Protein AF-A0A7J6LX41-F1 (afdb_monomer_lite)

Radius of gyration: 37.82 Å; chains: 1; bounding box: 97×95×99 Å

InterPro domains:
  IPR000597 Large ribosomal subunit protein uL3 [PF00297] (104-185)
  IPR009000 Translation protein, beta-barrel domain superfamily [SSF50447] (29-208)
  IPR011989 Armadillo-like helical [G3DSA:1.25.10.10] (345-686)
  IPR016024 Armadillo-type fold [SSF48371] (342-660)
  IPR019927 Large ribosomal subunit protein uL3, bacteria/organella [PTHR11229] (31-234)

Organism: Perkinsus olseni (NCBI:txid32597)

pLDDT: mean 76.29, std 19.27, range [20.34, 96.0]

Sequence (743 aa):
MHGPLGRMGPEACSDSLQGYIALYCSPGVILIQVHNSHVMRQKTIARNGYEALQVGTGWRTLGLHERRRIGCCIRAGVEPKHHIEEFRVSSDCMLPVGHEFSVRHFVPGQRVFVSGWSRGKGWQGVVTRWRFAGQQVHKATGGMRMPGSISRGMSSSKVDKYKKQPGHMGPDPRVTNCTVFRIESTRNLIFLKGAVPGSAGHPIKIFDGRGITWYRNTYIKAPTPTFIPKPGLEYPVTVQMPATSEDPFLYPERPRYDPRNTLVFIVIMSYILKAVQDFVNANPVSCSSEKAHELLSQEGVNLGTIGNAVLQPGVTADEANAVVRCLEILFRHEDLAKSAVEEYSQLLQMAADGDQRFRELAADCFATAKSPMADPKVLLSLLKDKETGIAEKAARALECMGSRIEELLDAGLRDLAGPPTDGVILLRAQCVLIEIGKRDQKAFEIINKQGLYKKLLDAFFSDDLLLKLASAEVIQDLASFPGGRQVLVDCGTFKDFERELVDAFDDTVAIAVVAALSGLLQRAGPSDEANYLFRSRTAPLPHTIKEFLCSDNDTEVLNGLQAVMRTCRLKVAQDTLLTSPDVHAVLIGILRRSDENEIVKCACDCWSAIAYSKAMAYIPDTVYQAAVDQLQRRAAFPDARAHIWGLMGNLAKFDGKQAEKVFLAKGSYVVTTLQNFASELSYDARVGKLNFTRAILESVPGDRIELSVGGPCYYEMKEFANKGLSWAPLKQDQIAVGDNFDQ

Secondary structure (DSSP, 8-state):
---------S--------------EETTEEEEE--S-EEEEEE-HHHHSS-EEEEEES---GGGS-HHHHHHHHHHT-PPPSEEEEEE--GGG---TTPBPPGGGS-TT-EEEEEEEPPP--EE-HHHHH-PPPPPGGG-SS-TT-----S-HHHH-SPPTT----EE----EEEEEEEEEEEETTTTEEEEES--SS-TT--EEEEE--THHHHTTTTS---SS---PPTT----SEEEPPPPSS-SSS-----S--TTSHHHHHHHHHHHHHHHHHHHHH-SS---HHHHHHHHHHTT--HHHHHHHHTSTT--HHHHHHHHHHHHHHHTSHHHHHHTHHHHHHHHHHHHSS-HHHHHHHHHHHHHH--TTS-HHHHHHHHT-SSHHHHHHHHHHHTT-GGGHHHHIIIIIHHHTSTTS-HHHHHHHHHHHHHHHHH-HHHHHHHHHTTHHHHHHHHHTSS-HHHHHHHHHHHHHHTTSHHHHHHHHHTTHHHHHHHHHHT-SSHHHHHHHHHHHHHHHHHH-S-HHHHHHTSSTTSHHHHHHHHHHH-S-HHHHHHHHHHHHHHTTSHHHHHHTTT-HHHHHHHHHHHHH---HHHHHHHHHHHHHHHHTT-SS---HHHHHHHHHHHHHTTT-HHHHHHHHHHHHHHHHH-HHHHHHHHTSTT-HHHHHHH-GGG--SHHHHHHHHHHHHHHHHHS-HHHHHHHH-HHHHHHHHHHHHHGGG--PPPGGGTTS-S----

Foldseek 3Di:
DDDDPDDDDPDPAEKWDDAAFWDDDDPQKTKGFRAFKFFLDFDDCVHHVATKTKIFGDDDDPVPDDPVQVVSQVNLVHDRGPDIDITGHDPQLDDHRGDTDFLQLDDAQFKKKKKFFADKPFWFFLCVQPVDQFDDPPDDDVGRRPPPDQDDPPVGVDGDPPGRGIGIDISDIDMDIWGFFKAAGVRRMTMTRDDHGDDGRGDMGIIGDDDPSNVSCVVPDRDPSGDDDDPPDDDDRMDGHDDDPDDPVPPPVPPPDDPPVCPVVCVVVVVVVVLVVCVCVVDVDDDALVVNLVSCVVVVDQVVVVVVVCVPPPRDPVSLVVSLVSLLVQLCDLRSVVNCLVVLVVLLVCLLVHDPSSLLSNLSSLLRNLDLSDQLLSLLSQCPDPDPNSNVSSLNSLLSNLVCLVNNVVSCLVVQCAPPHDLSSNLSSLLSQLSSCQVDVVSVVVCVVVCSLVRLLVQLLDPDLVSVLSSLVSLLSLLLDDSSVVVCVVSVVLVVLLVCLVVPPDVSSVLSSLLSVLSSPLRNDDDVSLCVQLVACPRSNNVQLLVLLVDPDPSSVLSSLVSLLSNLLHLSCLVHNVVDVSNLVSLLCQLQPDPDLSSVLSSLSSLLSCLQSVSDVDDDLSSLQSLLVCCVVPLPPQVSLLSSLSSLLSVCLSAVVSSLCRQLPAPRPNLVCLQPLVSHPDPSNNVSNLSSLVSNPVRYDLVSSCVRNNDVSSVVSVVCNVVDPPDDDDPPVPVPDDDDDDD

Structure (mmCIF, N/CA/C/O backbone):
data_AF-A0A7J6LX41-F1
#
_entry.id   AF-A0A7J6LX41-F1
#
loop_
_atom_site.group_PDB
_atom_site.id
_atom_site.type_symbol
_atom_site.label_atom_id
_atom_site.label_alt_id
_atom_site.label_comp_id
_atom_site.label_asym_id
_atom_site.label_entity_id
_atom_site.label_seq_id
_atom_site.pdbx_PDB_ins_code
_atom_site.Cartn_x
_atom_site.Cartn_y
_atom_site.Cartn_z
_atom_site.occupancy
_atom_site.B_iso_or_equiv
_atom_site.auth_seq_id
_atom_site.auth_comp_id
_atom_site.auth_asym_id
_atom_site.auth_atom_id
_atom_site.pdbx_PDB_model_num
ATOM 1 N N . MET A 1 1 ? 2.917 -35.780 -24.733 1.00 27.80 1 MET A N 1
ATOM 2 C CA . MET A 1 1 ? 1.792 -34.867 -24.451 1.00 27.80 1 MET A CA 1
ATOM 3 C C . MET A 1 1 ? 1.559 -34.021 -25.686 1.00 27.80 1 MET A C 1
ATOM 5 O O . MET A 1 1 ? 2.435 -33.257 -26.069 1.00 27.80 1 MET A O 1
ATOM 9 N N . HIS A 1 2 ? 0.435 -34.275 -26.347 1.00 29.86 2 HIS A N 1
ATOM 10 C CA . HIS A 1 2 ? -0.086 -33.518 -27.479 1.00 29.86 2 HIS A CA 1
ATOM 11 C C . HIS A 1 2 ? -0.632 -32.153 -27.024 1.00 29.86 2 HIS A C 1
ATOM 13 O O . HIS A 1 2 ? -1.224 -32.072 -25.951 1.00 29.86 2 HIS A O 1
ATOM 19 N N . GLY A 1 3 ? -0.476 -31.128 -27.873 1.00 20.34 3 GLY A N 1
ATOM 20 C CA . GLY A 1 3 ? -1.176 -29.834 -27.800 1.00 20.34 3 GLY A CA 1
ATOM 21 C C . GLY A 1 3 ? -0.268 -28.613 -28.030 1.00 20.34 3 GLY A C 1
ATOM 22 O O . GLY A 1 3 ? 0.837 -28.571 -27.498 1.00 20.34 3 GLY A O 1
ATOM 23 N N . PRO A 1 4 ? -0.727 -27.580 -28.758 1.00 28.28 4 PRO A N 1
ATOM 24 C CA . PRO A 1 4 ? -1.155 -27.619 -30.152 1.00 28.28 4 PRO A CA 1
ATOM 25 C C . PRO A 1 4 ? -0.170 -26.863 -31.068 1.00 28.28 4 PRO A C 1
ATOM 27 O O . PRO A 1 4 ? 0.484 -25.898 -30.676 1.00 28.28 4 PRO A O 1
ATOM 30 N N . LEU A 1 5 ? -0.109 -27.303 -32.327 1.00 28.92 5 LEU A N 1
ATOM 31 C CA . LEU A 1 5 ? 0.501 -26.593 -33.450 1.00 28.92 5 LEU A CA 1
ATOM 32 C C . LEU A 1 5 ? -0.155 -25.212 -33.612 1.00 28.92 5 LEU A C 1
ATOM 34 O O . LEU A 1 5 ? -1.238 -25.084 -34.181 1.00 28.92 5 LEU A O 1
ATOM 38 N N . GLY A 1 6 ? 0.506 -24.172 -33.106 1.00 22.45 6 GLY A N 1
ATOM 39 C CA . GLY A 1 6 ? 0.170 -22.788 -33.416 1.00 22.45 6 GLY A CA 1
ATOM 40 C C . GLY A 1 6 ? 0.480 -22.511 -34.882 1.00 22.45 6 GLY A C 1
ATOM 41 O O . GLY A 1 6 ? 1.641 -22.545 -35.284 1.00 22.45 6 GLY A O 1
ATOM 42 N N . ARG A 1 7 ? -0.577 -22.283 -35.667 1.00 21.95 7 ARG A N 1
ATOM 43 C CA . ARG A 1 7 ? -0.563 -21.904 -37.085 1.00 21.95 7 ARG A CA 1
ATOM 44 C C . ARG A 1 7 ? 0.591 -20.941 -37.397 1.00 21.95 7 ARG A C 1
ATOM 46 O O . ARG A 1 7 ? 0.567 -19.786 -36.977 1.00 21.95 7 ARG A O 1
ATOM 53 N N . MET A 1 8 ? 1.574 -21.410 -38.165 1.00 24.16 8 MET A N 1
ATOM 54 C CA . MET A 1 8 ? 2.408 -20.519 -38.966 1.00 24.16 8 MET A CA 1
ATOM 55 C C . MET A 1 8 ? 1.515 -19.985 -40.086 1.00 24.16 8 MET A C 1
ATOM 57 O O . MET A 1 8 ? 1.120 -20.743 -40.969 1.00 24.16 8 MET A O 1
ATOM 61 N N . GLY A 1 9 ? 1.133 -18.712 -40.002 1.00 22.03 9 GLY A N 1
ATOM 62 C CA . GLY A 1 9 ? 0.626 -17.988 -41.163 1.00 22.03 9 GLY A CA 1
ATOM 63 C C . GLY A 1 9 ? 1.761 -17.804 -42.176 1.00 22.03 9 GLY A C 1
ATOM 64 O O . GLY A 1 9 ? 2.908 -17.617 -41.754 1.00 22.03 9 GLY A O 1
ATOM 65 N N . PRO A 1 10 ? 1.481 -17.890 -43.486 1.00 27.03 10 PRO A N 1
ATOM 66 C CA . PRO A 1 10 ? 2.440 -17.494 -44.503 1.00 27.03 10 PRO A CA 1
ATOM 67 C C . PRO A 1 10 ? 2.611 -15.966 -44.428 1.00 27.03 10 PRO A C 1
ATOM 69 O O . PRO A 1 10 ? 1.693 -15.271 -44.006 1.00 27.03 10 PRO A O 1
ATOM 72 N N . GLU A 1 11 ? 3.776 -15.458 -44.833 1.00 26.20 11 GLU A N 1
ATOM 73 C CA . GLU A 1 11 ? 4.109 -14.019 -44.916 1.00 26.20 11 GLU A CA 1
ATOM 74 C C . GLU A 1 11 ? 4.568 -13.329 -43.611 1.00 26.20 11 GLU A C 1
ATOM 76 O O . GLU A 1 11 ? 4.039 -12.307 -43.182 1.00 26.20 11 GLU A O 1
ATOM 81 N N . ALA A 1 12 ? 5.658 -13.823 -43.014 1.00 25.55 12 ALA A N 1
ATOM 82 C CA . ALA A 1 12 ? 6.524 -13.014 -42.146 1.00 25.55 12 ALA A CA 1
ATOM 83 C C . ALA A 1 12 ? 7.769 -12.576 -42.938 1.00 25.55 12 ALA A C 1
ATOM 85 O O . ALA A 1 12 ? 8.868 -13.089 -42.741 1.00 25.55 12 ALA A O 1
ATOM 86 N N . CYS A 1 13 ? 7.580 -11.667 -43.895 1.00 28.69 13 CYS A N 1
ATOM 87 C CA . CYS A 1 13 ? 8.661 -11.129 -44.717 1.00 28.69 13 CYS A CA 1
ATOM 88 C C . CYS A 1 13 ? 9.267 -9.889 -44.037 1.00 28.69 13 CYS A C 1
ATOM 90 O O . CYS A 1 13 ? 8.859 -8.772 -44.325 1.00 28.69 13 CYS A O 1
ATOM 92 N N . SER A 1 14 ? 10.177 -10.092 -43.077 1.00 28.92 14 SER A N 1
ATOM 93 C CA . SER A 1 14 ? 11.187 -9.104 -42.643 1.00 28.92 14 SER A CA 1
ATOM 94 C C . SER A 1 14 ? 12.064 -9.715 -41.542 1.00 28.92 14 SER A C 1
ATOM 96 O O . SER A 1 14 ? 11.671 -9.764 -40.375 1.00 28.92 14 SER A O 1
ATOM 98 N N . ASP A 1 15 ? 13.248 -10.200 -41.907 1.00 34.19 15 ASP A N 1
ATOM 99 C CA . ASP A 1 15 ? 14.263 -10.668 -40.960 1.00 34.19 15 ASP A CA 1
ATOM 100 C C . ASP A 1 15 ? 15.457 -9.681 -40.940 1.00 34.19 15 ASP A C 1
ATOM 102 O O . ASP A 1 15 ? 16.453 -9.859 -41.632 1.00 34.19 15 ASP A O 1
ATOM 106 N N . SER A 1 16 ? 15.333 -8.624 -40.130 1.00 30.44 16 SER A N 1
ATOM 107 C CA . SER A 1 16 ? 16.324 -8.017 -39.218 1.00 30.44 16 SER A CA 1
ATOM 108 C C . SER A 1 16 ? 17.813 -7.804 -39.565 1.00 30.44 16 SER A C 1
ATOM 110 O O . SER A 1 16 ? 18.550 -8.779 -39.729 1.00 30.44 16 SER A O 1
ATOM 112 N N . LEU A 1 17 ? 18.309 -6.560 -39.387 1.00 31.22 17 LEU A N 1
ATOM 113 C CA . LEU A 1 17 ? 19.738 -6.162 -39.431 1.00 31.22 17 LEU A CA 1
ATOM 114 C C . LEU A 1 17 ? 20.165 -5.083 -38.403 1.00 31.22 17 LEU A C 1
ATOM 116 O O . LEU A 1 17 ? 19.338 -4.338 -37.906 1.00 31.22 17 LEU A O 1
ATOM 120 N N . GLN A 1 18 ? 21.466 -5.013 -38.057 1.00 37.75 18 GLN A N 1
ATOM 121 C CA . GLN A 1 18 ? 22.001 -4.495 -36.773 1.00 37.75 18 GLN A CA 1
ATOM 122 C C . GLN A 1 18 ? 22.994 -3.340 -36.827 1.00 37.75 18 GLN A C 1
ATOM 124 O O . GLN A 1 18 ? 23.735 -3.191 -37.794 1.00 37.75 18 GLN A O 1
ATOM 129 N N . GLY A 1 19 ? 23.151 -2.672 -35.673 1.00 25.53 19 GLY A N 1
ATOM 130 C CA . GLY A 1 19 ? 24.372 -1.942 -35.358 1.00 25.53 19 GLY A CA 1
ATOM 131 C C . GLY A 1 19 ? 24.762 -1.840 -33.876 1.00 25.53 19 GLY A C 1
ATOM 132 O O . GLY A 1 19 ? 23.997 -2.211 -32.986 1.00 25.53 19 GLY A O 1
ATOM 133 N N . TYR A 1 20 ? 26.010 -1.401 -33.662 1.00 35.00 20 TYR A N 1
ATOM 134 C CA . TYR A 1 20 ? 26.823 -1.544 -32.447 1.00 35.00 20 TYR A CA 1
ATOM 135 C C . TYR A 1 20 ? 27.566 -0.267 -31.985 1.00 35.00 20 TYR A C 1
ATOM 137 O O . TYR A 1 20 ? 28.283 0.329 -32.793 1.00 35.00 20 TYR A O 1
ATOM 145 N N . ILE A 1 21 ? 27.390 0.085 -30.691 1.00 31.05 21 ILE A N 1
ATOM 146 C CA . ILE A 1 21 ? 28.249 0.812 -29.706 1.00 31.05 21 ILE A CA 1
ATOM 147 C C . ILE A 1 21 ? 27.366 1.655 -28.752 1.00 31.05 21 ILE A C 1
ATOM 149 O O . ILE A 1 21 ? 26.829 2.681 -29.131 1.00 31.05 21 ILE A O 1
ATOM 153 N N . ALA A 1 22 ? 27.198 1.267 -27.485 1.00 28.41 22 ALA A N 1
ATOM 154 C CA . ALA A 1 22 ? 26.405 2.055 -26.527 1.00 28.41 22 ALA A CA 1
ATOM 155 C C . ALA A 1 22 ? 27.227 3.161 -25.836 1.00 28.41 22 ALA A C 1
ATOM 157 O O . ALA A 1 22 ? 28.256 2.850 -25.234 1.00 28.41 22 ALA A O 1
ATOM 158 N N . LEU A 1 23 ? 26.752 4.416 -25.859 1.00 32.88 23 LEU A N 1
ATOM 159 C CA . LEU A 1 23 ? 27.311 5.539 -25.086 1.00 32.88 23 LEU A CA 1
ATOM 160 C C . LEU A 1 23 ? 26.197 6.396 -24.450 1.00 32.88 23 LEU A C 1
ATOM 162 O O . LEU A 1 23 ? 25.395 6.991 -25.148 1.00 32.88 23 LEU A O 1
ATOM 166 N N . TYR A 1 24 ? 26.222 6.525 -23.121 1.00 34.16 24 TYR A N 1
ATOM 167 C CA . TYR A 1 24 ? 25.347 7.361 -22.275 1.00 34.16 24 TYR A CA 1
ATOM 168 C C . TYR A 1 24 ? 23.894 6.898 -22.021 1.00 34.16 24 TYR A C 1
ATOM 170 O O . TYR A 1 24 ? 23.184 6.404 -22.894 1.00 34.16 24 TYR A O 1
ATOM 178 N N . CYS A 1 25 ? 23.475 7.066 -20.757 1.00 29.50 25 CYS A N 1
ATOM 179 C CA . CYS A 1 25 ? 22.194 6.659 -20.175 1.00 29.50 25 CYS A CA 1
ATOM 180 C C . CYS A 1 25 ? 21.527 7.886 -19.523 1.00 29.50 25 CYS A C 1
ATOM 182 O O . CYS A 1 25 ? 22.132 8.529 -18.668 1.00 29.50 25 CYS A O 1
ATOM 184 N N . SER A 1 26 ? 20.294 8.191 -19.926 1.00 28.47 26 SER A N 1
ATOM 185 C CA . SER A 1 26 ? 19.351 9.112 -19.267 1.00 28.47 26 SER A CA 1
ATOM 186 C C . SER A 1 26 ? 18.100 8.283 -18.925 1.00 28.47 26 SER A C 1
ATOM 188 O O . SER A 1 26 ? 17.830 7.326 -19.663 1.00 28.47 26 SER A O 1
ATOM 190 N N . PRO A 1 27 ? 17.374 8.520 -17.810 1.00 40.16 27 PRO A N 1
ATOM 191 C CA . PRO A 1 27 ? 16.413 7.553 -17.272 1.00 40.16 27 PRO A CA 1
ATOM 192 C C . PRO A 1 27 ? 15.384 7.083 -18.318 1.00 40.16 27 PRO A C 1
ATOM 194 O O . PRO A 1 27 ? 14.510 7.829 -18.745 1.00 40.16 27 PRO A O 1
ATOM 197 N N . GLY A 1 28 ? 15.506 5.815 -18.734 1.00 66.44 28 GLY A N 1
ATOM 198 C CA . GLY A 1 28 ? 14.563 5.115 -19.615 1.00 66.44 28 GLY A CA 1
ATOM 199 C C . GLY A 1 28 ? 14.982 4.919 -21.082 1.00 66.44 28 GLY A C 1
ATOM 200 O O . GLY A 1 28 ? 14.343 4.110 -21.761 1.00 66.44 28 GLY A O 1
ATOM 201 N N . VAL A 1 29 ? 16.040 5.582 -21.576 1.00 82.50 29 VAL A N 1
ATOM 202 C CA . VAL A 1 29 ? 16.506 5.467 -22.978 1.00 82.50 29 VAL A CA 1
ATOM 203 C C . VAL A 1 29 ? 17.997 5.124 -23.045 1.00 82.50 29 VAL A C 1
ATOM 205 O O . VAL A 1 29 ? 18.822 5.737 -22.371 1.00 82.50 29 VAL A O 1
ATOM 208 N N . ILE A 1 30 ? 18.338 4.149 -23.888 1.00 86.75 30 ILE A N 1
ATOM 209 C CA . ILE A 1 30 ? 19.699 3.662 -24.124 1.00 86.75 30 ILE A CA 1
ATOM 210 C C . ILE A 1 30 ? 20.129 4.047 -25.539 1.00 86.75 30 ILE A C 1
ATOM 212 O O . ILE A 1 30 ? 19.440 3.731 -26.511 1.00 86.75 30 ILE A O 1
ATOM 216 N N . LEU A 1 31 ? 21.280 4.708 -25.654 1.00 87.94 31 LEU A N 1
ATOM 217 C CA . LEU A 1 31 ? 21.911 4.998 -26.938 1.00 87.94 31 LEU A CA 1
ATOM 218 C C . LEU A 1 31 ? 22.681 3.778 -27.442 1.00 87.94 31 LEU A C 1
ATOM 220 O O . LEU A 1 31 ? 23.435 3.166 -26.686 1.00 87.94 31 LEU A O 1
ATOM 224 N N . ILE A 1 32 ? 22.559 3.486 -28.731 1.00 88.12 32 ILE A N 1
ATOM 225 C CA . ILE A 1 32 ? 23.384 2.532 -29.464 1.00 88.12 32 ILE A CA 1
ATOM 226 C C . ILE A 1 32 ? 23.819 3.205 -30.766 1.00 88.12 32 ILE A C 1
ATOM 228 O O . ILE A 1 32 ? 23.017 3.754 -31.500 1.00 88.12 32 ILE A O 1
ATOM 232 N N . GLN A 1 33 ? 25.098 3.181 -31.068 1.00 88.19 33 GLN A N 1
ATOM 233 C CA . GLN A 1 33 ? 25.687 3.599 -32.325 1.00 88.19 33 GLN A CA 1
ATOM 234 C C . GLN A 1 33 ? 25.722 2.397 -33.263 1.00 88.19 33 GLN A C 1
ATOM 236 O O . GLN A 1 33 ? 25.595 1.266 -32.825 1.00 88.19 33 GLN A O 1
ATOM 241 N N . VAL A 1 34 ? 25.826 2.617 -34.562 1.00 87.19 34 VAL A N 1
ATOM 242 C CA . VAL A 1 34 ? 25.926 1.583 -35.586 1.00 87.19 34 VAL A CA 1
ATOM 243 C C . VAL A 1 34 ? 27.207 1.840 -36.347 1.00 87.19 34 VAL A C 1
ATOM 245 O O . VAL A 1 34 ? 27.267 2.701 -37.218 1.00 87.19 34 VAL A O 1
ATOM 248 N N . HIS A 1 35 ? 28.268 1.140 -35.951 1.00 82.38 35 HIS A N 1
ATOM 249 C CA . HIS A 1 35 ? 29.603 1.427 -36.452 1.00 82.38 35 HIS A CA 1
ATOM 250 C C . HIS A 1 35 ? 30.056 0.436 -37.531 1.00 82.38 35 HIS A C 1
ATOM 252 O O . HIS A 1 35 ? 30.338 -0.729 -37.241 1.00 82.38 35 HIS A O 1
ATOM 258 N N . ASN A 1 36 ? 30.190 0.921 -38.770 1.00 85.25 36 ASN A N 1
ATOM 259 C CA . ASN A 1 36 ? 30.871 0.245 -39.880 1.00 85.25 36 ASN A CA 1
ATOM 260 C C . ASN A 1 36 ? 30.379 -1.203 -40.132 1.00 85.25 36 ASN A C 1
ATOM 262 O O . ASN A 1 36 ? 31.175 -2.147 -40.202 1.00 85.25 36 ASN A O 1
ATOM 266 N N . SER A 1 37 ? 29.059 -1.391 -40.227 1.00 89.62 37 SER A N 1
ATOM 267 C CA . SER A 1 37 ? 28.406 -2.708 -40.337 1.00 89.62 37 SER A CA 1
ATOM 268 C C . SER A 1 37 ? 28.151 -3.086 -41.799 1.00 89.62 37 SER A C 1
ATOM 270 O O . SER A 1 37 ? 27.415 -2.386 -42.481 1.00 89.62 37 SER A O 1
ATOM 272 N N . HIS A 1 38 ? 28.764 -4.172 -42.280 1.00 91.44 38 HIS A N 1
ATOM 273 C CA . HIS A 1 38 ? 28.731 -4.586 -43.691 1.00 91.44 38 HIS A CA 1
ATOM 274 C C . HIS A 1 38 ? 28.364 -6.062 -43.867 1.00 91.44 38 HIS A C 1
ATOM 276 O O . HIS A 1 38 ? 28.731 -6.909 -43.045 1.00 91.44 38 HIS A O 1
ATOM 282 N N . VAL A 1 39 ? 27.704 -6.394 -44.978 1.00 92.25 39 VAL A N 1
ATOM 283 C CA . VAL A 1 39 ? 27.468 -7.789 -45.385 1.00 92.25 39 VAL A CA 1
ATOM 284 C C . VAL A 1 39 ? 28.778 -8.425 -45.859 1.00 92.25 39 VAL A C 1
ATOM 286 O O . VAL A 1 39 ? 29.375 -7.986 -46.835 1.00 92.25 39 VAL A O 1
ATOM 289 N N . MET A 1 40 ? 29.207 -9.501 -45.203 1.00 91.69 40 MET A N 1
ATOM 290 C CA . MET A 1 40 ? 30.429 -10.245 -45.538 1.00 91.69 40 MET A CA 1
ATOM 291 C C . MET A 1 40 ? 30.156 -11.394 -46.509 1.00 91.69 40 MET A C 1
ATOM 293 O O . MET A 1 40 ? 30.961 -11.700 -47.385 1.00 91.69 40 MET A O 1
ATOM 297 N N . ARG A 1 41 ? 29.050 -12.114 -46.299 1.00 91.88 41 ARG A N 1
ATOM 298 C CA . ARG A 1 41 ? 28.750 -13.340 -47.039 1.00 91.88 41 ARG A CA 1
ATOM 299 C C . ARG A 1 41 ? 27.259 -13.639 -47.022 1.00 91.88 41 ARG A C 1
ATOM 301 O O . ARG A 1 41 ? 26.627 -13.573 -45.973 1.00 91.88 41 ARG A O 1
ATOM 308 N N . GLN A 1 42 ? 26.743 -14.069 -48.166 1.00 93.38 42 GLN A N 1
ATOM 309 C CA . GLN A 1 42 ? 25.421 -14.679 -48.284 1.00 93.38 42 GLN A CA 1
ATOM 310 C C . GLN A 1 42 ? 25.538 -16.201 -48.143 1.00 93.38 42 GLN A C 1
ATOM 312 O O . GLN A 1 42 ? 26.409 -16.831 -48.757 1.00 93.38 42 GLN A O 1
ATOM 317 N N . LYS A 1 43 ? 24.671 -16.796 -47.329 1.00 91.44 43 LYS A N 1
ATOM 318 C CA . LYS A 1 43 ? 24.480 -18.243 -47.229 1.00 91.44 43 LYS A CA 1
ATOM 319 C C . LYS A 1 43 ? 23.159 -18.599 -47.885 1.00 91.44 43 LYS A C 1
ATOM 321 O O . LYS A 1 43 ? 22.134 -18.021 -47.543 1.00 91.44 43 LYS A O 1
ATOM 326 N N . THR A 1 44 ? 23.206 -19.541 -48.818 1.00 92.81 44 THR A N 1
ATOM 327 C CA . THR A 1 44 ? 22.044 -20.005 -49.581 1.00 92.81 44 THR A CA 1
ATOM 328 C C . THR A 1 44 ? 21.749 -21.466 -49.264 1.00 92.81 44 THR A C 1
ATOM 330 O O . THR A 1 44 ? 22.664 -22.226 -48.925 1.00 92.81 44 THR A O 1
ATOM 333 N N . ILE A 1 45 ? 20.490 -21.886 -49.432 1.00 91.19 45 ILE A N 1
ATOM 334 C CA . ILE A 1 45 ? 20.053 -23.269 -49.164 1.00 91.19 45 ILE A CA 1
ATOM 335 C C . ILE A 1 45 ? 20.926 -24.276 -49.920 1.00 91.19 45 ILE A C 1
ATOM 337 O O . ILE A 1 45 ? 21.455 -25.201 -49.311 1.00 91.19 45 ILE A O 1
ATOM 341 N N . ALA A 1 46 ? 21.167 -24.043 -51.214 1.00 91.06 46 ALA A N 1
ATOM 342 C CA . ALA A 1 46 ? 21.910 -24.964 -52.077 1.00 91.06 46 ALA A CA 1
ATOM 343 C C . ALA A 1 46 ? 23.355 -25.241 -51.616 1.00 91.06 46 ALA A C 1
ATOM 345 O O . ALA A 1 46 ? 23.869 -26.333 -51.834 1.00 91.06 46 ALA A O 1
ATOM 346 N N . ARG A 1 47 ? 24.032 -24.265 -50.992 1.00 90.62 47 ARG A N 1
ATOM 347 C CA . ARG A 1 47 ? 25.440 -24.404 -50.566 1.00 90.62 47 ARG A CA 1
ATOM 348 C C . ARG A 1 47 ? 25.601 -24.678 -49.075 1.00 90.62 47 ARG A C 1
ATOM 350 O O . ARG A 1 47 ? 26.602 -25.262 -48.672 1.00 90.62 47 ARG A O 1
ATOM 357 N N . ASN A 1 48 ? 24.681 -24.186 -48.248 1.00 90.81 48 ASN A N 1
ATOM 358 C CA . ASN A 1 48 ? 24.836 -24.140 -46.794 1.00 90.81 48 ASN A CA 1
ATOM 359 C C . ASN A 1 48 ? 23.720 -24.858 -46.023 1.00 90.81 48 ASN A C 1
ATOM 361 O O . ASN A 1 48 ? 23.862 -25.027 -44.814 1.00 90.81 48 ASN A O 1
ATOM 365 N N . GLY A 1 49 ? 22.639 -25.277 -46.686 1.00 91.12 49 GLY A N 1
ATOM 366 C CA . GLY A 1 49 ? 21.486 -25.934 -46.063 1.00 91.12 49 GLY A CA 1
ATOM 367 C C . GLY A 1 49 ? 20.506 -24.986 -45.362 1.00 91.12 49 GLY A C 1
ATOM 368 O O . GLY A 1 49 ? 19.533 -25.451 -44.781 1.00 91.12 49 GLY A O 1
ATOM 369 N N . TYR A 1 50 ? 20.752 -23.672 -45.390 1.00 92.31 50 TYR A N 1
ATOM 370 C CA . TYR A 1 50 ? 19.862 -22.631 -44.864 1.00 92.31 50 TYR A CA 1
ATOM 371 C C . TYR A 1 50 ? 20.209 -21.258 -45.451 1.00 92.31 50 TYR A C 1
ATOM 373 O O . TYR A 1 50 ? 21.297 -21.059 -46.000 1.00 92.31 50 TYR A O 1
ATOM 381 N N . GLU A 1 51 ? 19.289 -20.309 -45.289 1.00 90.81 51 GLU A N 1
ATOM 382 C CA . GLU A 1 51 ? 19.430 -18.924 -45.739 1.00 90.81 51 GLU A CA 1
ATOM 383 C C . GLU A 1 51 ? 19.846 -18.012 -44.586 1.00 90.81 51 GLU A C 1
ATOM 385 O O . GLU A 1 51 ? 19.241 -18.018 -43.509 1.00 90.81 51 GLU A O 1
ATOM 390 N N . ALA A 1 52 ? 20.936 -17.270 -44.783 1.00 90.81 52 ALA A N 1
ATOM 391 C CA . ALA A 1 52 ? 21.423 -16.302 -43.809 1.00 90.81 52 ALA A CA 1
ATOM 392 C C . ALA A 1 52 ? 22.371 -15.268 -44.428 1.00 90.81 52 ALA A C 1
ATOM 394 O O . ALA A 1 52 ? 23.117 -15.564 -45.364 1.00 90.81 52 ALA A O 1
ATOM 395 N N . LEU A 1 53 ? 22.426 -14.084 -43.826 1.00 90.69 53 LEU A N 1
ATOM 396 C CA . LEU A 1 53 ? 23.457 -13.080 -44.065 1.00 90.69 53 LEU A CA 1
ATOM 397 C C . LEU A 1 53 ? 24.478 -13.112 -42.932 1.00 90.69 53 LEU A C 1
ATOM 399 O O . LEU A 1 53 ? 24.135 -13.051 -41.753 1.00 90.69 53 LEU A O 1
ATOM 403 N N . GLN A 1 54 ? 25.754 -13.193 -43.292 1.00 90.88 54 GLN A N 1
ATOM 404 C CA . GLN A 1 54 ? 26.855 -12.972 -42.367 1.00 90.88 54 GLN A CA 1
ATOM 405 C C . GLN A 1 54 ? 27.253 -11.501 -42.423 1.00 90.88 54 GLN A C 1
ATOM 407 O O . GLN A 1 54 ? 27.608 -10.995 -43.488 1.00 90.88 54 GLN A O 1
ATOM 412 N N . VAL A 1 55 ? 27.230 -10.834 -41.277 1.00 90.25 55 VAL A N 1
ATOM 413 C CA . VAL A 1 55 ? 27.470 -9.396 -41.144 1.00 90.25 55 VAL A CA 1
ATOM 414 C C . VAL A 1 55 ? 28.657 -9.168 -40.226 1.00 90.25 55 VAL A C 1
ATOM 416 O O . VAL A 1 55 ? 28.789 -9.816 -39.187 1.00 90.25 55 VAL A O 1
ATOM 419 N N . GLY A 1 56 ? 29.537 -8.257 -40.626 1.00 90.00 56 GLY A N 1
ATOM 420 C CA . GLY A 1 56 ? 30.711 -7.860 -39.866 1.00 90.00 56 GLY A CA 1
ATOM 421 C C . GLY A 1 56 ? 30.618 -6.403 -39.421 1.00 90.00 56 GLY A C 1
ATOM 422 O O . GLY A 1 56 ? 30.185 -5.548 -40.187 1.00 90.00 56 GLY A O 1
ATOM 423 N N . THR A 1 57 ? 31.032 -6.115 -38.189 1.00 88.38 57 THR A N 1
ATOM 424 C CA . THR A 1 57 ? 30.923 -4.792 -37.554 1.00 88.38 57 THR A CA 1
ATOM 425 C C . THR A 1 57 ? 32.181 -4.423 -36.766 1.00 88.38 57 THR A C 1
ATOM 427 O O . THR A 1 57 ? 32.958 -5.293 -36.343 1.00 88.38 57 THR A O 1
ATOM 430 N N . GLY A 1 58 ? 32.343 -3.123 -36.518 1.00 86.06 58 GLY A N 1
ATOM 431 C CA . GLY A 1 58 ? 33.428 -2.573 -35.718 1.00 86.06 58 GLY A CA 1
ATOM 432 C C . GLY A 1 58 ? 34.785 -2.621 -36.415 1.00 86.06 58 GLY A C 1
ATOM 433 O O . GLY A 1 58 ? 34.950 -3.216 -37.479 1.00 86.06 58 GLY A O 1
ATOM 434 N N . TRP A 1 59 ? 35.766 -1.993 -35.777 1.00 83.75 59 TRP A N 1
ATOM 435 C CA . TRP A 1 59 ? 37.141 -1.916 -36.257 1.00 83.75 59 TRP A CA 1
ATOM 436 C C . TRP A 1 59 ? 38.097 -2.501 -35.221 1.00 83.75 59 TRP A C 1
ATOM 438 O O . TRP A 1 59 ? 37.868 -2.380 -34.015 1.00 83.75 59 TRP A O 1
ATOM 448 N N . ARG A 1 60 ? 39.166 -3.148 -35.689 1.00 84.25 60 ARG A N 1
ATOM 449 C CA . ARG A 1 60 ? 40.271 -3.610 -34.849 1.00 84.25 60 ARG A CA 1
ATOM 450 C C . ARG A 1 60 ? 41.564 -3.638 -35.669 1.00 84.25 60 ARG A C 1
ATOM 452 O O . ARG A 1 60 ? 41.554 -3.863 -36.876 1.00 84.25 60 ARG A O 1
ATOM 459 N N . THR A 1 61 ? 42.690 -3.367 -35.013 1.00 87.75 61 THR A N 1
ATOM 460 C CA . THR A 1 61 ? 44.006 -3.315 -35.664 1.00 87.75 61 THR A CA 1
ATOM 461 C C . THR A 1 61 ? 44.374 -4.666 -36.279 1.00 87.75 61 THR A C 1
ATOM 463 O O . THR A 1 61 ? 44.214 -5.704 -35.634 1.00 87.75 61 THR A O 1
ATOM 466 N N . LEU A 1 62 ? 44.937 -4.658 -37.493 1.00 87.00 62 LEU A N 1
ATOM 467 C CA . LEU A 1 62 ? 45.310 -5.857 -38.262 1.00 87.00 62 LEU A CA 1
ATOM 468 C C . LEU A 1 62 ? 46.147 -6.875 -37.471 1.00 87.00 62 LEU A C 1
ATOM 470 O O . LEU A 1 62 ? 45.879 -8.070 -37.555 1.00 87.00 62 LEU A O 1
ATOM 474 N N . GLY A 1 63 ? 47.106 -6.418 -36.659 1.00 86.88 63 GLY A N 1
ATOM 475 C CA . GLY A 1 63 ? 47.957 -7.299 -35.844 1.00 86.88 63 GLY A CA 1
ATOM 476 C C . GLY A 1 63 ? 47.208 -8.095 -34.766 1.00 86.88 63 GLY A C 1
ATOM 477 O O . GLY A 1 63 ? 47.723 -9.094 -34.277 1.00 86.88 63 GLY A O 1
ATOM 478 N N . LEU A 1 64 ? 45.985 -7.688 -34.414 1.00 88.56 64 LEU A N 1
ATOM 479 C CA . LEU A 1 64 ? 45.134 -8.377 -33.441 1.00 88.56 64 LEU A CA 1
ATOM 480 C C . LEU A 1 64 ? 44.089 -9.292 -34.100 1.00 88.56 64 LEU A C 1
ATOM 482 O O . LEU A 1 64 ? 43.288 -9.908 -33.391 1.00 88.56 64 LEU A O 1
ATOM 486 N N . HIS A 1 65 ? 44.052 -9.354 -35.434 1.00 87.81 65 HIS A N 1
ATOM 487 C CA . HIS A 1 65 ? 43.154 -10.232 -36.172 1.00 87.81 65 HIS A CA 1
ATOM 488 C C . HIS A 1 65 ? 43.810 -11.574 -36.492 1.00 87.81 65 HIS A C 1
ATOM 490 O O . HIS A 1 65 ? 44.963 -11.666 -36.902 1.00 87.81 65 HIS A O 1
ATOM 496 N N . GLU A 1 66 ? 43.018 -12.638 -36.394 1.00 89.06 66 GLU A N 1
ATOM 497 C CA . GLU A 1 66 ? 43.396 -13.941 -36.927 1.00 89.06 66 GLU A CA 1
ATOM 498 C C . GLU A 1 66 ? 43.445 -13.894 -38.466 1.00 89.06 66 GLU A C 1
ATOM 500 O O . GLU A 1 66 ? 42.514 -13.395 -39.108 1.00 89.06 66 GLU A O 1
ATOM 505 N N . ARG A 1 67 ? 44.488 -14.482 -39.072 1.00 89.31 67 ARG A N 1
ATOM 506 C CA . ARG A 1 67 ? 44.705 -14.493 -40.535 1.00 89.31 67 ARG A CA 1
ATOM 507 C C . ARG A 1 67 ? 43.477 -14.961 -41.325 1.00 89.31 67 ARG A C 1
ATOM 509 O O . ARG A 1 67 ? 43.151 -14.386 -42.361 1.00 89.31 67 ARG A O 1
ATOM 516 N N . ARG A 1 68 ? 42.747 -15.960 -40.813 1.00 88.75 68 ARG A N 1
ATOM 517 C CA . ARG A 1 68 ? 41.524 -16.483 -41.444 1.00 88.75 68 ARG A CA 1
ATOM 518 C C . ARG A 1 68 ? 40.417 -15.431 -41.540 1.00 88.75 68 ARG A C 1
ATOM 520 O O . ARG A 1 68 ? 39.752 -15.345 -42.569 1.00 88.75 68 ARG A O 1
ATOM 527 N N . ARG A 1 69 ? 40.226 -14.615 -40.495 1.00 87.75 69 ARG A N 1
ATOM 528 C CA . ARG A 1 69 ? 39.214 -13.545 -40.489 1.00 87.75 69 ARG A CA 1
ATOM 529 C C . ARG A 1 69 ? 39.552 -12.460 -41.503 1.00 87.75 69 ARG A C 1
ATOM 531 O O . ARG A 1 69 ? 38.659 -12.007 -42.211 1.00 87.75 69 ARG A O 1
ATOM 538 N N . ILE A 1 70 ? 40.833 -12.107 -41.618 1.00 89.19 70 ILE A N 1
ATOM 539 C CA . ILE A 1 70 ? 41.318 -11.150 -42.620 1.00 89.19 70 ILE A CA 1
ATOM 540 C C . ILE A 1 70 ? 41.018 -11.672 -44.030 1.00 89.19 70 ILE A C 1
ATOM 542 O O . ILE A 1 70 ? 40.412 -10.960 -44.824 1.00 89.19 70 ILE A O 1
ATOM 546 N N . GLY A 1 71 ? 41.339 -12.939 -44.317 1.00 90.44 71 GLY A N 1
ATOM 547 C CA . GLY A 1 71 ? 41.035 -13.559 -45.612 1.00 90.44 71 GLY A CA 1
ATOM 548 C C . GLY A 1 71 ? 39.540 -13.549 -45.962 1.00 90.44 71 GLY A C 1
ATOM 549 O O . GLY A 1 71 ? 39.179 -13.304 -47.112 1.00 90.44 71 GLY A O 1
ATOM 550 N N . CYS A 1 72 ? 38.658 -13.750 -44.974 1.00 88.94 72 CYS A N 1
ATOM 551 C CA . CYS A 1 72 ? 37.212 -13.604 -45.170 1.00 88.94 72 CYS A CA 1
ATOM 552 C C . CYS A 1 72 ? 36.802 -12.160 -45.511 1.00 88.94 72 CYS A C 1
ATOM 554 O O . CYS A 1 72 ? 35.939 -11.979 -46.365 1.00 88.94 72 CYS A O 1
ATOM 556 N N . CYS A 1 73 ? 37.417 -11.151 -44.883 1.00 89.69 73 CYS A N 1
ATOM 557 C CA . CYS A 1 73 ? 37.130 -9.739 -45.168 1.00 89.69 73 CYS A CA 1
ATOM 558 C C . CYS A 1 73 ? 37.623 -9.318 -46.555 1.00 89.69 73 CYS A C 1
ATOM 560 O O . CYS A 1 73 ? 36.868 -8.711 -47.309 1.00 89.69 73 CYS A O 1
ATOM 562 N N . ILE A 1 74 ? 38.829 -9.752 -46.938 1.00 91.44 74 ILE A N 1
ATOM 563 C CA . ILE A 1 74 ? 39.393 -9.517 -48.275 1.00 91.44 74 ILE A CA 1
ATOM 564 C C . ILE A 1 74 ? 38.487 -10.116 -49.355 1.00 91.44 74 ILE A C 1
ATOM 566 O O . ILE A 1 74 ? 38.181 -9.452 -50.338 1.00 91.44 74 ILE A O 1
ATOM 570 N N . ARG A 1 75 ? 37.999 -11.350 -49.159 1.00 90.38 75 ARG A N 1
ATOM 571 C CA . ARG A 1 75 ? 37.077 -11.999 -50.108 1.00 90.38 75 ARG A CA 1
ATOM 572 C C . ARG A 1 75 ? 35.756 -11.242 -50.266 1.00 90.38 75 ARG A C 1
ATOM 574 O O . ARG A 1 75 ? 35.165 -11.289 -51.337 1.00 90.38 75 ARG A O 1
ATOM 581 N N . ALA A 1 76 ? 35.290 -10.595 -49.203 1.00 88.94 76 ALA A N 1
ATOM 582 C CA . ALA A 1 76 ? 34.075 -9.791 -49.212 1.00 88.94 76 ALA A CA 1
ATOM 583 C C . ALA A 1 76 ? 34.295 -8.364 -49.747 1.00 88.94 76 ALA A C 1
ATOM 585 O O . ALA A 1 76 ? 33.321 -7.643 -49.930 1.00 88.94 76 ALA A O 1
ATOM 586 N N . GLY A 1 77 ? 35.546 -7.952 -49.989 1.00 90.25 77 GLY A N 1
ATOM 587 C CA . GLY A 1 77 ? 35.881 -6.602 -50.443 1.00 90.25 77 GLY A CA 1
ATOM 588 C C . GLY A 1 77 ? 35.665 -5.521 -49.381 1.00 90.25 77 GLY A C 1
ATOM 589 O O . GLY A 1 77 ? 35.447 -4.368 -49.733 1.00 90.25 77 GLY A O 1
ATOM 590 N N . VAL A 1 78 ? 35.700 -5.877 -48.092 1.00 89.62 78 VAL A N 1
ATOM 591 C CA . VAL A 1 78 ? 35.441 -4.942 -46.987 1.00 89.62 78 VAL A CA 1
ATOM 592 C C . VAL A 1 78 ? 36.597 -4.888 -45.998 1.00 89.62 78 VAL A C 1
ATOM 594 O O . VAL A 1 78 ? 37.397 -5.818 -45.873 1.00 89.62 78 VAL A O 1
ATOM 597 N N . GLU A 1 79 ? 36.650 -3.791 -45.251 1.00 89.19 79 GLU A N 1
ATOM 598 C CA . GLU A 1 79 ? 37.631 -3.578 -44.191 1.00 89.19 79 GLU A CA 1
ATOM 599 C C . GLU A 1 79 ? 37.565 -4.666 -43.096 1.00 89.19 79 GLU A C 1
ATOM 601 O O . GLU A 1 79 ? 36.492 -5.230 -42.850 1.00 89.19 79 GLU A O 1
ATOM 606 N N . PRO A 1 80 ? 38.677 -4.945 -42.387 1.00 89.81 80 PRO A N 1
ATOM 607 C CA . PRO A 1 80 ? 38.702 -5.892 -41.274 1.00 89.81 80 PRO A CA 1
ATOM 608 C C . PRO A 1 80 ? 37.664 -5.564 -40.193 1.00 89.81 80 PRO A C 1
ATOM 610 O O . PRO A 1 80 ? 37.667 -4.478 -39.613 1.00 89.81 80 PRO A O 1
ATOM 613 N N . LYS A 1 81 ? 36.792 -6.534 -39.892 1.00 88.38 81 LYS A N 1
ATOM 614 C CA . LYS A 1 81 ? 35.712 -6.387 -38.904 1.00 88.38 81 LYS A CA 1
ATOM 615 C C . LYS A 1 81 ? 36.037 -7.085 -37.592 1.00 88.38 81 LYS A C 1
ATOM 617 O O . LYS A 1 81 ? 36.533 -8.215 -37.582 1.00 88.38 81 LYS A O 1
ATOM 622 N N . HIS A 1 82 ? 35.733 -6.431 -36.471 1.00 86.69 82 HIS A N 1
ATOM 623 C CA . HIS A 1 82 ? 36.009 -6.973 -35.139 1.00 86.69 82 HIS A CA 1
ATOM 624 C C . HIS A 1 82 ? 35.073 -8.138 -34.784 1.00 86.69 82 HIS A C 1
ATOM 626 O O . HIS A 1 82 ? 35.538 -9.205 -34.366 1.00 86.69 82 HIS A O 1
ATOM 632 N N . HIS A 1 83 ? 33.770 -7.949 -34.992 1.00 87.88 83 HIS A N 1
ATOM 633 C CA . HIS A 1 83 ? 32.747 -8.953 -34.714 1.00 87.88 83 HIS A CA 1
ATOM 634 C C . HIS A 1 83 ? 32.081 -9.391 -36.013 1.00 87.88 83 HIS A C 1
ATOM 636 O O . HIS A 1 83 ? 31.822 -8.564 -36.883 1.00 87.88 83 HIS A O 1
ATOM 642 N N . ILE A 1 84 ? 31.827 -10.692 -36.141 1.00 89.75 84 ILE A N 1
ATOM 643 C CA . ILE A 1 84 ? 31.178 -11.297 -37.304 1.00 89.75 84 ILE A CA 1
ATOM 644 C C . ILE A 1 84 ? 30.082 -12.206 -36.775 1.00 89.75 84 ILE A C 1
ATOM 646 O O . ILE A 1 84 ? 30.360 -13.095 -35.973 1.00 89.75 84 ILE A O 1
ATOM 650 N N . GLU A 1 85 ? 28.856 -11.974 -37.218 1.00 90.12 85 GLU A N 1
ATOM 651 C CA . GLU A 1 85 ? 27.669 -12.675 -36.744 1.00 90.12 85 GLU A CA 1
ATOM 652 C C . GLU A 1 85 ? 26.734 -13.014 -37.904 1.00 90.12 85 GLU A C 1
ATOM 654 O O . GLU A 1 85 ? 26.835 -12.444 -38.990 1.00 90.12 85 GLU A O 1
ATOM 659 N N . GLU A 1 86 ? 25.844 -13.979 -37.687 1.00 90.31 86 GLU A N 1
ATOM 660 C CA . GLU A 1 86 ? 24.939 -14.491 -38.717 1.00 90.31 86 GLU A CA 1
ATOM 661 C C . GLU A 1 86 ? 23.476 -14.200 -38.379 1.00 90.31 86 GLU A C 1
ATOM 663 O O . GLU A 1 86 ? 23.042 -14.383 -37.237 1.00 90.31 86 GLU A O 1
ATOM 668 N N . PHE A 1 87 ? 22.720 -13.803 -39.401 1.00 88.12 87 PHE A N 1
ATOM 669 C CA . PHE A 1 87 ? 21.291 -13.514 -39.347 1.00 88.12 87 PHE A CA 1
ATOM 670 C C . PHE A 1 87 ? 20.568 -14.400 -40.336 1.00 88.12 87 PHE A C 1
ATOM 672 O O . PHE A 1 87 ? 20.874 -14.373 -41.523 1.00 88.12 87 PHE A O 1
ATOM 679 N N . ARG A 1 88 ? 19.626 -15.206 -39.847 1.00 88.94 88 ARG A N 1
ATOM 680 C CA . ARG A 1 88 ? 18.733 -15.959 -40.730 1.00 88.94 88 ARG A CA 1
ATOM 681 C C . ARG A 1 88 ? 17.786 -14.969 -41.385 1.00 88.94 88 ARG A C 1
ATOM 683 O O . ARG A 1 88 ? 17.181 -14.196 -40.651 1.00 88.94 88 ARG A O 1
ATOM 690 N N . VAL A 1 89 ? 17.712 -15.011 -42.709 1.00 85.38 89 VAL A N 1
ATOM 691 C CA . VAL A 1 89 ? 16.862 -14.139 -43.525 1.00 85.38 89 VAL A CA 1
ATOM 692 C C . VAL A 1 89 ? 16.105 -14.974 -44.549 1.00 85.38 89 VAL A C 1
ATOM 694 O O . VAL A 1 89 ? 16.592 -16.038 -44.933 1.00 85.38 89 VAL A O 1
ATOM 697 N N . SER A 1 90 ? 14.951 -14.485 -45.000 1.00 85.81 90 SER A N 1
ATOM 698 C CA . SER A 1 90 ? 14.255 -15.044 -46.160 1.00 85.81 90 SER A CA 1
ATOM 699 C C . SER A 1 90 ? 14.987 -14.720 -47.467 1.00 85.81 90 SER A C 1
ATOM 701 O O . SER A 1 90 ? 15.718 -13.728 -47.558 1.00 85.81 90 SER A O 1
ATOM 703 N N . SER A 1 91 ? 14.743 -15.532 -48.495 1.00 84.00 91 SER A N 1
ATOM 704 C CA . SER A 1 91 ? 15.244 -15.350 -49.863 1.00 84.00 91 SER A CA 1
ATOM 705 C C . SER A 1 91 ? 15.019 -13.937 -50.402 1.00 84.00 91 SER A C 1
ATOM 707 O O . SER A 1 91 ? 15.913 -13.355 -51.016 1.00 84.00 91 SER A O 1
ATOM 709 N N . ASP A 1 92 ? 13.855 -13.362 -50.105 1.00 83.75 92 ASP A N 1
ATOM 710 C CA . ASP A 1 92 ? 13.413 -12.063 -50.624 1.00 83.75 92 ASP A CA 1
ATOM 711 C C . ASP A 1 92 ? 14.145 -10.890 -49.955 1.00 83.75 92 ASP A C 1
ATOM 713 O O . ASP A 1 92 ? 14.186 -9.781 -50.486 1.00 83.75 92 ASP A O 1
ATOM 717 N N . CYS A 1 93 ? 14.748 -11.136 -48.787 1.00 84.06 93 CYS A N 1
ATOM 718 C CA . CYS A 1 93 ? 15.473 -10.149 -47.992 1.00 84.06 93 CYS A CA 1
ATOM 719 C C . CYS A 1 93 ? 17.005 -10.270 -48.109 1.00 84.06 93 CYS A C 1
ATOM 721 O O . CYS A 1 93 ? 17.743 -9.719 -47.289 1.00 84.06 93 CYS A O 1
ATOM 723 N N . MET A 1 94 ? 17.510 -10.979 -49.122 1.00 86.38 94 MET A N 1
ATOM 724 C CA . MET A 1 94 ? 18.948 -11.120 -49.358 1.00 86.38 94 MET A CA 1
ATOM 725 C C . MET A 1 94 ? 19.579 -9.821 -49.872 1.00 86.38 94 MET A C 1
ATOM 727 O O . MET A 1 94 ? 19.166 -9.262 -50.886 1.00 86.38 94 MET A O 1
ATOM 731 N N . LEU A 1 95 ? 20.644 -9.370 -49.203 1.00 89.62 95 LEU A N 1
ATOM 732 C CA . LEU A 1 95 ? 21.388 -8.160 -49.567 1.00 89.62 95 LEU A CA 1
ATOM 733 C C . LEU A 1 95 ? 22.764 -8.488 -50.152 1.00 89.62 95 LEU A C 1
ATOM 735 O O . LEU A 1 95 ? 23.393 -9.454 -49.704 1.00 89.62 95 LEU A O 1
ATOM 739 N N . PRO A 1 96 ? 23.264 -7.699 -51.124 1.00 91.50 96 PRO A N 1
ATOM 740 C CA . PRO A 1 96 ? 24.553 -7.938 -51.768 1.00 91.50 96 PRO A CA 1
ATOM 741 C C . PRO A 1 96 ? 25.718 -7.886 -50.770 1.00 91.50 96 PRO A C 1
ATOM 743 O O . PRO A 1 96 ? 25.701 -7.133 -49.796 1.00 91.50 96 PRO A O 1
ATOM 746 N N . VAL A 1 97 ? 26.748 -8.698 -51.022 1.00 93.19 97 VAL A N 1
ATOM 747 C CA . VAL A 1 97 ? 28.003 -8.649 -50.254 1.00 93.19 97 VAL A CA 1
ATOM 748 C C . VAL A 1 97 ? 28.641 -7.267 -50.424 1.00 93.19 97 VAL A C 1
ATOM 750 O O . VAL A 1 97 ? 28.648 -6.723 -51.523 1.00 93.19 97 VAL A O 1
ATOM 753 N N . GLY A 1 98 ? 29.143 -6.697 -49.330 1.00 90.25 98 GLY A N 1
ATOM 754 C CA . GLY A 1 98 ? 29.688 -5.340 -49.282 1.00 90.25 98 GLY A CA 1
ATOM 755 C C . GLY A 1 98 ? 28.660 -4.250 -48.969 1.00 90.25 98 GLY A C 1
ATOM 756 O O . GLY A 1 98 ? 29.057 -3.115 -48.738 1.00 90.25 98 GLY A O 1
ATOM 757 N N . HIS A 1 99 ? 27.361 -4.563 -48.903 1.00 89.56 99 HIS A N 1
ATOM 758 C CA . HIS A 1 99 ? 26.343 -3.578 -48.532 1.00 89.56 99 HIS A CA 1
ATOM 759 C C . HIS A 1 99 ? 26.537 -3.071 -47.094 1.00 89.56 99 HIS A C 1
ATOM 761 O O . HIS A 1 99 ? 26.664 -3.882 -46.170 1.00 89.56 99 HIS A O 1
ATOM 767 N N . GLU A 1 100 ? 26.534 -1.748 -46.914 1.00 88.12 100 GLU A N 1
ATOM 768 C CA . GLU A 1 100 ? 26.636 -1.080 -45.613 1.00 88.12 100 GLU A CA 1
ATOM 769 C C . GLU A 1 100 ? 25.254 -0.842 -44.988 1.00 88.12 100 GLU A C 1
ATOM 771 O O . GLU A 1 100 ? 24.326 -0.364 -45.641 1.00 88.12 100 GLU A O 1
ATOM 776 N N . PHE A 1 101 ? 25.130 -1.124 -43.690 1.00 87.25 101 PHE A N 1
ATOM 777 C CA . PHE A 1 101 ? 23.913 -0.871 -42.925 1.00 87.25 101 PHE A CA 1
ATOM 778 C C . PHE A 1 101 ? 23.885 0.521 -42.307 1.00 87.25 101 PHE A C 1
ATOM 780 O O . PHE A 1 101 ? 24.761 0.892 -41.527 1.00 87.25 101 PHE A O 1
ATOM 787 N N . SER A 1 102 ? 22.795 1.242 -42.569 1.00 87.56 102 SER A N 1
ATOM 788 C CA . SER A 1 102 ? 22.447 2.483 -41.878 1.00 87.56 102 SER A CA 1
ATOM 789 C C . SER A 1 102 ? 21.352 2.250 -40.836 1.00 87.56 102 SER A C 1
ATOM 791 O O . SER A 1 102 ? 20.522 1.348 -40.963 1.00 87.56 102 SER A O 1
ATOM 793 N N . VAL A 1 103 ? 21.280 3.133 -39.836 1.00 89.56 103 VAL A N 1
ATOM 794 C CA . VAL A 1 103 ? 20.221 3.123 -38.810 1.00 89.56 103 VAL A CA 1
ATOM 795 C C . VAL A 1 103 ? 18.820 3.291 -39.399 1.00 89.56 103 VAL A C 1
ATOM 797 O O . VAL A 1 103 ? 17.846 2.842 -38.801 1.00 89.56 103 VAL A O 1
ATOM 800 N N . ARG A 1 104 ? 18.711 3.867 -40.604 1.00 89.44 104 ARG A N 1
ATOM 801 C CA . ARG A 1 104 ? 17.443 3.998 -41.343 1.00 89.44 104 ARG A CA 1
ATOM 802 C C . ARG A 1 104 ? 16.777 2.666 -41.691 1.00 89.44 104 ARG A C 1
ATOM 804 O O . ARG A 1 104 ? 15.632 2.673 -42.125 1.00 89.44 104 ARG A O 1
ATOM 811 N N . HIS A 1 105 ? 17.470 1.545 -41.496 1.00 88.12 105 HIS A N 1
ATOM 812 C CA . HIS A 1 105 ? 16.859 0.222 -41.525 1.00 88.12 105 HIS A CA 1
ATOM 813 C C . HIS A 1 105 ? 15.706 0.092 -40.509 1.00 88.12 105 HIS A C 1
ATOM 815 O O . HIS A 1 105 ? 14.718 -0.576 -40.789 1.00 88.12 105 HIS A O 1
ATOM 821 N N . PHE A 1 106 ? 15.796 0.780 -39.364 1.00 90.56 106 PHE A N 1
ATOM 822 C CA . PHE A 1 106 ? 14.768 0.779 -38.324 1.00 90.56 106 PHE A CA 1
ATOM 823 C C . PHE A 1 106 ? 13.845 1.992 -38.407 1.00 90.56 106 PHE A C 1
ATOM 825 O O . PHE A 1 106 ? 14.278 3.105 -38.715 1.00 90.56 106 PHE A O 1
ATOM 832 N N . VAL A 1 107 ? 12.581 1.794 -38.024 1.00 90.69 107 VAL A N 1
ATOM 833 C CA . VAL A 1 107 ? 11.576 2.864 -37.965 1.00 90.69 107 VAL A CA 1
ATOM 834 C C . VAL A 1 107 ? 11.248 3.208 -36.503 1.00 90.69 107 VAL A C 1
ATOM 836 O O . VAL A 1 107 ? 10.930 2.309 -35.721 1.00 90.69 107 VAL A O 1
ATOM 839 N N . PRO A 1 108 ? 11.297 4.488 -36.082 1.00 91.88 108 PRO A N 1
ATOM 840 C CA . PRO A 1 108 ? 10.864 4.888 -34.742 1.00 91.88 108 PRO A CA 1
ATOM 841 C C . PRO A 1 108 ? 9.417 4.473 -34.443 1.00 91.88 108 PRO A C 1
ATOM 843 O O . PRO A 1 108 ? 8.531 4.614 -35.278 1.00 91.88 108 PRO A O 1
ATOM 846 N N . GLY A 1 109 ? 9.182 3.951 -33.240 1.00 89.31 109 GLY A N 1
ATOM 847 C CA . GLY A 1 109 ? 7.931 3.316 -32.816 1.00 89.31 109 GLY A CA 1
ATOM 848 C C . GLY A 1 109 ? 7.932 1.789 -32.956 1.00 89.31 109 GLY A C 1
ATOM 849 O O . GLY A 1 109 ? 7.159 1.120 -32.270 1.00 89.31 109 GLY A O 1
ATOM 850 N N . GLN A 1 110 ? 8.822 1.222 -33.779 1.00 89.81 110 GLN A N 1
ATOM 851 C CA . GLN A 1 110 ? 8.953 -0.224 -33.961 1.00 89.81 110 GLN A CA 1
ATOM 852 C C . GLN A 1 110 ? 9.480 -0.897 -32.690 1.00 89.81 110 GLN A C 1
ATOM 85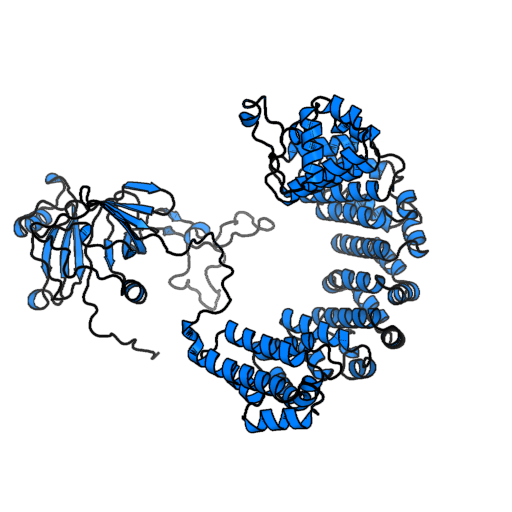4 O O . GLN A 1 110 ? 10.397 -0.401 -32.029 1.00 89.81 110 GLN A O 1
ATOM 859 N N . ARG A 1 111 ? 8.927 -2.065 -32.351 1.00 91.06 111 ARG A N 1
ATOM 860 C CA . ARG A 1 111 ? 9.455 -2.934 -31.295 1.00 91.06 111 ARG A CA 1
ATOM 861 C C . ARG A 1 111 ? 10.471 -3.917 -31.856 1.00 91.06 111 ARG A C 1
ATOM 863 O O . ARG A 1 111 ? 10.179 -4.669 -32.786 1.00 91.06 111 ARG A O 1
ATOM 870 N N . VAL A 1 112 ? 11.645 -3.940 -31.245 1.00 90.25 112 VAL A N 1
ATOM 871 C CA . VAL A 1 112 ? 12.795 -4.745 -31.652 1.00 90.25 112 VAL A CA 1
ATOM 872 C C . VAL A 1 112 ? 13.238 -5.645 -30.505 1.00 90.25 112 VAL A C 1
ATOM 874 O O . VAL A 1 112 ? 13.110 -5.306 -29.325 1.00 90.25 112 VAL A O 1
ATOM 877 N N . PHE A 1 113 ? 13.778 -6.805 -30.847 1.00 91.19 113 PHE A N 1
ATOM 878 C CA . PHE A 1 113 ? 14.492 -7.654 -29.913 1.00 91.19 113 PHE A CA 1
ATOM 879 C C . PHE A 1 113 ? 15.972 -7.297 -29.887 1.00 91.19 113 PHE A C 1
ATOM 881 O O . PHE A 1 113 ? 16.610 -7.141 -30.922 1.00 91.19 113 PHE A O 1
ATOM 888 N N . VAL A 1 114 ? 16.531 -7.204 -28.684 1.00 90.62 114 VAL A N 1
ATOM 889 C CA . VAL A 1 114 ? 17.954 -6.965 -28.463 1.00 90.62 114 VAL A CA 1
ATOM 890 C C . VAL A 1 114 ? 18.535 -8.162 -27.730 1.00 90.62 114 VAL A C 1
ATOM 892 O O . VAL A 1 114 ? 18.219 -8.415 -26.570 1.00 90.62 114 VAL A O 1
ATOM 895 N N . SER A 1 115 ? 19.375 -8.923 -28.416 1.00 90.38 115 SER A N 1
ATOM 896 C CA . SER A 1 115 ? 20.139 -10.030 -27.863 1.00 90.38 115 SER A CA 1
ATOM 897 C C . SER A 1 115 ? 21.547 -9.583 -27.491 1.00 90.38 115 SER A C 1
ATOM 899 O O . SER A 1 115 ? 22.183 -8.826 -28.207 1.00 90.38 115 SER A O 1
ATOM 901 N N . GLY A 1 116 ? 22.072 -10.050 -26.371 1.00 89.19 116 GLY A N 1
ATOM 902 C CA . GLY A 1 116 ? 23.433 -9.733 -25.966 1.00 89.19 116 GLY A CA 1
ATOM 903 C C . GLY A 1 116 ? 23.853 -10.543 -24.758 1.00 89.19 116 GLY A C 1
ATOM 904 O O . GLY A 1 116 ? 23.050 -11.251 -24.145 1.00 89.19 116 GLY A O 1
ATOM 905 N N . TRP A 1 117 ? 25.126 -10.428 -24.411 1.00 89.88 117 TRP A N 1
ATOM 906 C CA . TRP A 1 117 ? 25.664 -11.026 -23.199 1.00 89.88 117 TRP A CA 1
ATOM 907 C C . TRP A 1 117 ? 25.396 -10.099 -22.021 1.00 89.88 117 TRP A C 1
ATOM 909 O O . TRP A 1 117 ? 25.764 -8.927 -22.047 1.00 89.88 117 TRP A O 1
ATOM 919 N N . SER A 1 118 ? 24.743 -10.604 -20.976 1.00 90.81 118 SER A N 1
ATOM 920 C CA . SER A 1 118 ? 24.513 -9.820 -19.765 1.00 90.81 118 SER A CA 1
ATOM 921 C C . SER A 1 118 ? 25.832 -9.466 -19.073 1.00 90.81 118 SER A C 1
ATOM 923 O O . SER A 1 118 ? 26.806 -10.208 -19.164 1.00 90.81 118 SER A O 1
ATOM 925 N N . ARG A 1 119 ? 25.850 -8.397 -18.271 1.00 89.81 119 ARG A N 1
ATOM 926 C CA . ARG A 1 119 ? 27.015 -8.079 -17.433 1.00 89.81 119 ARG A CA 1
ATOM 927 C C . ARG A 1 119 ? 27.293 -9.211 -16.433 1.00 89.81 119 ARG A C 1
ATOM 929 O O . ARG A 1 119 ? 26.401 -9.574 -15.663 1.00 89.81 119 ARG A O 1
ATOM 936 N N . GLY A 1 120 ? 28.516 -9.739 -16.435 1.00 90.62 120 GLY A N 1
ATOM 937 C CA . GLY A 1 120 ? 28.973 -10.713 -15.443 1.00 90.62 120 GLY A CA 1
ATOM 938 C C . GLY A 1 120 ? 29.096 -10.082 -14.056 1.00 90.62 120 GLY A C 1
ATOM 939 O O . GLY A 1 120 ? 29.547 -8.945 -13.923 1.00 90.62 120 GLY A O 1
ATOM 940 N N . LYS A 1 121 ? 28.665 -10.809 -13.022 1.00 91.75 121 LYS A N 1
ATOM 941 C CA . LYS A 1 121 ? 28.760 -10.399 -11.611 1.00 91.75 121 LYS A CA 1
ATOM 942 C C . LYS A 1 121 ? 29.681 -11.312 -10.791 1.00 91.75 121 LYS A C 1
ATOM 944 O O . LYS A 1 121 ? 29.709 -11.194 -9.572 1.00 91.75 121 LYS A O 1
ATOM 949 N N . GLY A 1 122 ? 30.410 -12.231 -11.424 1.00 94.25 122 GLY A N 1
ATOM 950 C CA . GLY A 1 122 ? 31.266 -13.194 -10.727 1.00 94.25 122 GLY A CA 1
ATOM 951 C C . GLY A 1 122 ? 30.469 -14.256 -9.962 1.00 94.25 122 GLY A C 1
ATOM 952 O O . GLY A 1 122 ? 29.310 -14.534 -10.284 1.00 94.25 122 GLY A O 1
ATOM 953 N N . TRP A 1 123 ? 31.096 -14.872 -8.956 1.00 96.00 123 TRP A N 1
ATOM 954 C CA . TRP A 1 123 ? 30.463 -15.884 -8.106 1.00 96.00 123 TRP A CA 1
ATOM 955 C C . TRP A 1 123 ? 29.475 -15.239 -7.132 1.00 96.00 123 TRP A C 1
ATOM 957 O O . TRP A 1 123 ? 29.855 -14.433 -6.287 1.00 96.00 123 TRP A O 1
ATOM 967 N N . GLN A 1 124 ? 28.196 -15.594 -7.246 1.00 95.75 124 GLN A N 1
ATOM 968 C CA . GLN A 1 124 ? 27.125 -15.024 -6.437 1.00 95.75 124 GLN A CA 1
ATOM 969 C C . GLN A 1 124 ? 26.515 -16.064 -5.498 1.00 95.75 124 GLN A C 1
ATOM 971 O O . GLN A 1 124 ? 26.239 -17.204 -5.887 1.00 95.75 124 GLN A O 1
ATOM 976 N N . GLY A 1 125 ? 26.260 -15.635 -4.259 1.00 93.44 125 GLY A N 1
ATOM 977 C CA . GLY A 1 125 ? 25.498 -16.400 -3.274 1.00 93.44 125 GLY A CA 1
ATOM 978 C C . GLY A 1 125 ? 24.033 -16.586 -3.687 1.00 93.44 125 GLY A C 1
ATOM 979 O O . GLY A 1 125 ? 23.518 -15.896 -4.571 1.00 93.44 125 GLY A O 1
ATOM 980 N N . VAL A 1 126 ? 23.330 -17.507 -3.025 1.00 93.44 126 VAL A N 1
ATOM 981 C CA . VAL A 1 126 ? 21.946 -17.882 -3.382 1.00 93.44 126 VAL A CA 1
ATOM 982 C C . VAL A 1 126 ? 20.934 -16.749 -3.248 1.00 93.44 126 VAL A C 1
ATOM 984 O O . VAL A 1 126 ? 20.030 -16.647 -4.076 1.00 93.44 126 VAL A O 1
ATOM 987 N N . VAL A 1 127 ? 21.125 -15.852 -2.278 1.00 92.19 127 VAL A N 1
ATOM 988 C CA . VAL A 1 127 ? 20.258 -14.681 -2.085 1.00 92.19 127 VAL A CA 1
ATOM 989 C C . VAL A 1 127 ? 20.332 -13.758 -3.302 1.00 92.19 127 VAL A C 1
ATOM 991 O O . VAL A 1 127 ? 19.310 -13.445 -3.899 1.00 92.19 127 VAL A O 1
ATOM 994 N N . THR A 1 128 ? 21.530 -13.379 -3.749 1.00 92.25 128 THR A N 1
ATOM 995 C CA . THR A 1 128 ? 21.683 -12.465 -4.893 1.00 92.25 128 THR A CA 1
ATOM 996 C C . THR A 1 128 ? 21.349 -13.135 -6.227 1.00 92.25 128 THR A C 1
ATOM 998 O O . THR A 1 128 ? 20.738 -12.510 -7.095 1.00 92.25 128 THR A O 1
ATOM 1001 N N . ARG A 1 129 ? 21.728 -14.408 -6.408 1.00 93.69 129 ARG A N 1
ATOM 1002 C CA . ARG A 1 129 ? 21.537 -15.138 -7.672 1.00 93.69 129 ARG A CA 1
ATOM 1003 C C . ARG A 1 129 ? 20.080 -15.535 -7.917 1.00 93.69 129 ARG A C 1
ATOM 1005 O O . ARG A 1 129 ? 19.613 -15.441 -9.048 1.00 93.69 129 ARG A O 1
ATOM 1012 N N . TRP A 1 130 ? 19.372 -15.969 -6.871 1.00 93.50 130 TRP A N 1
ATOM 1013 C CA . TRP A 1 130 ? 18.029 -16.558 -6.972 1.00 93.50 130 TRP A CA 1
ATOM 1014 C C . TRP A 1 130 ? 16.946 -15.817 -6.187 1.00 93.50 130 TRP A C 1
ATOM 1016 O O . TRP A 1 130 ? 15.801 -16.263 -6.208 1.00 93.50 130 TRP A O 1
ATOM 1026 N N . ARG A 1 131 ? 17.286 -14.703 -5.522 1.00 93.50 131 ARG A N 1
ATOM 1027 C CA . ARG A 1 131 ? 16.374 -13.922 -4.667 1.00 93.50 131 ARG A CA 1
ATOM 1028 C C . ARG A 1 131 ? 15.755 -14.753 -3.536 1.00 93.50 131 ARG A C 1
ATOM 1030 O O . ARG A 1 131 ? 14.577 -14.613 -3.238 1.00 93.50 131 ARG A O 1
ATOM 1037 N N . PHE A 1 132 ? 16.541 -15.649 -2.934 1.00 92.19 132 PHE A N 1
ATOM 1038 C CA . PHE A 1 132 ? 16.108 -16.403 -1.753 1.00 92.19 132 PHE A CA 1
ATOM 1039 C C . PHE A 1 132 ? 15.899 -15.465 -0.560 1.00 92.19 132 PHE A C 1
ATOM 1041 O O . PHE A 1 132 ? 16.690 -14.540 -0.366 1.00 92.19 132 PHE A O 1
ATOM 1048 N N . ALA A 1 133 ? 14.866 -15.733 0.240 1.00 84.06 133 ALA A N 1
ATOM 1049 C CA . ALA A 1 133 ? 14.679 -15.077 1.528 1.00 84.06 133 ALA A CA 1
ATOM 1050 C C . ALA A 1 133 ? 15.802 -15.486 2.498 1.00 84.06 133 ALA A C 1
ATOM 1052 O O . ALA A 1 133 ? 16.279 -16.623 2.460 1.00 84.06 133 ALA A O 1
ATOM 1053 N N . GLY A 1 134 ? 16.250 -14.544 3.330 1.00 80.25 134 GLY A N 1
ATOM 1054 C CA . GLY A 1 134 ? 17.179 -14.834 4.422 1.00 80.25 134 GLY A CA 1
ATOM 1055 C C . GLY A 1 134 ? 16.480 -15.557 5.575 1.00 80.25 134 GLY A C 1
ATOM 1056 O O . GLY A 1 134 ? 15.253 -15.555 5.665 1.00 80.25 134 GLY A O 1
ATOM 1057 N N . GLN A 1 135 ? 17.260 -16.168 6.462 1.00 78.69 135 GLN A N 1
ATOM 1058 C CA . GLN A 1 135 ? 16.739 -16.659 7.739 1.00 78.69 135 GLN A CA 1
ATOM 1059 C C . GLN A 1 135 ? 16.509 -15.487 8.702 1.00 78.69 135 GLN A C 1
ATOM 1061 O O . GLN A 1 135 ? 17.222 -14.487 8.642 1.00 78.69 135 GLN A O 1
ATOM 1066 N N . GLN A 1 136 ? 15.510 -15.616 9.577 1.00 74.88 136 GLN A N 1
ATOM 1067 C CA . GLN A 1 136 ? 15.185 -14.609 10.589 1.00 74.88 136 GLN A CA 1
ATOM 1068 C C . GLN A 1 136 ? 16.252 -14.572 11.693 1.00 74.88 136 GLN A C 1
ATOM 1070 O O . GLN A 1 136 ? 16.752 -15.616 12.120 1.00 74.88 136 GLN A O 1
ATOM 1075 N N . VAL A 1 137 ? 16.570 -13.365 12.170 1.00 65.25 137 VAL A N 1
ATOM 1076 C CA . VAL A 1 137 ? 17.696 -13.098 13.087 1.00 65.25 137 VAL A CA 1
ATOM 1077 C C . VAL A 1 137 ? 17.534 -13.805 14.435 1.00 65.25 137 VAL A C 1
ATOM 1079 O O . VAL A 1 137 ? 18.512 -14.298 14.987 1.00 65.25 137 VAL A O 1
ATOM 1082 N N . HIS A 1 138 ? 16.299 -13.943 14.925 1.00 67.12 138 HIS A N 1
ATOM 1083 C CA . HIS A 1 138 ? 16.003 -14.472 16.261 1.00 67.12 138 HIS A CA 1
ATOM 1084 C C . HIS A 1 138 ? 16.459 -15.921 16.522 1.00 67.12 138 HIS A C 1
ATOM 1086 O O . HIS A 1 138 ? 16.485 -16.331 17.677 1.00 67.12 138 HIS A O 1
ATOM 1092 N N . LYS A 1 139 ? 16.808 -16.716 15.495 1.00 53.59 139 LYS A N 1
ATOM 1093 C CA . LYS A 1 139 ? 17.190 -18.138 15.665 1.00 53.59 139 LYS A CA 1
ATOM 1094 C C . LYS A 1 139 ? 18.443 -18.571 14.888 1.00 53.59 139 LYS A C 1
ATOM 1096 O O . LYS A 1 139 ? 18.701 -19.767 14.783 1.00 53.59 139 LYS A O 1
ATOM 1101 N N . ALA A 1 140 ? 19.213 -17.647 14.306 1.00 57.75 140 ALA A N 1
ATOM 1102 C CA . ALA A 1 140 ? 20.285 -18.006 13.373 1.00 57.75 140 ALA A CA 1
ATOM 1103 C C . ALA A 1 140 ? 21.697 -17.848 13.970 1.00 57.75 140 ALA A C 1
ATOM 1105 O O . ALA A 1 140 ? 22.247 -16.750 14.004 1.00 57.75 140 ALA A O 1
ATOM 1106 N N . THR A 1 141 ? 22.352 -18.957 14.329 1.00 58.59 141 THR A N 1
ATOM 1107 C CA . THR A 1 141 ? 23.793 -18.973 14.641 1.00 58.59 141 THR A CA 1
ATOM 1108 C C . THR A 1 141 ? 24.600 -19.135 13.343 1.00 58.59 141 THR A C 1
ATOM 1110 O O . THR A 1 141 ? 24.741 -20.233 12.813 1.00 58.59 141 THR A O 1
ATOM 1113 N N . GLY A 1 142 ? 25.089 -18.024 12.777 1.00 62.97 142 GLY A N 1
ATOM 1114 C CA . GLY A 1 142 ? 26.036 -18.014 11.643 1.00 62.97 142 GLY A CA 1
ATOM 1115 C C . GLY A 1 142 ? 25.438 -18.170 10.232 1.00 62.97 142 GLY A C 1
ATOM 1116 O O . GLY A 1 142 ? 26.185 -18.259 9.259 1.00 62.97 142 GLY A O 1
ATOM 1117 N N . GLY A 1 143 ? 24.105 -18.182 10.097 1.00 67.69 143 GLY A N 1
ATOM 1118 C CA . GLY A 1 143 ? 23.422 -18.728 8.916 1.00 67.69 143 GLY A CA 1
ATOM 1119 C C . GLY A 1 143 ? 22.470 -17.825 8.117 1.00 67.69 143 GLY A C 1
ATOM 1120 O O . GLY A 1 143 ? 21.698 -18.350 7.317 1.00 67.69 143 GLY A O 1
ATOM 1121 N N . MET A 1 144 ? 22.495 -16.495 8.275 1.00 75.75 144 MET A N 1
ATOM 1122 C CA . MET A 1 144 ? 21.422 -15.604 7.775 1.00 75.75 144 MET A CA 1
ATOM 1123 C C . MET A 1 144 ? 21.131 -15.704 6.261 1.00 75.75 144 MET A C 1
ATOM 1125 O O . MET A 1 144 ? 20.017 -15.440 5.814 1.00 75.75 144 MET A O 1
ATOM 1129 N N . ARG A 1 145 ? 22.132 -16.066 5.445 1.00 85.31 145 ARG A N 1
ATOM 1130 C CA . ARG A 1 145 ? 22.042 -16.096 3.967 1.00 85.31 145 ARG A CA 1
ATOM 1131 C C . ARG A 1 145 ? 22.293 -17.486 3.369 1.00 85.31 145 ARG A C 1
ATOM 1133 O O . ARG A 1 145 ? 22.674 -17.591 2.200 1.00 85.31 145 ARG A O 1
ATOM 1140 N N . MET A 1 146 ? 22.114 -18.541 4.165 1.00 85.75 146 MET A N 1
ATOM 1141 C CA . MET A 1 146 ? 22.290 -19.926 3.718 1.00 85.75 146 MET A CA 1
ATOM 1142 C C . MET A 1 146 ? 21.140 -20.396 2.806 1.00 85.75 146 MET A C 1
ATOM 1144 O O . MET A 1 146 ? 20.014 -19.925 2.941 1.00 85.75 146 MET A O 1
ATOM 1148 N N . PRO A 1 147 ? 21.385 -21.351 1.887 1.00 87.44 147 PRO A N 1
ATOM 1149 C CA . PRO A 1 147 ? 20.369 -21.879 0.966 1.00 87.44 147 PRO A CA 1
ATOM 1150 C C . PRO A 1 147 ? 19.269 -22.735 1.606 1.00 87.44 147 PRO A C 1
ATOM 1152 O O . PRO A 1 147 ? 18.285 -23.036 0.932 1.00 87.44 147 PRO A O 1
ATOM 1155 N N . GLY A 1 148 ? 19.430 -23.153 2.864 1.00 87.19 148 GLY A N 1
ATOM 1156 C CA . GLY A 1 148 ? 18.551 -24.134 3.501 1.00 87.19 148 GLY A CA 1
ATOM 1157 C C . GLY A 1 148 ? 18.777 -25.559 2.977 1.00 87.19 148 GLY A C 1
ATOM 1158 O O . GLY A 1 148 ? 19.858 -25.890 2.489 1.00 87.19 148 GLY A O 1
ATOM 1159 N N . SER A 1 149 ? 17.759 -26.418 3.094 1.00 87.00 149 SER A N 1
ATOM 1160 C CA . SER A 1 149 ? 17.853 -27.835 2.713 1.00 87.00 149 SER A CA 1
ATOM 1161 C C . SER A 1 149 ? 17.947 -28.050 1.193 1.00 87.00 149 SER A C 1
ATOM 1163 O O . SER A 1 149 ? 17.170 -27.507 0.399 1.00 87.00 149 SER A O 1
ATOM 1165 N N . ILE A 1 150 ? 18.897 -28.890 0.773 1.00 88.19 150 ILE A N 1
ATOM 1166 C CA . ILE A 1 150 ? 19.221 -29.123 -0.642 1.00 88.19 150 ILE A CA 1
ATOM 1167 C C . ILE A 1 150 ? 18.534 -30.387 -1.187 1.00 88.19 150 ILE A C 1
ATOM 1169 O O . ILE A 1 150 ? 18.132 -30.392 -2.356 1.00 88.19 150 ILE A O 1
ATOM 1173 N N . SER A 1 151 ? 18.327 -31.412 -0.357 1.00 84.94 151 SER A N 1
ATOM 1174 C CA . SER A 1 151 ? 17.775 -32.719 -0.743 1.00 84.94 151 SER A CA 1
ATOM 1175 C C . SER A 1 151 ? 16.644 -33.182 0.186 1.00 84.94 151 SER A C 1
ATOM 1177 O O . SER A 1 151 ? 16.446 -32.653 1.279 1.00 84.94 151 SER A O 1
ATOM 1179 N N . ARG A 1 152 ? 15.875 -34.179 -0.269 1.00 81.81 152 ARG A N 1
ATOM 1180 C CA . ARG A 1 152 ? 14.777 -34.810 0.481 1.00 81.81 152 ARG A CA 1
ATOM 1181 C C . ARG A 1 152 ? 15.195 -36.189 1.001 1.00 81.81 152 ARG A C 1
ATOM 1183 O O . ARG A 1 152 ? 14.760 -37.194 0.445 1.00 81.81 152 ARG A O 1
ATOM 1190 N N . GLY A 1 153 ? 16.042 -36.226 2.035 1.00 77.56 153 GLY A N 1
ATOM 1191 C CA . GLY A 1 153 ? 16.370 -37.429 2.827 1.00 77.56 153 GLY A CA 1
ATOM 1192 C C . GLY A 1 153 ? 16.424 -38.757 2.046 1.00 77.56 153 GLY A C 1
ATOM 1193 O O . GLY A 1 153 ? 16.970 -38.812 0.942 1.00 77.56 153 GLY A O 1
ATOM 1194 N N . MET A 1 154 ? 15.814 -39.812 2.606 1.00 75.25 154 MET A N 1
ATOM 1195 C CA . MET A 1 154 ? 15.795 -41.170 2.026 1.00 75.25 154 MET A CA 1
ATOM 1196 C C . MET A 1 154 ? 15.050 -41.271 0.686 1.00 75.25 154 MET A C 1
ATOM 1198 O O . MET A 1 154 ? 15.333 -42.162 -0.106 1.00 75.25 154 MET A O 1
ATOM 1202 N N . SER A 1 155 ? 14.105 -40.364 0.413 1.00 71.12 155 SER A N 1
ATOM 1203 C CA . SER A 1 155 ? 13.258 -40.429 -0.789 1.00 71.12 155 SER A CA 1
ATOM 1204 C C . SER A 1 155 ? 13.987 -40.072 -2.088 1.00 71.12 155 SER A C 1
ATOM 1206 O O . SER A 1 155 ? 13.533 -40.452 -3.162 1.00 71.12 155 SER A O 1
ATOM 1208 N N . SER A 1 156 ? 15.102 -39.332 -2.009 1.00 69.31 156 SER A N 1
ATOM 1209 C CA . SER A 1 156 ? 15.832 -38.890 -3.204 1.00 69.31 156 SER A CA 1
ATOM 1210 C C . SER A 1 156 ? 17.338 -39.161 -3.160 1.00 69.31 156 SER A C 1
ATOM 1212 O O . SER A 1 156 ? 17.902 -39.372 -4.227 1.00 69.31 156 SER A O 1
ATOM 1214 N N . SER A 1 157 ? 18.012 -39.214 -1.998 1.00 80.38 157 SER A N 1
ATOM 1215 C CA . SER A 1 157 ? 19.463 -39.509 -1.822 1.00 80.38 157 SER A CA 1
ATOM 1216 C C . SER A 1 157 ? 20.454 -38.822 -2.789 1.00 80.38 157 SER A C 1
ATOM 1218 O O . SER A 1 157 ? 21.645 -39.121 -2.795 1.00 80.38 157 SER A O 1
ATOM 1220 N N . LYS A 1 158 ? 19.991 -37.874 -3.603 1.00 88.06 158 LYS A N 1
ATOM 1221 C CA . LYS A 1 158 ? 20.740 -37.127 -4.606 1.00 88.06 158 LYS A CA 1
ATOM 1222 C C . LYS A 1 158 ? 20.187 -35.711 -4.676 1.00 88.06 158 LYS A C 1
ATOM 1224 O O . LYS A 1 158 ? 19.063 -35.432 -4.255 1.00 88.06 158 LYS A O 1
ATOM 1229 N N . VAL A 1 159 ? 20.986 -34.802 -5.216 1.00 88.19 159 VAL A N 1
ATOM 1230 C CA . VAL A 1 159 ? 20.528 -33.448 -5.529 1.00 88.19 159 VAL A CA 1
ATOM 1231 C C . VAL A 1 159 ? 19.928 -33.460 -6.928 1.00 88.19 159 VAL A C 1
ATOM 1233 O O . VAL A 1 159 ? 20.573 -33.903 -7.879 1.00 88.19 159 VAL A O 1
ATOM 1236 N N . ASP A 1 160 ? 18.693 -32.980 -7.057 1.00 87.12 160 ASP A N 1
ATOM 1237 C CA . ASP A 1 160 ? 18.026 -32.902 -8.355 1.00 87.12 160 ASP A CA 1
ATOM 1238 C C . ASP A 1 160 ? 18.793 -31.986 -9.321 1.00 87.12 160 ASP A C 1
ATOM 1240 O O . ASP A 1 160 ? 19.362 -30.956 -8.938 1.00 87.12 160 ASP A O 1
ATOM 1244 N N . LYS A 1 161 ? 18.793 -32.342 -10.610 1.00 91.00 161 LYS A N 1
ATOM 1245 C CA . LYS A 1 161 ? 19.371 -31.486 -11.655 1.00 91.00 161 LYS A CA 1
ATOM 1246 C C . LYS A 1 161 ? 18.642 -30.138 -11.671 1.00 91.00 161 LYS A C 1
ATOM 1248 O O . LYS A 1 161 ? 17.442 -30.071 -11.427 1.00 91.00 161 LYS A O 1
ATOM 1253 N N . TYR A 1 162 ? 19.376 -29.064 -11.966 1.00 90.75 162 TYR A N 1
ATOM 1254 C CA . TYR A 1 162 ? 18.876 -27.679 -11.954 1.00 90.75 162 TYR A CA 1
ATOM 1255 C C . TYR A 1 162 ? 18.430 -27.150 -10.579 1.00 90.75 162 TYR A C 1
ATOM 1257 O O . TYR A 1 162 ? 17.774 -26.108 -10.498 1.00 90.75 162 TYR A O 1
ATOM 1265 N N . LYS A 1 163 ? 18.830 -27.805 -9.478 1.00 91.44 163 LYS A N 1
ATOM 1266 C CA . LYS A 1 163 ? 18.662 -27.243 -8.134 1.00 91.44 163 LYS A CA 1
ATOM 1267 C C . LYS A 1 163 ? 19.370 -25.886 -8.034 1.00 91.44 163 LYS A C 1
ATOM 1269 O O . LYS A 1 163 ? 20.543 -25.742 -8.379 1.00 91.44 163 LYS A O 1
ATOM 1274 N N . LYS A 1 164 ? 18.650 -24.884 -7.526 1.00 94.06 164 LYS A N 1
ATOM 1275 C CA . LYS A 1 164 ? 19.156 -23.520 -7.326 1.00 94.06 164 LYS A CA 1
ATOM 1276 C C . LYS A 1 164 ? 20.269 -23.513 -6.273 1.00 94.06 164 LYS A C 1
ATOM 1278 O O . LYS A 1 164 ? 20.026 -23.834 -5.116 1.00 94.06 164 LYS A O 1
ATOM 1283 N N . GLN A 1 165 ? 21.477 -23.153 -6.698 1.00 93.19 165 GLN A N 1
ATOM 1284 C CA . GLN A 1 165 ? 22.710 -23.157 -5.901 1.00 93.19 165 GLN A CA 1
ATOM 1285 C C . GLN A 1 165 ? 23.550 -21.898 -6.189 1.00 93.19 165 GLN A C 1
ATOM 1287 O O . GLN A 1 165 ? 23.297 -21.223 -7.206 1.00 93.19 165 GLN A O 1
ATOM 1292 N N . PRO A 1 166 ? 24.518 -21.530 -5.323 1.00 94.31 166 PRO A N 1
ATOM 1293 C CA . PRO A 1 166 ? 25.407 -20.409 -5.603 1.00 94.31 166 PRO A CA 1
ATOM 1294 C C . PRO A 1 166 ? 26.260 -20.712 -6.838 1.00 94.31 166 PRO A C 1
ATOM 1296 O O . PRO A 1 166 ? 26.380 -21.858 -7.271 1.00 94.31 166 PRO A O 1
ATOM 1299 N N . GLY A 1 167 ? 26.785 -19.672 -7.471 1.00 94.88 167 GLY A N 1
ATOM 1300 C CA . GLY A 1 167 ? 27.631 -19.850 -8.645 1.00 94.88 167 GLY A CA 1
ATOM 1301 C C . GLY A 1 167 ? 27.793 -18.596 -9.478 1.00 94.88 167 GLY A C 1
ATOM 1302 O O . GLY A 1 167 ? 27.287 -17.528 -9.131 1.00 94.88 167 GLY A O 1
ATOM 1303 N N . HIS A 1 168 ? 28.495 -18.743 -10.599 1.00 95.25 168 HIS A N 1
ATOM 1304 C CA . HIS A 1 168 ? 28.749 -17.651 -11.529 1.00 95.25 168 HIS A CA 1
ATOM 1305 C C . HIS A 1 168 ? 27.433 -17.081 -12.092 1.00 95.25 168 HIS A C 1
ATOM 1307 O O . HIS A 1 168 ? 26.568 -17.831 -12.559 1.00 95.25 168 HIS A O 1
ATOM 1313 N N . MET A 1 169 ? 27.258 -15.761 -11.996 1.00 93.81 169 MET A N 1
ATOM 1314 C CA . MET A 1 169 ? 26.076 -15.050 -12.488 1.00 93.81 169 MET A CA 1
ATOM 1315 C C . MET A 1 169 ? 26.451 -14.149 -13.663 1.00 93.81 169 MET A C 1
ATOM 1317 O O . MET A 1 169 ? 27.112 -13.124 -13.477 1.00 93.81 169 MET A O 1
ATOM 1321 N N . GLY A 1 170 ? 25.976 -14.507 -14.857 1.00 88.81 170 GLY A N 1
ATOM 1322 C CA . GLY A 1 170 ? 26.399 -13.889 -16.110 1.00 88.81 170 GLY A CA 1
ATOM 1323 C C . GLY A 1 170 ? 27.890 -14.116 -16.410 1.00 88.81 170 GLY A C 1
ATOM 1324 O O . GLY A 1 170 ? 28.610 -14.561 -15.531 1.00 88.81 170 GLY A O 1
ATOM 1325 N N . PRO A 1 171 ? 28.397 -13.778 -17.603 1.00 90.94 171 PRO A N 1
ATOM 1326 C CA . PRO A 1 171 ? 27.645 -13.297 -18.748 1.00 90.94 171 PRO A CA 1
ATOM 1327 C C . PRO A 1 171 ? 26.793 -14.422 -19.345 1.00 90.94 171 PRO A C 1
ATOM 1329 O O . PRO A 1 171 ? 27.316 -15.438 -19.786 1.00 90.94 171 PRO A O 1
ATOM 1332 N N . ASP A 1 172 ? 25.475 -14.221 -19.356 1.00 91.56 172 ASP A N 1
ATOM 1333 C CA . ASP A 1 172 ? 24.508 -15.154 -19.928 1.00 91.56 172 ASP A CA 1
ATOM 1334 C C . ASP A 1 172 ? 23.889 -14.504 -21.172 1.00 91.56 172 ASP A C 1
ATOM 1336 O O . ASP A 1 172 ? 23.661 -13.285 -21.168 1.00 91.56 172 ASP A O 1
ATOM 1340 N N . PRO A 1 173 ? 23.571 -15.274 -22.225 1.00 91.69 173 PRO A N 1
ATOM 1341 C CA . PRO A 1 173 ? 22.854 -14.743 -23.371 1.00 91.69 173 PRO A CA 1
ATOM 1342 C C . PRO A 1 173 ? 21.439 -14.344 -22.941 1.00 91.69 173 PRO A C 1
ATOM 1344 O O . PRO A 1 173 ? 20.673 -15.140 -22.392 1.00 91.69 173 PRO A O 1
ATOM 1347 N N . ARG A 1 174 ? 21.081 -13.085 -23.176 1.00 92.62 174 ARG A N 1
ATOM 1348 C CA . ARG A 1 174 ? 19.758 -12.529 -22.879 1.00 92.62 174 ARG A CA 1
ATOM 1349 C C . ARG A 1 174 ? 19.176 -11.898 -24.127 1.00 92.62 174 ARG A C 1
ATOM 1351 O O . ARG A 1 174 ? 19.916 -11.390 -24.962 1.00 92.62 174 ARG A O 1
ATOM 1358 N N . VAL A 1 175 ? 17.852 -11.930 -24.227 1.00 91.44 175 VAL A N 1
ATOM 1359 C CA . VAL A 1 175 ? 17.080 -11.234 -25.258 1.00 91.44 175 VAL A CA 1
ATOM 1360 C C . VAL A 1 175 ? 16.048 -10.368 -24.549 1.00 91.44 175 VAL A C 1
ATOM 1362 O O . VAL A 1 175 ? 15.297 -10.874 -23.715 1.00 91.44 175 VAL A O 1
ATOM 1365 N N . THR A 1 176 ? 16.033 -9.073 -24.841 1.00 91.06 176 THR A N 1
ATOM 1366 C CA . THR A 1 176 ? 15.067 -8.115 -24.295 1.00 91.06 176 THR A CA 1
ATOM 1367 C C . THR A 1 176 ? 14.241 -7.494 -25.413 1.00 91.06 176 THR A C 1
ATOM 1369 O O . THR A 1 176 ? 14.657 -7.467 -26.568 1.00 91.06 176 THR A O 1
ATOM 1372 N N . ASN A 1 177 ? 13.036 -7.035 -25.078 1.00 91.69 177 ASN A N 1
ATOM 1373 C CA . ASN A 1 177 ? 12.165 -6.312 -25.999 1.00 91.69 177 ASN A CA 1
ATOM 1374 C C . ASN A 1 177 ? 12.323 -4.809 -25.746 1.00 91.69 177 ASN A C 1
ATOM 1376 O O . ASN A 1 177 ? 12.158 -4.358 -24.610 1.00 91.69 177 ASN A O 1
ATOM 1380 N N . CYS A 1 178 ? 12.648 -4.049 -26.784 1.00 91.50 178 CYS A N 1
ATOM 1381 C CA . CYS A 1 178 ? 12.870 -2.609 -26.719 1.00 91.50 178 CYS A CA 1
ATOM 1382 C C . CYS A 1 178 ? 12.063 -1.903 -27.809 1.00 91.50 178 CYS A C 1
ATOM 1384 O O . CYS A 1 178 ? 11.743 -2.489 -28.837 1.00 91.50 178 CYS A O 1
ATOM 1386 N N . THR A 1 179 ? 11.727 -0.634 -27.594 1.00 91.50 179 THR A N 1
ATOM 1387 C CA . THR A 1 179 ? 11.059 0.192 -28.617 1.00 91.50 179 THR A CA 1
ATOM 1388 C C . THR A 1 179 ? 12.051 1.192 -29.189 1.00 91.50 179 THR A C 1
ATOM 1390 O O . THR A 1 179 ? 12.784 1.821 -28.427 1.00 91.50 179 THR A O 1
ATOM 1393 N N . VAL A 1 180 ? 12.082 1.359 -30.509 1.00 92.19 180 VAL A N 1
ATOM 1394 C CA . VAL A 1 180 ? 12.906 2.381 -31.164 1.00 92.19 180 VAL A CA 1
ATOM 1395 C C . VAL A 1 180 ? 12.302 3.751 -30.873 1.00 92.19 180 VAL A C 1
ATOM 1397 O O . VAL A 1 180 ? 11.208 4.063 -31.328 1.00 92.19 180 VAL A O 1
ATOM 1400 N N . PHE A 1 181 ? 12.993 4.565 -30.083 1.00 91.12 181 PHE A N 1
ATOM 1401 C CA . PHE A 1 181 ? 12.522 5.888 -29.676 1.00 91.12 181 PHE A CA 1
ATOM 1402 C C . PHE A 1 181 ? 12.884 6.960 -30.703 1.00 91.12 181 PHE A C 1
ATOM 1404 O O . PHE A 1 181 ? 12.053 7.783 -31.076 1.00 91.12 181 PHE A O 1
ATOM 1411 N N . ARG A 1 182 ? 14.137 6.956 -31.157 1.00 91.50 182 ARG A N 1
ATOM 1412 C CA . ARG A 1 182 ? 14.687 7.946 -32.086 1.00 91.50 182 ARG A CA 1
ATOM 1413 C C . ARG A 1 182 ? 15.828 7.327 -32.883 1.00 91.50 182 ARG A C 1
ATOM 1415 O O . ARG A 1 182 ? 16.518 6.442 -32.387 1.00 91.50 182 ARG A O 1
ATOM 1422 N N . ILE A 1 183 ? 16.036 7.814 -34.097 1.00 92.69 183 ILE A N 1
ATOM 1423 C CA . ILE A 1 183 ? 17.186 7.495 -34.944 1.00 92.69 183 ILE A CA 1
ATOM 1424 C C . ILE A 1 183 ? 17.874 8.784 -35.395 1.00 92.69 183 ILE A C 1
ATOM 1426 O O . ILE A 1 183 ? 17.222 9.816 -35.559 1.00 92.69 183 ILE A O 1
ATOM 1430 N N . GLU A 1 184 ? 19.186 8.720 -35.595 1.00 93.56 184 GLU A N 1
ATOM 1431 C CA . GLU A 1 184 ? 20.016 9.818 -36.087 1.00 93.56 184 GLU A CA 1
ATOM 1432 C C . GLU A 1 184 ? 21.009 9.292 -37.130 1.00 93.56 184 GLU A C 1
ATOM 1434 O O . GLU A 1 184 ? 21.915 8.521 -36.809 1.00 93.56 184 GLU A O 1
ATOM 1439 N N . SER A 1 185 ? 20.830 9.682 -38.395 1.00 90.44 185 SER A N 1
ATOM 1440 C CA . SER A 1 185 ? 21.572 9.089 -39.515 1.00 90.44 185 SER A CA 1
ATOM 1441 C C . SER A 1 185 ? 22.991 9.631 -39.691 1.00 90.44 185 SER A C 1
ATOM 1443 O O . SER A 1 185 ? 23.846 8.906 -40.175 1.00 90.44 185 SER A O 1
ATOM 1445 N N . THR A 1 186 ? 23.276 10.878 -39.305 1.00 90.12 186 THR A N 1
ATOM 1446 C CA . THR A 1 186 ? 24.614 11.490 -39.468 1.00 90.12 186 THR A CA 1
ATOM 1447 C C . THR A 1 186 ? 25.673 10.808 -38.611 1.00 90.12 186 THR A C 1
ATOM 1449 O O . THR A 1 186 ? 26.789 10.580 -39.062 1.00 90.12 186 THR A O 1
ATOM 1452 N N . ARG A 1 187 ? 25.319 10.467 -37.368 1.00 87.00 187 ARG A N 1
ATOM 1453 C CA . ARG A 1 187 ? 26.197 9.773 -36.413 1.00 87.00 187 ARG A CA 1
ATOM 1454 C C . ARG A 1 187 ? 25.953 8.264 -36.360 1.00 87.00 187 ARG A C 1
ATOM 1456 O O . ARG A 1 187 ? 26.609 7.572 -35.583 1.00 87.00 187 ARG A O 1
ATOM 1463 N N . ASN A 1 188 ? 25.001 7.774 -37.157 1.00 89.19 188 ASN A N 1
ATOM 1464 C CA . ASN A 1 188 ? 24.488 6.411 -37.114 1.00 89.19 188 ASN A CA 1
ATOM 1465 C C . ASN A 1 188 ? 24.126 5.977 -35.679 1.00 89.19 188 ASN A C 1
ATOM 1467 O O . ASN A 1 188 ? 24.648 4.987 -35.177 1.00 89.19 188 ASN A O 1
ATOM 1471 N N . LEU A 1 189 ? 23.233 6.713 -35.007 1.00 90.62 189 LEU A N 1
ATOM 1472 C CA . LEU A 1 189 ? 22.760 6.404 -33.649 1.00 90.62 189 LEU A CA 1
ATOM 1473 C C . LEU A 1 189 ? 21.293 5.956 -33.648 1.00 90.62 189 LEU A C 1
ATOM 1475 O O . LEU A 1 189 ? 20.446 6.567 -34.295 1.00 90.62 189 LEU A O 1
ATOM 1479 N N . ILE A 1 190 ? 20.984 4.928 -32.865 1.00 91.25 190 ILE A N 1
ATOM 1480 C CA . ILE A 1 190 ? 19.644 4.467 -32.511 1.00 91.25 190 ILE A CA 1
ATOM 1481 C C . ILE A 1 190 ? 19.430 4.604 -31.003 1.00 91.25 190 ILE A C 1
ATOM 1483 O O . ILE A 1 190 ? 20.253 4.201 -30.185 1.00 91.25 190 ILE A O 1
ATOM 1487 N N . PHE A 1 191 ? 18.295 5.176 -30.630 1.00 91.38 191 PHE A N 1
ATOM 1488 C CA . PHE A 1 191 ? 17.873 5.348 -29.249 1.00 91.38 191 PHE A CA 1
ATOM 1489 C C . PHE A 1 191 ? 16.791 4.316 -28.958 1.00 91.38 191 PHE A C 1
ATOM 1491 O O . PHE A 1 191 ? 15.728 4.336 -29.581 1.00 91.38 191 PHE A O 1
ATOM 1498 N N . LEU A 1 192 ? 17.045 3.417 -28.011 1.00 91.06 192 LEU A N 1
ATOM 1499 C CA . LEU A 1 192 ? 16.099 2.385 -27.605 1.00 91.06 192 LEU A CA 1
ATOM 1500 C C . LEU A 1 192 ? 15.497 2.710 -26.242 1.00 91.06 192 LEU A C 1
ATOM 1502 O O . LEU A 1 192 ? 16.207 2.924 -25.263 1.00 91.06 192 LEU A O 1
ATOM 1506 N N . LYS A 1 193 ? 14.169 2.684 -26.162 1.00 89.88 193 LYS A N 1
ATOM 1507 C CA . LYS A 1 193 ? 13.419 2.725 -24.908 1.00 89.88 193 LYS A CA 1
ATOM 1508 C C . LYS A 1 193 ? 13.313 1.303 -24.353 1.00 89.88 193 LYS A C 1
ATOM 1510 O O . LYS A 1 193 ? 12.649 0.451 -24.952 1.00 89.88 193 LYS A O 1
ATOM 1515 N N . GLY A 1 194 ? 13.975 1.043 -23.227 1.00 86.38 194 GLY A N 1
ATOM 1516 C CA . GLY A 1 194 ? 14.001 -0.266 -22.564 1.00 86.38 194 GLY A CA 1
ATOM 1517 C C . GLY A 1 194 ? 15.385 -0.671 -22.053 1.00 86.38 194 GLY A C 1
ATOM 1518 O O . GLY A 1 194 ? 16.362 0.046 -22.233 1.00 86.38 194 GLY A O 1
ATOM 1519 N N . ALA A 1 195 ? 15.464 -1.833 -21.398 1.00 86.75 195 ALA A N 1
ATOM 1520 C CA . ALA A 1 195 ? 16.720 -2.373 -20.880 1.00 86.75 195 ALA A CA 1
ATOM 1521 C C . ALA A 1 195 ? 17.449 -3.209 -21.943 1.00 86.75 195 ALA A C 1
ATOM 1523 O O . ALA A 1 195 ? 16.881 -4.149 -22.502 1.00 86.75 195 ALA A O 1
ATOM 1524 N N . VAL A 1 196 ? 18.725 -2.904 -22.172 1.00 88.44 196 VAL A N 1
ATOM 1525 C CA . VAL A 1 196 ? 19.606 -3.617 -23.105 1.00 88.44 196 VAL A CA 1
ATOM 1526 C C . VAL A 1 196 ? 20.586 -4.492 -22.314 1.00 88.44 196 VAL A C 1
ATOM 1528 O O . VAL A 1 196 ? 21.162 -4.023 -21.328 1.00 88.44 196 VAL A O 1
ATOM 1531 N N . PRO A 1 197 ? 20.783 -5.767 -22.694 1.00 89.38 197 PRO A N 1
ATOM 1532 C CA . PRO A 1 197 ? 21.733 -6.640 -22.021 1.00 89.38 197 PRO A CA 1
ATOM 1533 C C . PRO A 1 197 ? 23.180 -6.276 -22.372 1.00 89.38 197 PRO A C 1
ATOM 1535 O O . PRO A 1 197 ? 23.544 -6.205 -23.542 1.00 89.38 197 PRO A O 1
ATOM 1538 N N . GLY A 1 198 ? 24.011 -6.115 -21.343 1.00 85.56 198 GLY A N 1
ATOM 1539 C CA . GLY A 1 198 ? 25.451 -5.885 -21.480 1.00 85.56 198 GLY A CA 1
ATOM 1540 C C . GLY A 1 198 ? 25.911 -4.621 -20.767 1.00 85.56 198 GLY A C 1
ATOM 1541 O O . GLY A 1 198 ? 25.108 -3.869 -20.219 1.00 85.56 198 GLY A O 1
ATOM 1542 N N . SER A 1 199 ? 27.223 -4.419 -20.711 1.00 82.56 199 SER A N 1
ATOM 1543 C CA . SER A 1 199 ? 27.809 -3.133 -20.322 1.00 82.56 199 SER A CA 1
ATOM 1544 C C . SER A 1 199 ? 28.135 -2.302 -21.562 1.00 82.56 199 SER A C 1
ATOM 1546 O O . SER A 1 199 ? 28.175 -2.825 -22.676 1.00 82.56 199 SER A O 1
ATOM 1548 N N . ALA A 1 200 ? 28.399 -1.008 -21.372 1.00 83.44 200 ALA A N 1
ATOM 1549 C CA . ALA A 1 200 ? 28.829 -0.130 -22.457 1.00 83.44 200 ALA A CA 1
ATOM 1550 C C . ALA A 1 200 ? 30.029 -0.728 -23.222 1.00 83.44 200 ALA A C 1
ATOM 1552 O O . ALA A 1 200 ? 30.875 -1.418 -22.644 1.00 83.44 200 ALA A O 1
ATOM 1553 N N . GLY A 1 201 ? 30.050 -0.519 -24.538 1.00 79.81 201 GLY A N 1
ATOM 1554 C CA . GLY A 1 201 ? 31.071 -1.062 -25.440 1.00 79.81 201 GLY A CA 1
ATOM 1555 C C . GLY A 1 201 ? 30.944 -2.550 -25.792 1.00 79.81 201 GLY A C 1
ATOM 1556 O O . GLY A 1 201 ? 31.686 -3.015 -26.653 1.00 79.81 201 GLY A O 1
ATOM 1557 N N . HIS A 1 202 ? 30.021 -3.309 -25.187 1.00 83.00 202 HIS A N 1
ATOM 1558 C CA . HIS A 1 202 ? 29.816 -4.707 -25.578 1.00 83.00 202 HIS A CA 1
ATOM 1559 C C . HIS A 1 202 ? 28.973 -4.832 -26.848 1.00 83.00 202 HIS A C 1
ATOM 1561 O O . HIS A 1 202 ? 28.037 -4.052 -27.049 1.00 83.00 202 HIS A O 1
ATOM 1567 N N . PRO A 1 203 ? 29.264 -5.838 -27.692 1.00 83.69 203 PRO A N 1
ATOM 1568 C CA . PRO A 1 203 ? 28.495 -6.058 -28.891 1.00 83.69 203 PRO A CA 1
ATOM 1569 C C . PRO A 1 203 ? 27.092 -6.605 -28.569 1.00 83.69 203 PRO A C 1
ATOM 1571 O O . PRO A 1 203 ? 26.960 -7.598 -27.853 1.00 83.69 203 PRO A O 1
ATOM 1574 N N . ILE A 1 204 ? 26.052 -5.993 -29.142 1.00 88.62 204 ILE A N 1
ATOM 1575 C CA . ILE A 1 204 ? 24.653 -6.425 -29.043 1.00 88.62 204 ILE A CA 1
ATOM 1576 C C . ILE A 1 204 ? 24.015 -6.671 -30.409 1.00 88.62 204 ILE A C 1
ATOM 1578 O O . ILE A 1 204 ? 24.319 -6.027 -31.403 1.00 88.62 204 ILE A O 1
ATOM 1582 N N . LYS A 1 205 ? 23.065 -7.590 -30.424 1.00 88.81 205 LYS A N 1
ATOM 1583 C CA . LYS A 1 205 ? 22.338 -8.041 -31.589 1.00 88.81 205 LYS A CA 1
ATOM 1584 C C . LYS A 1 205 ? 20.902 -7.508 -31.615 1.00 88.81 205 LYS A C 1
ATOM 1586 O O . LYS A 1 205 ? 20.065 -8.024 -30.889 1.00 88.81 205 LYS A O 1
ATOM 1591 N N . ILE A 1 206 ? 20.588 -6.534 -32.463 1.00 89.75 206 ILE A N 1
ATOM 1592 C CA . ILE A 1 206 ? 19.221 -6.025 -32.697 1.00 89.75 206 ILE A CA 1
ATOM 1593 C C . ILE A 1 206 ? 18.505 -6.787 -33.832 1.00 89.75 206 ILE A C 1
ATOM 1595 O O . ILE A 1 206 ? 19.072 -7.031 -34.889 1.00 89.75 206 ILE A O 1
ATOM 1599 N N . PHE A 1 207 ? 17.259 -7.193 -33.645 1.00 85.25 207 PHE A N 1
ATOM 1600 C CA . PHE A 1 207 ? 16.452 -7.771 -34.716 1.00 85.25 207 PHE A CA 1
ATOM 1601 C C . PHE A 1 207 ? 14.972 -7.458 -34.547 1.00 85.25 207 PHE A C 1
ATOM 1603 O O . PHE A 1 207 ? 14.538 -7.040 -33.476 1.00 85.25 207 PHE A O 1
ATOM 1610 N N . ASP A 1 208 ? 14.191 -7.641 -35.604 1.00 84.19 208 ASP A N 1
ATOM 1611 C CA . ASP A 1 208 ? 12.763 -7.359 -35.585 1.00 84.19 208 ASP A CA 1
ATOM 1612 C C . ASP A 1 208 ? 12.023 -8.247 -34.579 1.00 84.19 208 ASP A C 1
ATOM 1614 O O . ASP A 1 208 ? 12.404 -9.386 -34.280 1.00 84.19 208 ASP A O 1
ATOM 1618 N N . GLY A 1 209 ? 10.947 -7.699 -34.013 1.00 81.00 209 GLY A N 1
ATOM 1619 C CA . GLY A 1 209 ? 10.076 -8.435 -33.109 1.00 81.00 209 GLY A CA 1
ATOM 1620 C C . GLY A 1 209 ? 9.464 -9.662 -33.788 1.00 81.00 209 GLY A C 1
ATOM 1621 O O . GLY A 1 209 ? 8.934 -9.568 -34.886 1.00 81.00 209 GLY A O 1
ATOM 1622 N N . ARG A 1 210 ? 9.485 -10.803 -33.095 1.00 81.00 210 ARG A N 1
ATOM 1623 C CA . ARG A 1 210 ? 8.843 -12.069 -33.501 1.00 81.00 210 ARG A CA 1
ATOM 1624 C C . ARG A 1 210 ? 7.661 -12.411 -32.588 1.00 81.00 210 ARG A C 1
ATOM 1626 O O . ARG A 1 210 ? 7.575 -11.914 -31.460 1.00 81.00 210 ARG A O 1
ATOM 1633 N N . GLY A 1 211 ? 6.761 -13.279 -33.054 1.00 83.56 211 GLY A N 1
ATOM 1634 C CA . GLY A 1 211 ? 5.598 -13.744 -32.287 1.00 83.56 211 GLY A CA 1
ATOM 1635 C C . GLY A 1 211 ? 4.659 -12.596 -31.904 1.00 83.56 211 GLY A C 1
ATOM 1636 O O . GLY A 1 211 ? 4.328 -11.761 -32.735 1.00 83.56 211 GLY A O 1
ATOM 1637 N N . ILE A 1 212 ? 4.269 -12.503 -30.630 1.00 81.62 212 ILE A N 1
ATOM 1638 C CA . ILE A 1 212 ? 3.376 -11.438 -30.125 1.00 81.62 212 ILE A CA 1
ATOM 1639 C C . ILE A 1 212 ? 3.936 -10.032 -30.409 1.00 81.62 212 ILE A C 1
ATOM 1641 O O . ILE A 1 212 ? 3.179 -9.099 -30.669 1.00 81.62 212 ILE A O 1
ATOM 1645 N N . THR A 1 213 ? 5.262 -9.858 -30.382 1.00 81.06 213 THR A N 1
ATOM 1646 C CA . THR A 1 213 ? 5.890 -8.558 -30.663 1.00 81.06 213 THR A CA 1
ATOM 1647 C C . THR A 1 213 ? 5.725 -8.147 -32.125 1.00 81.06 213 THR A C 1
ATOM 1649 O O . THR A 1 213 ? 5.568 -6.961 -32.387 1.00 81.06 213 THR A O 1
ATOM 1652 N N . TRP A 1 214 ? 5.704 -9.105 -33.057 1.00 80.56 214 TRP A N 1
ATOM 1653 C CA . TRP A 1 214 ? 5.472 -8.829 -34.476 1.00 80.56 214 TRP A CA 1
ATOM 1654 C C . TRP A 1 214 ? 4.075 -8.245 -34.713 1.00 80.56 214 TRP A C 1
ATOM 1656 O O . TRP A 1 214 ? 3.950 -7.207 -35.354 1.00 80.56 214 TRP A O 1
ATOM 1666 N N . TYR A 1 215 ? 3.038 -8.828 -34.096 1.00 78.38 215 TYR A N 1
ATOM 1667 C CA . TYR A 1 215 ? 1.664 -8.310 -34.181 1.00 78.38 215 TYR A CA 1
ATOM 1668 C C . TYR A 1 215 ? 1.534 -6.869 -33.675 1.00 78.38 215 TYR A C 1
ATOM 1670 O O . TYR A 1 215 ? 0.659 -6.134 -34.114 1.00 78.38 215 TYR A O 1
ATOM 1678 N N . ARG A 1 216 ? 2.418 -6.446 -32.763 1.00 80.69 216 ARG A N 1
ATOM 1679 C CA . ARG A 1 216 ? 2.481 -5.066 -32.262 1.00 80.69 216 ARG A CA 1
ATOM 1680 C C . ARG A 1 216 ? 3.222 -4.109 -33.194 1.00 80.69 216 ARG A C 1
ATOM 1682 O O . ARG A 1 216 ? 3.251 -2.928 -32.896 1.00 80.69 216 ARG A O 1
ATOM 1689 N N . ASN A 1 217 ? 3.828 -4.592 -34.271 1.00 83.38 217 ASN A N 1
ATOM 1690 C CA . ASN A 1 217 ? 4.507 -3.770 -35.270 1.00 83.38 217 ASN A CA 1
ATOM 1691 C C . ASN A 1 217 ? 3.713 -3.659 -36.577 1.00 83.38 217 ASN A C 1
ATOM 1693 O O . ASN A 1 217 ? 4.146 -2.942 -37.467 1.00 83.38 217 ASN A O 1
ATOM 1697 N N . THR A 1 218 ? 2.572 -4.338 -36.716 1.00 77.44 218 THR A N 1
ATOM 1698 C CA . THR A 1 218 ? 1.816 -4.433 -37.982 1.00 77.44 218 THR A CA 1
ATOM 1699 C C . THR A 1 218 ? 1.347 -3.087 -38.530 1.00 77.44 218 THR A C 1
ATOM 1701 O O . THR A 1 218 ? 1.223 -2.932 -39.740 1.00 77.44 218 THR A O 1
ATOM 1704 N N . TYR A 1 219 ? 1.136 -2.091 -37.667 1.00 80.56 219 TYR A N 1
ATOM 1705 C CA . TYR A 1 219 ? 0.784 -0.727 -38.075 1.00 80.56 219 TYR A CA 1
ATOM 1706 C C . TYR A 1 219 ? 1.985 0.091 -38.586 1.00 80.56 219 TYR A C 1
ATOM 1708 O O . TYR A 1 219 ? 1.803 1.190 -39.106 1.00 80.56 219 TYR A O 1
ATOM 1716 N N . ILE A 1 220 ? 3.212 -0.419 -38.445 1.00 82.25 220 ILE A N 1
ATOM 1717 C CA . ILE A 1 220 ? 4.449 0.245 -38.860 1.00 82.25 220 ILE A CA 1
ATOM 1718 C C . ILE A 1 220 ? 4.986 -0.467 -40.094 1.00 82.25 220 ILE A C 1
ATOM 1720 O O . ILE A 1 220 ? 5.467 -1.597 -40.026 1.00 82.25 220 ILE A O 1
ATOM 1724 N N . LYS A 1 221 ? 4.955 0.219 -41.236 1.00 80.75 221 LYS A N 1
ATOM 1725 C CA . LYS A 1 221 ? 5.515 -0.308 -42.481 1.00 80.75 221 LYS A CA 1
ATOM 1726 C C . LYS A 1 221 ? 7.037 -0.138 -42.489 1.00 80.75 221 LYS A C 1
ATOM 1728 O O . LYS A 1 221 ? 7.544 0.912 -42.879 1.00 80.75 221 LYS A O 1
ATOM 1733 N N . ALA A 1 222 ? 7.755 -1.160 -42.029 1.00 79.94 222 ALA A N 1
ATOM 1734 C CA . ALA A 1 222 ? 9.214 -1.205 -42.099 1.00 79.94 222 ALA A CA 1
ATOM 1735 C C . ALA A 1 222 ? 9.699 -1.423 -43.553 1.00 79.94 222 ALA A C 1
ATOM 1737 O O . ALA A 1 222 ? 9.022 -2.105 -44.327 1.00 79.94 222 ALA A O 1
ATOM 1738 N N . PRO A 1 223 ? 10.843 -0.841 -43.957 1.00 82.31 223 PRO A N 1
ATOM 1739 C CA . PRO A 1 223 ? 11.372 -0.998 -45.308 1.00 82.31 223 PRO A CA 1
ATOM 1740 C C . PRO A 1 223 ? 12.016 -2.381 -45.505 1.00 82.31 223 PRO A C 1
ATOM 1742 O O . PRO A 1 223 ? 13.035 -2.696 -44.897 1.00 82.31 223 PRO A O 1
ATOM 1745 N N . THR A 1 224 ? 11.455 -3.182 -46.408 1.00 82.12 224 THR A N 1
ATOM 1746 C CA . THR A 1 224 ? 11.977 -4.497 -46.818 1.00 82.12 224 THR A CA 1
ATOM 1747 C C . THR A 1 224 ? 12.566 -4.410 -48.232 1.00 82.12 224 THR A C 1
ATOM 1749 O O . THR A 1 224 ? 11.884 -3.877 -49.111 1.00 82.12 224 THR A O 1
ATOM 1752 N N . PRO A 1 225 ? 13.784 -4.914 -48.516 1.00 81.12 225 PRO A N 1
ATOM 1753 C CA . PRO A 1 225 ? 14.720 -5.618 -47.625 1.00 81.12 225 PRO A CA 1
ATOM 1754 C C . PRO A 1 225 ? 15.514 -4.692 -46.685 1.00 81.12 225 PRO A C 1
ATOM 1756 O O . PRO A 1 225 ? 15.983 -5.112 -45.633 1.00 81.12 225 PRO A O 1
ATOM 1759 N N . THR A 1 226 ? 15.683 -3.427 -47.064 1.00 85.81 226 THR A N 1
ATOM 1760 C CA . THR A 1 226 ? 16.286 -2.374 -46.240 1.00 85.81 226 THR A CA 1
ATOM 1761 C C . THR A 1 226 ? 15.871 -1.008 -46.785 1.00 85.81 226 THR A C 1
ATOM 1763 O O . THR A 1 226 ? 15.250 -0.913 -47.847 1.00 85.81 226 THR A O 1
ATOM 1766 N N . PHE A 1 227 ? 16.215 0.070 -46.083 1.00 87.31 227 PHE A N 1
ATOM 1767 C CA . PHE A 1 227 ? 15.972 1.426 -46.562 1.00 87.31 227 PHE A CA 1
ATOM 1768 C C . PHE A 1 227 ? 16.901 1.774 -47.735 1.00 87.31 227 PHE A C 1
ATOM 1770 O O . PHE A 1 227 ? 18.119 1.846 -47.569 1.00 87.31 227 PHE A O 1
ATOM 1777 N N . ILE A 1 228 ? 16.316 2.032 -48.907 1.00 86.88 228 ILE A N 1
ATOM 1778 C CA . ILE A 1 228 ? 17.031 2.477 -50.108 1.00 86.88 228 ILE A CA 1
ATOM 1779 C C . ILE A 1 228 ? 16.719 3.966 -50.327 1.00 86.88 228 ILE A C 1
ATOM 1781 O O . ILE A 1 228 ? 15.558 4.305 -50.583 1.00 86.88 228 ILE A O 1
ATOM 1785 N N . PRO A 1 229 ? 17.712 4.871 -50.231 1.00 85.75 229 PRO A N 1
ATOM 1786 C CA . PRO A 1 229 ? 17.487 6.289 -50.471 1.00 85.75 229 PRO A CA 1
ATOM 1787 C C . PRO A 1 229 ? 17.179 6.533 -51.952 1.00 85.75 229 PRO A C 1
ATOM 1789 O O . PRO A 1 229 ? 17.964 6.191 -52.834 1.00 85.75 229 PRO A O 1
ATOM 1792 N N . LYS A 1 230 ? 16.027 7.145 -52.233 1.00 89.81 230 LYS A N 1
ATOM 1793 C CA . LYS A 1 230 ? 15.687 7.630 -53.578 1.00 89.81 230 LYS A CA 1
ATOM 1794 C C . LYS A 1 230 ? 16.539 8.857 -53.940 1.00 89.81 230 LYS A C 1
ATOM 1796 O O . LYS A 1 230 ? 16.609 9.776 -53.121 1.00 89.81 230 LYS A O 1
ATOM 1801 N N . PRO A 1 231 ? 17.148 8.900 -55.138 1.00 89.56 231 PRO A N 1
ATOM 1802 C CA . PRO A 1 231 ? 17.930 10.049 -55.584 1.00 89.56 231 PRO A CA 1
ATOM 1803 C C . PRO A 1 231 ? 17.043 11.297 -55.707 1.00 89.56 231 PRO A C 1
ATOM 1805 O O . PRO A 1 231 ? 15.914 11.209 -56.184 1.00 89.56 231 PRO A O 1
ATOM 1808 N N . GLY A 1 232 ? 17.549 12.450 -55.259 1.00 87.25 232 GLY A N 1
ATOM 1809 C CA . GLY A 1 232 ? 16.849 13.742 -55.321 1.00 87.25 232 GLY A CA 1
ATOM 1810 C C . GLY A 1 232 ? 15.849 14.021 -54.191 1.00 87.25 232 GLY A C 1
ATOM 1811 O O . GLY A 1 232 ? 15.288 15.111 -54.154 1.00 87.25 232 GLY A O 1
ATOM 1812 N N . LEU A 1 233 ? 15.633 13.080 -53.262 1.00 89.44 233 LEU A N 1
ATOM 1813 C CA . LEU A 1 233 ? 14.782 13.286 -52.087 1.00 89.44 233 LEU A CA 1
ATOM 1814 C C . LEU A 1 233 ? 15.645 13.480 -50.835 1.00 89.44 233 LEU A C 1
ATOM 1816 O O . LEU A 1 233 ? 16.451 12.613 -50.493 1.00 89.44 233 LEU A O 1
ATOM 1820 N N . GLU A 1 234 ? 15.463 14.599 -50.137 1.00 88.38 234 GLU A N 1
ATOM 1821 C CA . GLU A 1 234 ? 16.115 14.832 -48.849 1.00 88.38 234 GLU A CA 1
ATOM 1822 C C . GLU A 1 234 ? 15.387 14.084 -47.729 1.00 88.38 234 GLU A C 1
ATOM 1824 O O . GLU A 1 234 ? 14.157 14.062 -47.663 1.00 88.38 234 GLU A O 1
ATOM 1829 N N . TYR A 1 235 ? 16.153 13.469 -46.827 1.00 88.62 235 TYR A N 1
ATOM 1830 C CA . TYR A 1 235 ? 15.607 12.740 -45.687 1.00 88.62 235 TYR A CA 1
ATOM 1831 C C . TYR A 1 235 ? 16.007 13.410 -44.371 1.00 88.62 235 TYR A C 1
ATOM 1833 O O . TYR A 1 235 ? 17.175 13.766 -44.199 1.00 88.62 235 TYR A O 1
ATOM 1841 N N . PRO A 1 236 ? 15.095 13.493 -43.386 1.00 91.69 236 PRO A N 1
ATOM 1842 C CA . PRO A 1 236 ? 15.399 14.094 -42.092 1.00 91.69 236 PRO A CA 1
ATOM 1843 C C . PRO A 1 236 ? 16.505 13.313 -41.385 1.00 91.69 236 PRO A C 1
ATOM 1845 O O . PRO A 1 236 ? 16.435 12.085 -41.288 1.00 91.69 236 PRO A O 1
ATOM 1848 N N . VAL A 1 237 ? 17.526 14.018 -40.895 1.00 91.62 237 VAL A N 1
ATOM 1849 C CA . VAL A 1 237 ? 18.672 13.422 -40.188 1.00 91.62 237 VAL A CA 1
ATOM 1850 C C . VAL A 1 237 ? 18.231 12.716 -38.908 1.00 91.62 237 VAL A C 1
ATOM 1852 O O . VAL A 1 237 ? 18.678 11.605 -38.626 1.00 91.62 237 VAL A O 1
ATOM 1855 N N . THR A 1 238 ? 17.347 13.357 -38.147 1.00 92.25 238 THR A N 1
ATOM 1856 C CA . THR A 1 238 ? 16.792 12.834 -36.899 1.00 92.25 238 THR A CA 1
ATOM 1857 C C . THR A 1 238 ? 15.317 12.526 -37.077 1.00 92.25 238 THR A C 1
ATOM 1859 O O . THR A 1 238 ? 14.548 13.410 -37.450 1.00 92.25 238 THR A O 1
ATOM 1862 N N . VAL A 1 239 ? 14.912 11.297 -36.764 1.00 91.56 239 VAL A N 1
ATOM 1863 C CA . VAL A 1 239 ? 13.500 10.891 -36.758 1.00 91.56 239 VAL A CA 1
ATOM 1864 C C . VAL A 1 239 ? 13.177 10.340 -35.381 1.00 91.56 239 VAL A C 1
ATOM 1866 O O . VAL A 1 239 ? 13.861 9.440 -34.894 1.00 91.56 239 VAL A O 1
ATOM 1869 N N . GLN A 1 240 ? 12.158 10.893 -34.736 1.00 88.69 240 GLN A N 1
ATOM 1870 C CA . GLN A 1 240 ? 11.698 10.482 -33.413 1.00 88.69 240 GLN A CA 1
ATOM 1871 C C . GLN A 1 240 ? 10.310 9.852 -33.524 1.00 88.69 240 GLN A C 1
ATOM 1873 O O . GLN A 1 240 ? 9.543 10.192 -34.423 1.00 88.69 240 GLN A O 1
ATOM 1878 N N . MET A 1 241 ? 9.999 8.915 -32.629 1.00 85.62 241 MET A N 1
ATOM 1879 C CA . MET A 1 241 ? 8.662 8.338 -32.541 1.00 85.62 241 MET A CA 1
ATOM 1880 C C . MET A 1 241 ? 7.640 9.439 -32.202 1.00 85.62 241 MET A C 1
ATOM 1882 O O . MET A 1 241 ? 7.969 10.335 -31.414 1.00 85.62 241 MET A O 1
ATOM 1886 N N . PRO A 1 242 ? 6.417 9.388 -32.756 1.00 82.12 242 PRO A N 1
ATOM 1887 C CA . PRO A 1 242 ? 5.373 10.335 -32.386 1.00 82.12 242 PRO A CA 1
ATOM 1888 C C . PRO A 1 242 ? 5.066 10.223 -30.887 1.00 82.12 242 PRO A C 1
ATOM 1890 O O . PRO A 1 242 ? 5.162 9.140 -30.300 1.00 82.12 242 PRO A O 1
ATOM 1893 N N . ALA A 1 243 ? 4.719 11.348 -30.261 1.00 76.94 243 ALA A N 1
ATOM 1894 C CA . ALA A 1 243 ? 4.220 11.334 -28.893 1.00 76.94 243 ALA A CA 1
ATOM 1895 C C . ALA A 1 243 ? 2.915 10.528 -28.830 1.00 76.94 243 ALA A C 1
ATOM 1897 O O . ALA A 1 243 ? 2.136 10.516 -29.786 1.00 76.94 243 ALA A O 1
ATOM 1898 N N . THR A 1 244 ? 2.685 9.840 -27.712 1.00 70.19 244 THR A N 1
ATOM 1899 C CA . THR A 1 244 ? 1.391 9.202 -27.459 1.00 70.19 244 THR A CA 1
ATOM 1900 C C . THR A 1 244 ? 0.310 10.284 -27.474 1.00 70.19 244 THR A C 1
ATOM 1902 O O . THR A 1 244 ? 0.503 11.339 -26.876 1.00 70.19 244 THR A O 1
ATOM 1905 N N . SER A 1 245 ? -0.807 10.035 -28.161 1.00 70.88 245 SER A N 1
ATOM 1906 C CA . SER A 1 245 ? -1.942 10.969 -28.223 1.00 70.88 245 SER A CA 1
ATOM 1907 C C . SER A 1 245 ? -2.611 11.186 -26.863 1.00 70.88 245 SER A C 1
ATOM 1909 O O . SER A 1 245 ? -3.250 12.208 -26.649 1.00 70.88 245 SER A O 1
ATOM 1911 N N . GLU A 1 246 ? -2.466 10.218 -25.960 1.00 68.94 246 GLU A N 1
ATOM 1912 C CA . GLU A 1 246 ? -2.970 10.253 -24.592 1.00 68.94 246 GLU A CA 1
ATOM 1913 C C . GLU A 1 246 ? -1.833 10.594 -23.624 1.00 68.94 246 GLU A C 1
ATOM 1915 O O . GLU A 1 246 ? -0.770 9.960 -23.648 1.00 68.94 246 GLU A O 1
ATOM 1920 N N . ASP A 1 247 ? -2.067 11.580 -22.761 1.00 70.94 247 ASP A N 1
ATOM 1921 C CA . ASP A 1 247 ? -1.176 11.893 -21.649 1.00 70.94 247 ASP A CA 1
ATOM 1922 C C . ASP A 1 247 ? -1.354 10.830 -20.548 1.00 70.94 247 ASP A C 1
ATOM 1924 O O . ASP A 1 247 ? -2.468 10.641 -20.063 1.00 70.94 247 ASP A O 1
ATOM 1928 N N . PRO A 1 248 ? -0.291 10.113 -20.143 1.00 62.66 248 PRO A N 1
ATOM 1929 C CA . PRO A 1 248 ? -0.366 9.105 -19.087 1.00 62.66 248 PRO A CA 1
ATOM 1930 C C . PRO A 1 248 ? -0.576 9.681 -17.676 1.00 62.66 248 PRO A C 1
ATOM 1932 O O . PRO A 1 248 ? -0.846 8.902 -16.762 1.00 62.66 248 PRO A O 1
ATOM 1935 N N . PHE A 1 249 ? -0.396 10.993 -17.475 1.00 65.12 249 PHE A N 1
ATOM 1936 C CA . PHE A 1 249 ? -0.597 11.679 -16.190 1.00 65.12 249 PHE A CA 1
ATOM 1937 C C . PHE A 1 249 ? -1.962 12.347 -16.074 1.00 65.12 249 PHE A C 1
ATOM 1939 O O . PHE A 1 249 ? -2.452 12.553 -14.962 1.00 65.12 249 PHE A O 1
ATOM 1946 N N . LEU A 1 250 ? -2.604 12.622 -17.207 1.00 53.62 250 LEU A N 1
ATOM 1947 C CA . LEU A 1 250 ? -4.050 12.671 -17.228 1.00 53.62 250 LEU A CA 1
ATOM 1948 C C . LEU A 1 250 ? -4.499 11.246 -16.919 1.00 53.62 250 LEU A C 1
ATOM 1950 O O . LEU A 1 250 ? -4.312 10.328 -17.710 1.00 53.62 250 LEU A O 1
ATOM 1954 N N . TYR A 1 251 ? -5.061 11.043 -15.735 1.00 52.62 251 TYR A N 1
ATOM 1955 C CA . TYR A 1 251 ? -6.049 9.996 -15.580 1.00 52.62 251 TYR A CA 1
ATOM 1956 C C . TYR A 1 251 ? -7.295 10.576 -16.243 1.00 52.62 251 TYR A C 1
ATOM 1958 O O . TYR A 1 251 ? -8.016 11.315 -15.569 1.00 52.62 251 TYR A O 1
ATOM 1966 N N . PRO A 1 252 ? -7.580 10.327 -17.542 1.00 48.12 252 PRO A N 1
ATOM 1967 C CA . PRO A 1 252 ? -8.968 10.434 -17.928 1.00 48.12 252 PRO A CA 1
ATOM 1968 C C . PRO A 1 252 ? -9.696 9.530 -16.937 1.00 48.12 252 PRO A C 1
ATOM 1970 O O . PRO A 1 252 ? -9.226 8.418 -16.658 1.00 48.12 252 PRO A O 1
ATOM 1973 N N . GLU A 1 253 ? -10.789 10.009 -16.355 1.00 46.78 253 GLU A N 1
ATOM 1974 C CA . GLU A 1 253 ? -11.789 9.100 -15.823 1.00 46.78 253 GLU A CA 1
ATOM 1975 C C . GLU A 1 253 ? -12.101 8.162 -16.981 1.00 46.78 253 GLU A C 1
ATOM 1977 O O . GLU A 1 253 ? -12.825 8.525 -17.902 1.00 46.78 253 GLU A O 1
ATOM 1982 N N . ARG A 1 254 ? -11.419 7.015 -17.052 1.00 42.72 254 ARG A N 1
ATOM 1983 C CA . ARG A 1 254 ? -11.674 6.056 -18.108 1.00 42.72 254 ARG A CA 1
ATOM 1984 C C . ARG A 1 254 ? -13.107 5.639 -17.832 1.00 42.72 254 ARG A C 1
ATOM 1986 O O . ARG A 1 254 ? -13.327 5.022 -16.781 1.00 42.72 254 ARG A O 1
ATOM 1993 N N . PRO A 1 255 ? -14.087 5.953 -18.700 1.00 43.25 255 PRO A N 1
ATOM 1994 C CA . PRO A 1 255 ? -15.341 5.243 -18.598 1.00 43.25 255 PRO A CA 1
ATOM 1995 C C . PRO A 1 255 ? -14.954 3.766 -18.670 1.00 43.25 255 PRO A C 1
ATOM 1997 O O . PRO A 1 255 ? -14.131 3.377 -19.498 1.00 43.25 255 PRO A O 1
ATOM 2000 N N . ARG A 1 256 ? -15.464 2.955 -17.742 1.00 42.91 256 ARG A N 1
ATOM 2001 C CA . ARG A 1 256 ? -15.096 1.537 -17.554 1.00 42.91 256 ARG A CA 1
ATOM 2002 C C . ARG A 1 256 ? -15.269 0.644 -18.803 1.00 42.91 256 ARG A C 1
ATOM 2004 O O . ARG A 1 256 ? -15.048 -0.555 -18.707 1.00 42.91 256 ARG A O 1
ATOM 2011 N N . TYR A 1 257 ? -15.653 1.196 -19.952 1.00 39.38 257 TYR A N 1
ATOM 2012 C CA . TYR A 1 257 ? -16.040 0.488 -21.161 1.00 39.38 257 TYR A CA 1
ATOM 2013 C C . TYR A 1 257 ? -15.091 0.785 -22.335 1.00 39.38 257 TYR A C 1
ATOM 2015 O O . TYR A 1 257 ? -15.042 1.906 -22.839 1.00 39.38 257 TYR A O 1
ATOM 2023 N N . ASP A 1 258 ? -14.372 -0.245 -22.796 1.00 36.22 258 ASP A N 1
ATOM 2024 C CA . ASP A 1 258 ? -13.689 -0.277 -24.099 1.00 36.22 258 ASP A CA 1
ATOM 2025 C C . ASP A 1 258 ? -14.683 -0.791 -25.171 1.00 36.22 258 ASP A C 1
ATOM 2027 O O . ASP A 1 258 ? -15.190 -1.909 -25.031 1.00 36.22 258 ASP A O 1
ATOM 2031 N N . PRO A 1 259 ? -14.993 -0.013 -26.229 1.00 34.78 259 PRO A N 1
ATOM 2032 C CA . PRO A 1 259 ? -16.019 -0.336 -27.229 1.00 34.78 259 PRO A CA 1
ATOM 2033 C C . PRO A 1 259 ? -15.669 -1.488 -28.197 1.00 34.78 259 PRO A C 1
ATOM 2035 O O . PRO A 1 259 ? -16.481 -1.835 -29.054 1.00 34.78 259 PRO A O 1
ATOM 2038 N N . ARG A 1 260 ? -14.465 -2.081 -28.132 1.00 37.78 260 ARG A N 1
ATOM 2039 C CA . ARG A 1 260 ? -14.014 -3.065 -29.145 1.00 37.78 260 ARG A CA 1
ATOM 2040 C C . ARG A 1 260 ? -14.352 -4.526 -28.835 1.00 37.78 260 ARG A C 1
ATOM 2042 O O . ARG A 1 260 ? -14.370 -5.328 -29.763 1.00 37.78 260 ARG A O 1
ATOM 2049 N N . ASN A 1 261 ? -14.673 -4.862 -27.584 1.00 37.75 261 ASN A N 1
ATOM 2050 C CA . ASN A 1 261 ? -15.155 -6.202 -27.191 1.00 37.75 261 ASN A CA 1
ATOM 2051 C C . ASN A 1 261 ? -16.681 -6.261 -26.995 1.00 37.75 261 ASN A C 1
ATOM 2053 O O . ASN A 1 261 ? -17.244 -7.283 -26.618 1.00 37.75 261 ASN A O 1
ATOM 2057 N N . THR A 1 262 ? -17.373 -5.167 -27.290 1.00 41.56 262 THR A N 1
ATOM 2058 C CA . THR A 1 262 ? -18.728 -4.894 -26.814 1.00 41.56 262 THR A CA 1
ATOM 2059 C C . THR A 1 262 ? -19.817 -5.355 -27.777 1.00 41.56 262 THR A C 1
ATOM 2061 O O . THR A 1 262 ? -20.941 -4.919 -27.639 1.00 41.56 262 THR A O 1
ATOM 2064 N N . LEU A 1 263 ? -19.562 -6.210 -28.769 1.00 37.12 263 LEU A N 1
ATOM 2065 C CA . LEU A 1 263 ? -20.633 -6.598 -29.705 1.00 37.12 263 LEU A CA 1
ATOM 2066 C C . LEU A 1 263 ? -21.617 -7.593 -29.075 1.00 37.12 263 LEU A C 1
ATOM 2068 O O . LEU A 1 263 ? -22.821 -7.424 -29.205 1.00 37.12 263 LEU A O 1
ATOM 2072 N N . VAL A 1 264 ? -21.125 -8.562 -28.302 1.00 38.59 264 VAL A N 1
ATOM 2073 C CA . VAL A 1 264 ? -21.992 -9.482 -27.539 1.00 38.59 264 VAL A CA 1
ATOM 2074 C C . VAL A 1 264 ? -22.576 -8.777 -26.308 1.00 38.59 264 VAL A C 1
ATOM 2076 O O . VAL A 1 264 ? -23.748 -8.946 -25.983 1.00 38.59 264 VAL A O 1
ATOM 2079 N N . PHE A 1 265 ? -21.784 -7.905 -25.678 1.00 38.34 265 PHE A N 1
ATOM 2080 C CA . PHE A 1 265 ? -22.180 -7.149 -24.493 1.00 38.34 265 PHE A CA 1
ATOM 2081 C C . PHE A 1 265 ? -23.189 -6.025 -24.797 1.00 38.34 265 PHE A C 1
ATOM 2083 O O . PHE A 1 265 ? -24.137 -5.861 -24.039 1.00 38.34 265 PHE A O 1
ATOM 2090 N N . ILE A 1 266 ? -23.059 -5.298 -25.920 1.00 39.88 266 ILE A N 1
ATOM 2091 C CA . ILE A 1 266 ? -24.073 -4.336 -26.397 1.00 39.88 266 ILE A CA 1
ATOM 2092 C C . ILE A 1 266 ? -25.351 -5.077 -26.735 1.00 39.88 266 ILE A C 1
ATOM 2094 O O . ILE A 1 266 ? -26.406 -4.578 -26.389 1.00 39.88 266 ILE A O 1
ATOM 2098 N N . VAL A 1 267 ? -25.292 -6.258 -27.358 1.00 39.62 267 VAL A N 1
ATOM 2099 C CA . VAL A 1 267 ? -26.508 -7.015 -27.674 1.00 39.62 267 VAL A CA 1
ATOM 2100 C C . VAL A 1 267 ? -27.236 -7.389 -26.381 1.00 39.62 267 VAL A C 1
ATOM 2102 O O . VAL A 1 267 ? -28.374 -6.971 -26.206 1.00 39.62 267 VAL A O 1
ATOM 2105 N N . ILE A 1 268 ? -26.574 -8.038 -25.421 1.00 43.75 268 ILE A N 1
ATOM 2106 C CA . ILE A 1 268 ? -27.209 -8.455 -24.157 1.00 43.75 268 ILE A CA 1
ATOM 2107 C C . ILE A 1 268 ? -27.667 -7.247 -23.319 1.00 43.75 268 ILE A C 1
ATOM 2109 O O . ILE A 1 268 ? -28.808 -7.221 -22.862 1.00 43.75 268 ILE A O 1
ATOM 2113 N N . MET A 1 269 ? -26.837 -6.208 -23.172 1.00 41.72 269 MET A N 1
ATOM 2114 C CA . MET A 1 269 ? -27.234 -4.987 -22.460 1.00 41.72 269 MET A CA 1
ATOM 2115 C C . MET A 1 269 ? -28.317 -4.206 -23.194 1.00 41.72 269 MET A C 1
ATOM 2117 O O . MET A 1 269 ? -29.148 -3.604 -22.533 1.00 41.72 269 MET A O 1
ATOM 2121 N N . SER A 1 270 ? -28.355 -4.217 -24.529 1.00 39.72 270 SER A N 1
ATOM 2122 C CA . SER A 1 270 ? -29.426 -3.577 -25.298 1.00 39.72 270 SER A CA 1
ATOM 2123 C C . SER A 1 270 ? -30.745 -4.316 -25.138 1.00 39.72 270 SER A C 1
ATOM 2125 O O . SER A 1 270 ? -31.760 -3.647 -25.042 1.00 39.72 270 SER A O 1
ATOM 2127 N N . TYR A 1 271 ? -30.746 -5.649 -25.022 1.00 44.78 271 TYR A N 1
ATOM 2128 C CA . TYR A 1 271 ? -31.955 -6.416 -24.712 1.00 44.78 271 TYR A CA 1
ATOM 2129 C C . TYR A 1 271 ? -32.437 -6.151 -23.281 1.00 44.78 271 TYR A C 1
ATOM 2131 O O . TYR A 1 271 ? -33.615 -5.877 -23.086 1.00 44.78 271 TYR A O 1
ATOM 2139 N N . ILE A 1 272 ? -31.536 -6.127 -22.290 1.00 47.88 272 ILE A N 1
ATOM 2140 C CA . ILE A 1 272 ? -31.896 -5.843 -20.888 1.00 47.88 272 ILE A CA 1
ATOM 2141 C C . ILE A 1 272 ? -32.355 -4.387 -20.717 1.00 47.88 272 ILE A C 1
ATOM 2143 O O . ILE A 1 272 ? -33.399 -4.139 -20.122 1.00 47.88 272 ILE A O 1
ATOM 2147 N N . LEU A 1 273 ? -31.621 -3.414 -21.266 1.00 42.50 273 LEU A N 1
ATOM 2148 C CA . LEU A 1 273 ? -32.005 -2.000 -21.225 1.00 42.50 273 LEU A CA 1
ATOM 2149 C C . LEU A 1 273 ? -33.279 -1.746 -22.016 1.00 42.50 273 LEU A C 1
ATOM 2151 O O . LEU A 1 273 ? -34.079 -0.943 -21.568 1.00 42.50 273 LEU A O 1
ATOM 2155 N N . LYS A 1 274 ? -33.501 -2.419 -23.149 1.00 42.06 274 LYS A N 1
ATOM 2156 C CA . LYS A 1 274 ? -34.742 -2.283 -23.914 1.00 42.06 274 LYS A CA 1
ATOM 2157 C C . LYS A 1 274 ? -35.923 -2.915 -23.187 1.00 42.06 274 LYS A C 1
ATOM 2159 O O . LYS A 1 274 ? -36.944 -2.261 -23.091 1.00 42.06 274 LYS A O 1
ATOM 2164 N N . ALA A 1 275 ? -35.762 -4.078 -22.558 1.00 44.31 275 ALA A N 1
ATOM 2165 C CA . ALA A 1 275 ? -36.795 -4.670 -21.709 1.00 44.31 275 ALA A CA 1
ATOM 2166 C C . ALA A 1 275 ? -37.135 -3.777 -20.501 1.00 44.31 275 ALA A C 1
ATOM 2168 O O . ALA A 1 275 ? -38.306 -3.568 -20.197 1.00 44.31 275 ALA A O 1
ATOM 2169 N N . VAL A 1 276 ? -36.130 -3.184 -19.845 1.00 41.91 276 VAL A N 1
ATOM 2170 C CA . VAL A 1 276 ? -36.325 -2.245 -18.724 1.00 41.91 276 VAL A CA 1
ATOM 2171 C C . VAL A 1 276 ? -36.916 -0.911 -19.199 1.00 41.91 276 VAL A C 1
ATOM 2173 O O . VAL A 1 276 ? -37.784 -0.351 -18.537 1.00 41.91 276 VAL A O 1
ATOM 2176 N N . GLN A 1 277 ? -36.490 -0.397 -20.351 1.00 39.00 277 GLN A N 1
ATOM 2177 C CA . GLN A 1 277 ? -36.992 0.849 -20.932 1.00 39.00 277 GLN A CA 1
ATOM 2178 C C . GLN A 1 277 ? -38.424 0.682 -21.451 1.00 39.00 277 GLN A C 1
ATOM 2180 O O . GLN A 1 277 ? -39.244 1.566 -21.237 1.00 39.00 277 GLN A O 1
ATOM 2185 N N . ASP A 1 278 ? -38.748 -0.450 -22.073 1.00 41.78 278 ASP A N 1
ATOM 2186 C CA . ASP A 1 278 ? -40.098 -0.794 -22.516 1.00 41.78 278 ASP A CA 1
ATOM 2187 C C . ASP A 1 278 ? -41.010 -1.051 -21.303 1.00 41.78 278 ASP A C 1
ATOM 2189 O O . ASP A 1 278 ? -42.157 -0.614 -21.309 1.00 41.78 278 ASP A O 1
ATOM 2193 N N . PHE A 1 279 ? -40.488 -1.618 -20.208 1.00 40.84 279 PHE A N 1
ATOM 2194 C CA . PHE A 1 279 ? -41.179 -1.722 -18.915 1.00 40.84 279 PHE A CA 1
ATOM 2195 C C . PHE A 1 279 ? -41.495 -0.348 -18.296 1.00 40.84 279 PHE A C 1
ATOM 2197 O O . PHE A 1 279 ? -42.624 -0.105 -17.872 1.00 40.84 279 PHE A O 1
ATOM 2204 N N . VAL A 1 280 ? -40.525 0.575 -18.290 1.00 39.25 280 VAL A N 1
ATOM 2205 C CA . VAL A 1 280 ? -40.691 1.952 -17.780 1.00 39.25 280 VAL A CA 1
ATOM 2206 C C . VAL A 1 280 ? -41.621 2.781 -18.674 1.00 39.25 280 VAL A C 1
ATOM 2208 O O . VAL A 1 280 ? -42.417 3.574 -18.173 1.00 39.25 280 VAL A O 1
ATOM 2211 N N . ASN A 1 281 ? -41.550 2.592 -19.992 1.00 43.03 281 ASN A N 1
ATOM 2212 C CA . ASN A 1 281 ? -42.349 3.336 -20.962 1.00 43.03 281 ASN A CA 1
ATOM 2213 C C . ASN A 1 281 ? -43.787 2.810 -21.078 1.00 43.03 281 ASN A C 1
ATOM 2215 O O . ASN A 1 281 ? -44.674 3.572 -21.461 1.00 43.03 281 ASN A O 1
ATOM 2219 N N . ALA A 1 282 ? -44.034 1.532 -20.772 1.00 45.09 282 ALA A N 1
ATOM 2220 C CA . ALA A 1 282 ? -45.342 0.924 -20.979 1.00 45.09 282 ALA A CA 1
ATOM 2221 C C . ALA A 1 282 ? -46.408 1.385 -19.978 1.00 45.09 282 ALA A C 1
ATOM 2223 O O . ALA A 1 282 ? -47.561 1.402 -20.386 1.00 45.09 282 ALA A O 1
ATOM 2224 N N . ASN A 1 283 ? -46.085 1.769 -18.729 1.00 37.41 283 ASN A N 1
ATOM 2225 C CA . ASN A 1 283 ? -47.048 2.375 -17.785 1.00 37.41 283 ASN A CA 1
ATOM 2226 C C . ASN A 1 283 ? -46.361 3.046 -16.568 1.00 37.41 283 ASN A C 1
ATOM 2228 O O . ASN A 1 283 ? -45.777 2.338 -15.750 1.00 37.41 283 ASN A O 1
ATOM 2232 N N . PRO A 1 284 ? -46.502 4.370 -16.349 1.00 37.09 284 PRO A N 1
ATOM 2233 C CA . PRO A 1 284 ? -45.866 5.062 -15.222 1.00 37.09 284 PRO A CA 1
ATOM 2234 C C . PRO A 1 284 ? -46.620 4.937 -13.884 1.00 37.09 284 PRO A C 1
ATOM 2236 O O . PRO A 1 284 ? -46.151 5.462 -12.877 1.00 37.09 284 PRO A O 1
ATOM 2239 N N . VAL A 1 285 ? -47.782 4.272 -13.834 1.00 37.31 285 VAL A N 1
ATOM 2240 C CA . VAL A 1 285 ? -48.586 4.142 -12.607 1.00 37.31 285 VAL A CA 1
ATOM 2241 C C . VAL A 1 285 ? -49.219 2.746 -12.536 1.00 37.31 285 VAL A C 1
ATOM 2243 O O . VAL A 1 285 ? -50.033 2.385 -13.379 1.00 37.31 285 VAL A O 1
ATOM 2246 N N . SER A 1 286 ? -48.823 1.977 -11.515 1.00 39.75 286 SER A N 1
ATOM 2247 C CA . SER A 1 286 ? -49.362 0.675 -11.074 1.00 39.75 286 SER A CA 1
ATOM 2248 C C . SER A 1 286 ? -49.411 -0.455 -12.117 1.00 39.75 286 SER A C 1
ATOM 2250 O O . SER A 1 286 ? -50.417 -0.644 -12.797 1.00 39.75 286 SER A O 1
ATOM 2252 N N . CYS A 1 287 ? -48.367 -1.285 -12.169 1.00 33.47 287 CYS A N 1
ATOM 2253 C CA . CYS A 1 287 ? -48.425 -2.601 -12.809 1.00 33.47 287 CYS A CA 1
ATOM 2254 C C . CYS A 1 287 ? -48.249 -3.684 -11.732 1.00 33.47 287 CYS A C 1
ATOM 2256 O O . CYS A 1 287 ? -47.323 -3.597 -10.925 1.00 33.47 287 CYS A O 1
ATOM 2258 N N . SER A 1 288 ? -49.151 -4.668 -11.682 1.00 41.31 288 SER A N 1
ATOM 2259 C CA . SER A 1 288 ? -49.047 -5.809 -10.767 1.00 41.31 288 SER A CA 1
ATOM 2260 C C . SER A 1 288 ? -47.930 -6.763 -11.210 1.00 41.31 288 SER A C 1
ATOM 2262 O O . SER A 1 288 ? -47.664 -6.927 -12.404 1.00 41.31 288 SER A O 1
ATOM 2264 N N . SER A 1 289 ? -47.285 -7.406 -10.234 1.00 36.94 289 SER A N 1
ATOM 2265 C CA . SER A 1 289 ? -46.114 -8.288 -10.384 1.00 36.94 289 SER A CA 1
ATOM 2266 C C . SER A 1 289 ? -46.264 -9.391 -11.441 1.00 36.94 289 SER A C 1
ATOM 2268 O O . SER A 1 289 ? -45.281 -9.780 -12.064 1.00 36.94 289 SER A O 1
ATOM 2270 N N . GLU A 1 290 ? -47.486 -9.860 -11.696 1.00 37.22 290 GLU A N 1
ATOM 2271 C CA . GLU A 1 290 ? -47.780 -10.941 -12.649 1.00 37.22 290 GLU A CA 1
ATOM 2272 C C . GLU A 1 290 ? -47.471 -10.556 -14.105 1.00 37.22 290 GLU A C 1
ATOM 2274 O O . GLU A 1 290 ? -46.967 -11.371 -14.874 1.00 37.22 290 GLU A O 1
ATOM 2279 N N . LYS A 1 291 ? -47.687 -9.290 -14.481 1.00 39.47 291 LYS A N 1
ATOM 2280 C CA . LYS A 1 291 ? -47.539 -8.833 -15.874 1.00 39.47 291 LYS A CA 1
ATOM 2281 C C . LYS A 1 291 ? -46.085 -8.552 -16.260 1.00 39.47 291 LYS A C 1
ATOM 2283 O O . LYS A 1 291 ? -45.704 -8.695 -17.419 1.00 39.47 291 LYS A O 1
ATOM 2288 N N . ALA A 1 292 ? -45.262 -8.189 -15.274 1.00 38.19 292 ALA A N 1
ATOM 2289 C CA . ALA A 1 292 ? -43.812 -8.079 -15.423 1.00 38.19 292 ALA A CA 1
ATOM 2290 C C . ALA A 1 292 ? -43.176 -9.460 -15.662 1.00 38.19 292 ALA A C 1
ATOM 2292 O O . ALA A 1 292 ? -42.313 -9.609 -16.527 1.00 38.19 292 ALA A O 1
ATOM 2293 N N . HIS A 1 293 ? -43.655 -10.472 -14.931 1.00 41.44 293 HIS A N 1
ATOM 2294 C CA . HIS A 1 293 ? -43.208 -11.856 -15.067 1.00 41.44 293 HIS A CA 1
ATOM 2295 C C . HIS A 1 293 ? -43.585 -12.446 -16.433 1.00 41.44 293 HIS A C 1
ATOM 2297 O O . HIS A 1 293 ? -42.778 -13.138 -17.055 1.00 41.44 293 HIS A O 1
ATOM 2303 N N . GLU A 1 294 ? -44.783 -12.121 -16.927 1.00 42.62 294 GLU A N 1
ATOM 2304 C CA . GLU A 1 294 ? -45.276 -12.555 -18.235 1.00 42.62 294 GLU A CA 1
ATOM 2305 C C . GLU A 1 294 ? -44.415 -11.989 -19.380 1.00 42.62 294 GLU A C 1
ATOM 2307 O O . GLU A 1 294 ? -43.991 -12.745 -20.253 1.00 42.62 294 GLU A O 1
ATOM 2312 N N . LEU A 1 295 ? -44.048 -10.702 -19.329 1.00 43.56 295 LEU A N 1
ATOM 2313 C CA . LEU A 1 295 ? -43.196 -10.048 -20.336 1.00 43.56 295 LEU A CA 1
ATOM 2314 C C . LEU A 1 295 ? -41.752 -10.581 -20.352 1.00 43.56 295 LEU A C 1
ATOM 2316 O O . LEU A 1 295 ? -41.201 -10.820 -21.425 1.00 43.56 295 LEU A O 1
ATOM 2320 N N . LEU A 1 296 ? -41.152 -10.827 -19.183 1.00 42.56 296 LEU A N 1
ATOM 2321 C CA . LEU A 1 296 ? -39.817 -11.438 -19.092 1.00 42.56 296 LEU A CA 1
ATOM 2322 C C . LEU A 1 296 ? -39.817 -12.893 -19.596 1.00 42.56 296 LEU A C 1
ATOM 2324 O O . LEU A 1 296 ? -38.867 -13.321 -20.254 1.00 42.56 296 LEU A O 1
ATOM 2328 N N . SER A 1 297 ? -40.909 -13.634 -19.357 1.00 44.09 297 SER A N 1
ATOM 2329 C CA . SER A 1 297 ? -41.081 -15.001 -19.868 1.00 44.09 297 SER A CA 1
ATOM 2330 C C . SER A 1 297 ? -41.290 -15.054 -21.389 1.00 44.09 297 SER A C 1
ATOM 2332 O O . SER A 1 297 ? -40.781 -15.964 -22.042 1.00 44.09 297 SER A O 1
ATOM 2334 N N . GLN A 1 298 ? -41.980 -14.061 -21.967 1.00 45.03 298 GLN A N 1
ATOM 2335 C CA . GLN A 1 298 ? -42.248 -13.964 -23.408 1.00 45.03 298 GLN A CA 1
ATOM 2336 C C . GLN A 1 298 ? -40.980 -13.677 -24.229 1.00 45.03 298 GLN A C 1
ATOM 2338 O O . GLN A 1 298 ? -40.860 -14.166 -25.351 1.00 45.03 298 GLN A O 1
ATOM 2343 N N . GLU A 1 299 ? -40.013 -12.953 -23.660 1.00 43.47 299 GLU A N 1
ATOM 2344 C CA . GLU A 1 299 ? -38.695 -12.689 -24.266 1.00 43.47 299 GLU A CA 1
ATOM 2345 C C . GLU A 1 299 ? -37.666 -13.815 -23.996 1.00 43.47 299 GLU A C 1
ATOM 2347 O O . GLU A 1 299 ? -36.539 -13.767 -24.488 1.00 43.47 299 GLU A O 1
ATOM 2352 N N . GLY A 1 300 ? -38.026 -14.855 -23.229 1.00 40.34 300 GLY A N 1
ATOM 2353 C CA . GLY A 1 300 ? -37.167 -16.019 -22.963 1.00 40.34 300 GLY A CA 1
ATOM 2354 C C . GLY A 1 300 ? -35.965 -15.750 -22.043 1.00 40.34 300 GLY A C 1
ATOM 2355 O O . GLY A 1 300 ? -35.037 -16.565 -21.978 1.00 40.34 300 GLY A O 1
ATOM 2356 N N . VAL A 1 301 ? -35.956 -14.625 -21.323 1.00 43.41 301 VAL A N 1
ATOM 2357 C CA . VAL A 1 301 ? -34.875 -14.241 -20.405 1.00 43.41 301 VAL A CA 1
ATOM 2358 C C . VAL A 1 301 ? 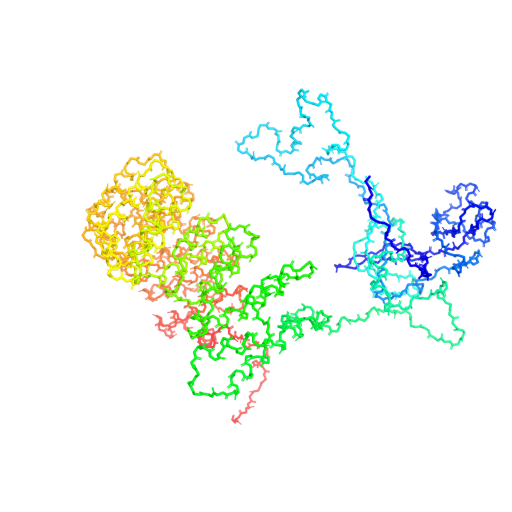-35.194 -14.769 -19.006 1.00 43.41 301 VAL A C 1
ATOM 2360 O O . VAL A 1 301 ? -35.878 -14.117 -18.227 1.00 43.41 301 VAL A O 1
ATOM 2363 N N . ASN A 1 302 ? -34.691 -15.961 -18.679 1.00 48.50 302 ASN A N 1
ATOM 2364 C CA . ASN A 1 302 ? -34.734 -16.510 -17.320 1.00 48.50 302 ASN A CA 1
ATOM 2365 C C . ASN A 1 302 ? -33.418 -16.173 -16.582 1.00 48.50 302 ASN A C 1
ATOM 2367 O O . ASN A 1 302 ? -32.339 -16.171 -17.189 1.00 48.50 302 ASN A O 1
ATOM 2371 N N . LEU A 1 303 ? -33.474 -15.901 -15.273 1.00 44.66 303 LEU A N 1
ATOM 2372 C CA . LEU A 1 303 ? -32.288 -15.678 -14.428 1.00 44.66 303 LEU A CA 1
ATOM 2373 C C . LEU A 1 303 ? -31.290 -16.851 -14.486 1.00 44.66 303 LEU A C 1
ATOM 2375 O O . LEU A 1 303 ? -30.075 -16.634 -14.458 1.00 44.66 303 LEU A O 1
ATOM 2379 N N . GLY A 1 304 ? -31.773 -18.082 -14.672 1.00 41.72 304 GLY A N 1
ATOM 2380 C CA . GLY A 1 304 ? -30.941 -19.258 -14.939 1.00 41.72 304 GLY A CA 1
ATOM 2381 C C . GLY A 1 304 ? -30.178 -19.171 -16.269 1.00 41.72 304 GLY A C 1
ATOM 2382 O O . GLY A 1 304 ? -29.024 -19.596 -16.358 1.00 41.72 304 GLY A O 1
ATOM 2383 N N . THR A 1 305 ? -30.762 -18.554 -17.299 1.00 47.47 305 THR A N 1
ATOM 2384 C CA . THR A 1 305 ? -30.097 -18.292 -18.586 1.00 47.47 305 THR A CA 1
ATOM 2385 C C . THR A 1 305 ? -29.006 -17.227 -18.443 1.00 47.47 305 THR A C 1
ATOM 2387 O O . THR A 1 305 ? -27.949 -17.355 -19.059 1.00 47.47 305 THR A O 1
ATOM 2390 N N . ILE A 1 306 ? -29.217 -16.221 -17.583 1.00 49.19 306 ILE A N 1
ATOM 2391 C CA . ILE A 1 306 ? -28.221 -15.188 -17.245 1.00 49.19 306 ILE A CA 1
ATOM 2392 C C . ILE A 1 306 ? -27.054 -15.799 -16.453 1.00 49.19 306 ILE A C 1
ATOM 2394 O O . ILE A 1 306 ? -25.895 -15.558 -16.791 1.00 49.19 306 ILE A O 1
ATOM 2398 N N . GLY A 1 307 ? -27.335 -16.653 -15.463 1.00 45.22 307 GLY A N 1
ATOM 2399 C CA . GLY A 1 307 ? -26.307 -17.406 -14.735 1.00 45.22 307 GLY A CA 1
ATOM 2400 C C . GLY A 1 307 ? -25.468 -18.296 -15.661 1.00 45.22 307 GLY A C 1
ATOM 2401 O O . GLY A 1 307 ? -24.237 -18.261 -15.622 1.00 45.22 307 GLY A O 1
ATOM 2402 N N . ASN A 1 308 ? -26.117 -19.022 -16.575 1.00 46.38 308 ASN A N 1
ATOM 2403 C CA . ASN A 1 308 ? -25.435 -19.842 -17.581 1.00 46.38 308 ASN A CA 1
ATOM 2404 C C . ASN A 1 308 ? -24.641 -19.011 -18.609 1.00 46.38 308 ASN A C 1
ATOM 2406 O O . ASN A 1 308 ? -23.622 -19.481 -19.116 1.00 46.38 308 ASN A O 1
ATOM 2410 N N . ALA A 1 309 ? -25.060 -17.776 -18.903 1.00 48.66 309 ALA A N 1
ATOM 2411 C CA . ALA A 1 309 ? -24.331 -16.859 -19.779 1.00 48.66 309 ALA A CA 1
ATOM 2412 C C . ALA A 1 309 ? -23.031 -16.347 -19.134 1.00 48.66 309 ALA A C 1
ATOM 2414 O O . ALA A 1 309 ? -22.006 -16.286 -19.811 1.00 48.66 309 ALA A O 1
ATOM 2415 N N . VAL A 1 310 ? -23.035 -16.065 -17.824 1.00 45.88 310 VAL A N 1
ATOM 2416 C CA . VAL A 1 310 ? -21.828 -15.685 -17.056 1.00 45.88 310 VAL A CA 1
ATOM 2417 C C . VAL A 1 310 ? -20.791 -16.822 -17.015 1.00 45.88 310 VAL A C 1
ATOM 2419 O O . VAL A 1 310 ? -19.591 -16.563 -16.914 1.00 45.88 310 VAL A O 1
ATOM 2422 N N . LEU A 1 311 ? -21.234 -18.078 -17.144 1.00 40.91 311 LEU A N 1
ATOM 2423 C CA . LEU A 1 311 ? -20.391 -19.281 -17.155 1.00 40.91 311 LEU A CA 1
ATOM 2424 C C . LEU A 1 311 ? -19.763 -19.619 -18.511 1.00 40.91 311 LEU A C 1
ATOM 2426 O O . LEU A 1 311 ? -18.948 -20.545 -18.584 1.00 40.91 311 LEU A O 1
ATOM 2430 N N . GLN A 1 312 ? -20.116 -18.917 -19.591 1.00 47.19 312 GLN A N 1
ATOM 2431 C CA . GLN A 1 312 ? -19.545 -19.244 -20.892 1.00 47.19 312 GLN A CA 1
ATOM 2432 C C . GLN A 1 312 ? -18.030 -18.969 -20.917 1.00 47.19 312 GLN A C 1
ATOM 2434 O O . GLN A 1 312 ? -17.570 -17.915 -20.463 1.00 47.19 312 GLN A O 1
ATOM 2439 N N . PRO A 1 313 ? -17.218 -19.895 -21.463 1.00 36.16 313 PRO A N 1
ATOM 2440 C CA . PRO A 1 313 ? -15.779 -19.699 -21.559 1.00 36.16 313 PRO A CA 1
ATOM 2441 C C . PRO A 1 313 ? -15.477 -18.490 -22.456 1.00 36.16 313 PRO A C 1
ATOM 2443 O O . PRO A 1 313 ? -15.695 -18.535 -23.663 1.00 36.16 313 PRO A O 1
ATOM 2446 N N . GLY A 1 314 ? -14.968 -17.410 -21.856 1.00 41.72 314 GLY A N 1
ATOM 2447 C CA . GLY A 1 314 ? -14.655 -16.157 -22.553 1.00 41.72 314 GLY A CA 1
ATOM 2448 C C . GLY A 1 314 ? -15.150 -14.891 -21.851 1.00 41.72 314 GLY A C 1
ATOM 2449 O O . GLY A 1 314 ? -14.631 -13.821 -22.155 1.00 41.72 314 GLY A O 1
ATOM 2450 N N . VAL A 1 315 ? -16.077 -15.006 -20.891 1.00 42.62 315 VAL A N 1
ATOM 2451 C CA . VAL A 1 315 ? -16.575 -13.864 -20.107 1.00 42.62 315 VAL A CA 1
ATOM 2452 C C . VAL A 1 315 ? -15.497 -13.370 -19.138 1.00 42.62 315 VAL A C 1
ATOM 2454 O O . VAL A 1 315 ? -14.951 -14.122 -18.321 1.00 42.62 315 VAL A O 1
ATOM 2457 N N . THR A 1 316 ? -15.165 -12.089 -19.246 1.00 44.88 316 THR A N 1
ATOM 2458 C CA . THR A 1 316 ? -14.198 -11.411 -18.379 1.00 44.88 316 THR A CA 1
ATOM 2459 C C . THR A 1 316 ? -14.804 -11.111 -17.004 1.00 44.88 316 THR A C 1
ATOM 2461 O O . THR A 1 316 ? -16.018 -10.999 -16.845 1.00 44.88 316 THR A O 1
ATOM 2464 N N . ALA A 1 317 ? -13.961 -10.964 -15.976 1.00 45.47 317 ALA A N 1
ATOM 2465 C CA . ALA A 1 317 ? -14.423 -10.648 -14.619 1.00 45.47 317 ALA A CA 1
ATOM 2466 C C . ALA A 1 317 ? -15.219 -9.327 -14.556 1.00 45.47 317 ALA A C 1
ATOM 2468 O O . ALA A 1 317 ? -16.147 -9.198 -13.764 1.00 45.47 317 ALA A O 1
ATOM 2469 N N . ASP A 1 318 ? -14.896 -8.367 -15.425 1.00 41.84 318 ASP A N 1
ATOM 2470 C CA . ASP A 1 318 ? -15.580 -7.075 -15.490 1.00 41.84 318 ASP A CA 1
ATOM 2471 C C . ASP A 1 318 ? -16.988 -7.181 -16.094 1.00 41.84 318 ASP A C 1
ATOM 2473 O O . ASP A 1 318 ? -17.902 -6.497 -15.636 1.00 41.84 318 ASP A O 1
ATOM 2477 N N . GLU A 1 319 ? -17.190 -8.079 -17.063 1.00 46.75 319 GLU A N 1
ATOM 2478 C CA . GLU A 1 319 ? -18.505 -8.367 -17.647 1.00 46.75 319 GLU A CA 1
ATOM 2479 C C . GLU A 1 319 ? -19.417 -9.072 -16.638 1.00 46.75 319 GLU A C 1
ATOM 2481 O O . GLU A 1 319 ? -20.573 -8.679 -16.482 1.00 46.75 319 GLU A O 1
ATOM 2486 N N . ALA A 1 320 ? -18.880 -10.036 -15.882 1.00 48.03 320 ALA A N 1
ATOM 2487 C CA . ALA A 1 320 ? -19.596 -10.654 -14.767 1.00 48.03 320 ALA A CA 1
ATOM 2488 C C . ALA A 1 320 ? -19.988 -9.606 -13.705 1.00 48.03 320 ALA A C 1
ATOM 2490 O O . ALA A 1 320 ? -21.144 -9.544 -13.298 1.00 48.03 320 ALA A O 1
ATOM 2491 N N . ASN A 1 321 ? -19.069 -8.706 -13.335 1.00 47.34 321 ASN A N 1
ATOM 2492 C CA . ASN A 1 321 ? -19.332 -7.618 -12.385 1.00 47.34 321 ASN A CA 1
ATOM 2493 C C . ASN A 1 321 ? -20.360 -6.590 -12.888 1.00 47.34 321 ASN A C 1
ATOM 2495 O O . ASN A 1 321 ? -21.032 -5.940 -12.088 1.00 47.34 321 ASN A O 1
ATOM 2499 N N . ALA A 1 322 ? -20.472 -6.381 -14.199 1.00 47.59 322 ALA A N 1
ATOM 2500 C CA . ALA A 1 322 ? -21.486 -5.501 -14.768 1.00 47.59 322 ALA A CA 1
ATOM 2501 C C . ALA A 1 322 ? -22.880 -6.144 -14.731 1.00 47.59 322 ALA A C 1
ATOM 2503 O O . ALA A 1 322 ? -23.845 -5.462 -14.394 1.00 47.59 322 ALA A O 1
ATOM 2504 N N . VAL A 1 323 ? -22.974 -7.453 -14.990 1.00 50.03 323 VAL A N 1
ATOM 2505 C CA . VAL A 1 323 ? -24.211 -8.228 -14.796 1.00 50.03 323 VAL A CA 1
ATOM 2506 C C . VAL A 1 323 ? -24.626 -8.215 -13.323 1.00 50.03 323 VAL A C 1
ATOM 2508 O O . VAL A 1 323 ? -25.785 -7.931 -13.039 1.00 50.03 323 VAL A O 1
ATOM 2511 N N . VAL A 1 324 ? -23.678 -8.407 -12.394 1.00 49.91 324 VAL A N 1
ATOM 2512 C CA . VAL A 1 324 ? -23.907 -8.265 -10.942 1.00 49.91 324 VAL A CA 1
ATOM 2513 C C . VAL A 1 324 ? -24.501 -6.889 -10.632 1.00 49.91 324 VAL A C 1
ATOM 2515 O O . VAL A 1 324 ? -25.564 -6.820 -10.037 1.00 49.91 324 VAL A O 1
ATOM 2518 N N . ARG A 1 325 ? -23.899 -5.788 -11.109 1.00 46.81 325 ARG A N 1
ATOM 2519 C CA . ARG A 1 325 ? -24.429 -4.426 -10.885 1.00 46.81 325 ARG A CA 1
ATOM 2520 C C . ARG A 1 325 ? -25.818 -4.196 -11.479 1.00 46.81 325 ARG A C 1
ATOM 2522 O O . ARG A 1 325 ? -26.615 -3.467 -10.899 1.00 46.81 325 ARG A O 1
ATOM 2529 N N . CYS A 1 326 ? -26.109 -4.757 -12.649 1.00 50.59 326 CYS A N 1
ATOM 2530 C CA . CYS A 1 326 ? -27.438 -4.651 -13.247 1.00 50.59 326 CYS A CA 1
ATOM 2531 C C . CYS A 1 326 ? -28.477 -5.414 -12.427 1.00 50.59 326 CYS A C 1
ATOM 2533 O O . CYS A 1 326 ? -29.558 -4.882 -12.186 1.00 50.59 326 CYS A O 1
ATOM 2535 N N . LEU A 1 327 ? -28.122 -6.603 -11.935 1.00 51.19 327 LEU A N 1
ATOM 2536 C CA . LEU A 1 327 ? -28.935 -7.330 -10.970 1.00 51.19 327 LEU A CA 1
ATOM 2537 C C . LEU A 1 327 ? -29.106 -6.497 -9.691 1.00 51.19 327 LEU A C 1
ATOM 2539 O O . LEU A 1 327 ? -30.240 -6.250 -9.308 1.00 51.19 327 LEU A O 1
ATOM 2543 N N . GLU A 1 328 ? -28.042 -5.952 -9.092 1.00 48.88 328 GLU A N 1
ATOM 2544 C CA . GLU A 1 328 ? -28.121 -5.072 -7.909 1.00 48.88 328 GLU A CA 1
ATOM 2545 C C . GLU A 1 328 ? -29.084 -3.885 -8.100 1.00 48.88 328 GLU A C 1
ATOM 2547 O O . GLU A 1 328 ? -29.746 -3.469 -7.151 1.00 48.88 328 GLU A O 1
ATOM 2552 N N . ILE A 1 329 ? -29.160 -3.307 -9.305 1.00 50.19 329 ILE A N 1
ATOM 2553 C CA . ILE A 1 329 ? -30.099 -2.221 -9.630 1.00 50.19 329 ILE A CA 1
ATOM 2554 C C . ILE A 1 329 ? -31.534 -2.755 -9.736 1.00 50.19 329 ILE A C 1
ATOM 2556 O O . ILE A 1 329 ? -32.444 -2.143 -9.180 1.00 50.19 329 ILE A O 1
ATOM 2560 N N . LEU A 1 330 ? -31.738 -3.900 -10.396 1.00 50.91 330 LEU A N 1
ATOM 2561 C CA . LEU A 1 330 ? -33.046 -4.558 -10.509 1.00 50.91 330 LEU A CA 1
ATOM 2562 C C . LEU A 1 330 ? -33.594 -4.969 -9.133 1.00 50.91 330 LEU A C 1
ATOM 2564 O O . LEU A 1 330 ? -34.764 -4.746 -8.836 1.00 50.91 330 LEU A O 1
ATOM 2568 N N . PHE A 1 331 ? -32.729 -5.491 -8.266 1.00 50.28 331 PHE A N 1
ATOM 2569 C CA . PHE A 1 331 ? -33.052 -5.923 -6.908 1.00 50.28 331 PHE A CA 1
ATOM 2570 C C . PHE A 1 331 ? -33.369 -4.792 -5.929 1.00 50.28 331 PHE A C 1
ATOM 2572 O O . PHE A 1 331 ? -33.985 -5.048 -4.896 1.00 50.28 331 PHE A O 1
ATOM 2579 N N . ARG A 1 332 ? -32.985 -3.543 -6.226 1.00 48.59 332 ARG A N 1
ATOM 2580 C CA . ARG A 1 332 ? -33.391 -2.380 -5.416 1.00 48.59 332 ARG A CA 1
ATOM 2581 C C . ARG A 1 332 ? -34.872 -2.032 -5.571 1.00 48.59 332 ARG A C 1
ATOM 2583 O O . ARG A 1 332 ? -35.390 -1.288 -4.744 1.00 48.59 332 ARG A O 1
ATOM 2590 N N . HIS A 1 333 ? -35.545 -2.536 -6.606 1.00 52.28 333 HIS A N 1
ATOM 2591 C CA . HIS A 1 333 ? -36.979 -2.340 -6.795 1.00 52.28 333 HIS A CA 1
ATOM 2592 C C . HIS A 1 333 ? -37.768 -3.469 -6.109 1.00 52.28 333 HIS A C 1
ATOM 2594 O O . HIS A 1 333 ? -37.784 -4.609 -6.573 1.00 52.28 333 HIS A O 1
ATOM 2600 N N . GLU A 1 334 ? -38.442 -3.135 -5.001 1.00 48.09 334 GLU A N 1
ATOM 2601 C CA . GLU A 1 334 ? -39.128 -4.083 -4.101 1.00 48.09 334 GLU A CA 1
ATOM 2602 C C . GLU A 1 334 ? -40.145 -5.005 -4.799 1.00 48.09 334 GLU A C 1
ATOM 2604 O O . GLU A 1 334 ? -40.312 -6.157 -4.395 1.00 48.09 334 GLU A O 1
ATOM 2609 N N . ASP A 1 335 ? -40.806 -4.536 -5.859 1.00 45.94 335 ASP A N 1
ATOM 2610 C CA . ASP A 1 335 ? -41.847 -5.303 -6.556 1.00 45.94 335 ASP A CA 1
ATOM 2611 C C . ASP A 1 335 ? -41.287 -6.329 -7.557 1.00 45.94 335 ASP A C 1
ATOM 2613 O O . ASP A 1 335 ? -41.875 -7.396 -7.734 1.00 45.94 335 ASP A O 1
ATOM 2617 N N . LEU A 1 336 ? -40.114 -6.063 -8.144 1.00 46.03 336 LEU A N 1
ATOM 2618 C CA . LEU A 1 336 ? -39.385 -7.016 -8.996 1.00 46.03 336 LEU A CA 1
ATOM 2619 C C . LEU A 1 336 ? -38.688 -8.096 -8.155 1.00 46.03 336 LEU A C 1
ATOM 2621 O O . LEU A 1 336 ? -38.602 -9.253 -8.569 1.00 46.03 336 LEU A O 1
ATOM 2625 N N . ALA A 1 337 ? -38.260 -7.747 -6.938 1.00 46.47 337 ALA A N 1
ATOM 2626 C CA . ALA A 1 337 ? -37.647 -8.684 -6.004 1.00 46.47 337 ALA A CA 1
ATOM 2627 C C . ALA A 1 337 ? -38.603 -9.812 -5.570 1.00 46.47 337 ALA A C 1
ATOM 2629 O O . ALA A 1 337 ? -38.141 -10.933 -5.385 1.00 46.47 337 ALA A O 1
ATOM 2630 N N . LYS A 1 338 ? -39.918 -9.547 -5.456 1.00 45.47 338 LYS A N 1
ATOM 2631 C CA . LYS A 1 338 ? -40.949 -10.544 -5.086 1.00 45.47 338 LYS A CA 1
ATOM 2632 C C . LYS A 1 338 ? -41.176 -11.609 -6.163 1.00 45.47 338 LYS A C 1
ATOM 2634 O O . LYS A 1 338 ? -41.377 -12.770 -5.832 1.00 45.47 338 LYS A O 1
ATOM 2639 N N . SER A 1 339 ? -41.134 -11.215 -7.435 1.00 45.34 339 SER A N 1
ATOM 2640 C CA . SER A 1 339 ? -41.358 -12.110 -8.580 1.00 45.34 339 SER A CA 1
ATOM 2641 C C . SER A 1 339 ? -40.202 -13.081 -8.792 1.00 45.34 339 SER A C 1
ATOM 2643 O O . SER A 1 339 ? -40.404 -14.205 -9.228 1.00 45.34 339 SER A O 1
ATOM 2645 N N . ALA A 1 340 ? -38.983 -12.653 -8.481 1.00 46.62 340 ALA A N 1
ATOM 2646 C CA . ALA A 1 340 ? -37.800 -13.443 -8.762 1.00 46.62 340 ALA A CA 1
ATOM 2647 C C . ALA A 1 340 ? -37.390 -14.364 -7.594 1.00 46.62 340 ALA A C 1
ATOM 2649 O O . ALA A 1 340 ? -36.441 -15.120 -7.742 1.00 46.62 340 ALA A O 1
ATOM 2650 N N . VAL A 1 341 ? -38.112 -14.383 -6.459 1.00 45.84 341 VAL A N 1
ATOM 2651 C CA . VAL A 1 341 ? -37.806 -15.227 -5.274 1.00 45.84 341 VAL A CA 1
ATOM 2652 C C . VAL A 1 341 ? -37.738 -16.726 -5.602 1.00 45.84 341 VAL A C 1
ATOM 2654 O O . VAL A 1 341 ? -36.853 -17.420 -5.098 1.00 45.84 341 VAL A O 1
ATOM 2657 N N . GLU A 1 342 ? -38.619 -17.232 -6.470 1.00 46.47 342 GLU A N 1
ATOM 2658 C CA . GLU A 1 342 ? -38.615 -18.646 -6.876 1.00 46.47 342 GLU A CA 1
ATOM 2659 C C . GLU A 1 342 ? -37.409 -18.981 -7.768 1.00 46.47 342 GLU A C 1
ATOM 2661 O O . GLU A 1 342 ? -36.712 -19.966 -7.516 1.00 46.47 342 GLU A O 1
ATOM 2666 N N . GLU A 1 343 ? -37.075 -18.119 -8.732 1.00 49.41 343 GLU A N 1
ATOM 2667 C CA . GLU A 1 343 ? -35.871 -18.257 -9.568 1.00 49.41 343 GLU A CA 1
ATOM 2668 C C . GLU A 1 343 ? -34.573 -18.005 -8.763 1.00 49.41 343 GLU A C 1
ATOM 2670 O O . GLU A 1 343 ? -33.540 -18.633 -9.012 1.00 49.41 343 GLU A O 1
ATOM 2675 N N . TYR A 1 344 ? -34.633 -17.171 -7.716 1.00 49.62 344 TYR A N 1
ATOM 2676 C CA . TYR A 1 344 ? -33.549 -16.941 -6.759 1.00 49.62 344 TYR A CA 1
ATOM 2677 C C . TYR A 1 344 ? -33.273 -18.166 -5.901 1.00 49.62 344 TYR A C 1
ATOM 2679 O O . TYR A 1 344 ? -32.110 -18.492 -5.690 1.00 49.62 344 TYR A O 1
ATOM 2687 N N . SER A 1 345 ? -34.297 -18.896 -5.457 1.00 49.34 345 SER A N 1
ATOM 2688 C CA . SER A 1 345 ? -34.105 -20.146 -4.709 1.00 49.34 345 SER A CA 1
ATOM 2689 C C . SER A 1 345 ? -33.307 -21.197 -5.501 1.00 49.34 345 SER A C 1
ATOM 2691 O O . SER A 1 345 ? -32.483 -21.915 -4.929 1.00 49.34 345 SER A O 1
ATOM 2693 N N . GLN A 1 346 ? -33.463 -21.223 -6.830 1.00 52.34 346 GLN A N 1
ATOM 2694 C CA . GLN A 1 346 ? -32.734 -22.125 -7.726 1.00 52.34 346 GLN A CA 1
ATOM 2695 C C . GLN A 1 346 ? -31.276 -21.691 -7.927 1.00 52.34 346 GLN A C 1
ATOM 2697 O O . GLN A 1 346 ? -30.371 -22.517 -7.799 1.00 52.34 346 GLN A O 1
ATOM 2702 N N . LEU A 1 347 ? -31.022 -20.394 -8.148 1.00 51.28 347 LEU A N 1
ATOM 2703 C CA . LEU A 1 347 ? -29.659 -19.838 -8.184 1.00 51.28 347 LEU A CA 1
ATOM 2704 C C . LEU A 1 347 ? -28.883 -20.126 -6.889 1.00 51.28 347 LEU A C 1
ATOM 2706 O O . LEU A 1 347 ? -27.671 -20.333 -6.917 1.00 51.28 347 LEU A O 1
ATOM 2710 N N . LEU A 1 348 ? -29.586 -20.176 -5.758 1.00 50.69 348 LEU A N 1
ATOM 2711 C CA . LEU A 1 348 ? -29.016 -20.429 -4.438 1.00 50.69 348 LEU A CA 1
ATOM 2712 C C . LEU A 1 348 ? -28.681 -21.893 -4.175 1.00 50.69 348 LEU A C 1
ATOM 2714 O O . LEU A 1 348 ? -27.636 -22.172 -3.589 1.00 50.69 348 LEU A O 1
ATOM 2718 N N . GLN A 1 349 ? -29.515 -22.823 -4.643 1.00 53.56 349 GLN A N 1
ATOM 2719 C CA . GLN A 1 349 ? -29.159 -24.244 -4.657 1.00 53.56 349 GLN A CA 1
ATOM 2720 C C . GLN A 1 349 ? -27.931 -24.485 -5.543 1.00 53.56 349 GLN A C 1
ATOM 2722 O O . GLN A 1 349 ? -27.018 -25.206 -5.152 1.00 53.56 349 GLN A O 1
ATOM 2727 N N . MET A 1 350 ? -27.847 -23.802 -6.688 1.00 51.84 350 MET A N 1
ATOM 2728 C CA . MET A 1 350 ? -26.678 -23.871 -7.568 1.00 51.84 350 MET A CA 1
ATOM 2729 C C . MET A 1 350 ? -25.421 -23.235 -6.953 1.00 51.84 350 MET A C 1
ATOM 2731 O O . MET A 1 350 ? -24.317 -23.691 -7.231 1.00 51.84 350 MET A O 1
ATOM 2735 N N . ALA A 1 351 ? -25.563 -22.201 -6.116 1.00 49.38 351 ALA A N 1
ATOM 2736 C CA . ALA A 1 351 ? -24.445 -21.562 -5.420 1.00 49.38 351 ALA A CA 1
ATOM 2737 C C . ALA A 1 351 ? -23.898 -22.408 -4.257 1.00 49.38 351 ALA A C 1
ATOM 2739 O O . ALA A 1 351 ? -22.694 -22.363 -4.002 1.00 49.38 351 ALA A O 1
ATOM 2740 N N . ALA A 1 352 ? -24.746 -23.193 -3.581 1.00 49.44 352 ALA A N 1
ATOM 2741 C CA . ALA A 1 352 ? -24.320 -24.114 -2.523 1.00 49.44 352 ALA A CA 1
ATOM 2742 C C . ALA A 1 352 ? -23.361 -25.206 -3.044 1.00 49.44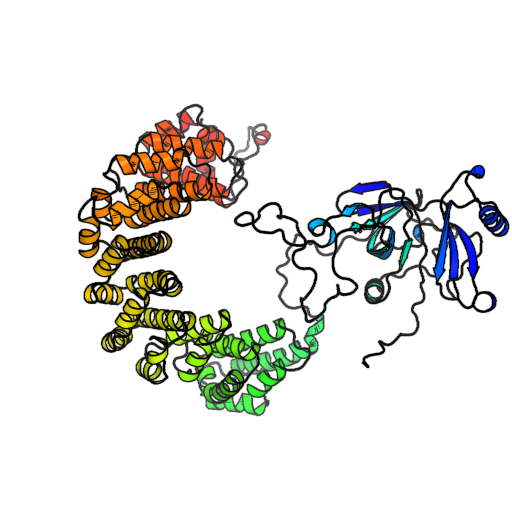 352 ALA A C 1
ATOM 2744 O O . ALA A 1 352 ? -22.427 -25.584 -2.337 1.00 49.44 352 ALA A O 1
ATOM 2745 N N . ASP A 1 353 ? -23.536 -25.622 -4.304 1.00 52.28 353 ASP A N 1
ATOM 2746 C CA . ASP A 1 353 ? -22.712 -26.632 -4.985 1.00 52.28 353 ASP A CA 1
ATOM 2747 C C . ASP A 1 353 ? -21.726 -26.031 -6.024 1.00 52.28 353 ASP A C 1
ATOM 2749 O O . ASP A 1 353 ? -21.014 -26.767 -6.713 1.00 52.28 353 ASP A O 1
ATOM 2753 N N . GLY A 1 354 ? -21.678 -24.696 -6.162 1.00 57.75 354 GLY A N 1
ATOM 2754 C CA . GLY A 1 354 ? -21.115 -23.988 -7.324 1.00 57.75 354 GLY A CA 1
ATOM 2755 C C . GLY A 1 354 ? -19.800 -23.209 -7.129 1.00 57.75 354 GLY A C 1
ATOM 2756 O O . GLY A 1 354 ? -19.238 -23.084 -6.039 1.00 57.75 354 GLY A O 1
ATOM 2757 N N . ASP A 1 355 ? -19.301 -22.656 -8.244 1.00 59.94 355 ASP A N 1
ATOM 2758 C CA . ASP A 1 355 ? -18.058 -21.869 -8.358 1.00 59.94 355 ASP A CA 1
ATOM 2759 C C . ASP A 1 355 ? -18.082 -20.587 -7.489 1.00 59.94 355 ASP A C 1
ATOM 2761 O O . ASP A 1 355 ? -19.140 -20.016 -7.219 1.00 59.94 355 ASP A O 1
ATOM 2765 N N . GLN A 1 356 ? -16.909 -20.093 -7.070 1.00 63.50 356 GLN A N 1
ATOM 2766 C CA . GLN A 1 356 ? -16.740 -18.920 -6.189 1.00 63.50 356 GLN A CA 1
ATOM 2767 C C . GLN A 1 356 ? -17.535 -17.694 -6.671 1.00 63.50 356 GLN A C 1
ATOM 2769 O O . GLN A 1 356 ? -18.136 -16.979 -5.872 1.00 63.50 356 GLN A O 1
ATOM 2774 N N . ARG A 1 357 ? -17.604 -17.496 -7.990 1.00 60.03 357 ARG A N 1
ATOM 2775 C CA . ARG A 1 357 ? -18.303 -16.368 -8.624 1.00 60.03 357 ARG A CA 1
ATOM 2776 C C . ARG A 1 357 ? -19.815 -16.374 -8.384 1.00 60.03 357 ARG A C 1
ATOM 2778 O O . ARG A 1 357 ? -20.407 -15.306 -8.272 1.00 60.03 357 ARG A O 1
ATOM 2785 N N . PHE A 1 358 ? -20.443 -17.550 -8.286 1.00 60.62 358 PHE A N 1
ATOM 2786 C CA . PHE A 1 358 ? -21.875 -17.648 -7.974 1.00 60.62 358 PHE A CA 1
ATOM 2787 C C . PHE A 1 358 ? -22.158 -17.295 -6.525 1.00 60.62 358 PHE A C 1
ATOM 2789 O O . PHE A 1 358 ? -23.134 -16.605 -6.247 1.00 60.62 358 PHE A O 1
ATOM 2796 N N . ARG A 1 359 ? -21.291 -17.735 -5.609 1.00 65.12 359 ARG A N 1
ATOM 2797 C CA . ARG A 1 359 ? -21.405 -17.404 -4.186 1.00 65.12 359 ARG A CA 1
ATOM 2798 C C . ARG A 1 359 ? -21.202 -15.904 -3.948 1.00 65.12 359 ARG A C 1
ATOM 2800 O O . ARG A 1 359 ? -21.959 -15.312 -3.184 1.00 65.12 359 ARG A O 1
ATOM 2807 N N . GLU A 1 360 ? -20.268 -15.273 -4.663 1.00 64.94 360 GLU A N 1
ATOM 2808 C CA . GLU A 1 360 ? -20.080 -13.812 -4.658 1.00 64.94 360 GLU A CA 1
ATOM 2809 C C . GLU A 1 360 ? -21.304 -13.063 -5.201 1.00 64.94 360 GLU A C 1
ATOM 2811 O O . GLU A 1 360 ? -21.816 -12.176 -4.518 1.00 64.94 360 GLU A O 1
ATOM 2816 N N . LEU A 1 361 ? -21.810 -13.456 -6.377 1.00 61.75 361 LEU A N 1
ATOM 2817 C CA . LEU A 1 361 ? -23.003 -12.861 -6.985 1.00 61.75 361 LEU A CA 1
ATOM 2818 C C . LEU A 1 361 ? -24.225 -12.991 -6.066 1.00 61.75 361 LEU A C 1
ATOM 2820 O O . LEU A 1 361 ? -24.930 -12.010 -5.843 1.00 61.75 361 LEU A O 1
ATOM 2824 N N . ALA A 1 362 ? -24.462 -14.181 -5.511 1.00 64.69 362 ALA A N 1
ATOM 2825 C CA . ALA A 1 362 ? -25.558 -14.419 -4.580 1.00 64.69 362 ALA A CA 1
ATOM 2826 C C . ALA A 1 362 ? -25.442 -13.505 -3.350 1.00 64.69 362 ALA A C 1
ATOM 2828 O O . ALA A 1 362 ? -26.410 -12.840 -2.986 1.00 64.69 362 ALA A O 1
ATOM 2829 N N . ALA A 1 363 ? -24.254 -13.406 -2.747 1.00 66.62 363 ALA A N 1
ATOM 2830 C CA . ALA A 1 363 ? -24.026 -12.551 -1.586 1.00 66.62 363 ALA A CA 1
ATOM 2831 C C . ALA A 1 363 ? -24.230 -11.052 -1.890 1.00 66.62 363 ALA A C 1
ATOM 2833 O O . ALA A 1 363 ? -24.811 -10.345 -1.066 1.00 66.62 363 ALA A O 1
ATOM 2834 N N . ASP A 1 364 ? -23.824 -10.569 -3.071 1.00 62.91 364 ASP A N 1
ATOM 2835 C CA . ASP A 1 364 ? -24.083 -9.189 -3.522 1.00 62.91 364 ASP A CA 1
ATOM 2836 C C . ASP A 1 364 ? -25.577 -8.898 -3.690 1.00 62.91 364 ASP A C 1
ATOM 2838 O O . ASP A 1 364 ? -26.077 -7.853 -3.254 1.00 62.91 364 ASP A O 1
ATOM 2842 N N . CYS A 1 365 ? -26.316 -9.848 -4.261 1.00 62.41 365 CYS A N 1
ATOM 2843 C CA . CYS A 1 365 ? -27.761 -9.732 -4.424 1.00 62.41 365 CYS A CA 1
ATOM 2844 C C . CYS A 1 365 ? -28.465 -9.591 -3.063 1.00 62.41 365 CYS A C 1
ATOM 2846 O O . CYS A 1 365 ? -29.330 -8.730 -2.897 1.00 62.41 365 CYS A O 1
ATOM 2848 N N . PHE A 1 366 ? -28.054 -10.358 -2.047 1.00 65.31 366 PHE A N 1
ATOM 2849 C CA . PHE A 1 366 ? -28.647 -10.246 -0.708 1.00 65.31 366 PHE A CA 1
ATOM 2850 C C . PHE A 1 366 ? -28.252 -8.985 0.045 1.00 65.31 366 PHE A C 1
ATOM 2852 O O . PHE A 1 366 ? -29.096 -8.390 0.717 1.00 65.31 366 PHE A O 1
ATOM 2859 N N . ALA A 1 367 ? -26.993 -8.561 -0.066 1.00 63.09 367 ALA A N 1
ATOM 2860 C CA . ALA A 1 367 ? -26.525 -7.345 0.590 1.00 63.09 367 ALA A CA 1
ATOM 2861 C C . ALA A 1 367 ? -27.247 -6.096 0.053 1.00 63.09 367 ALA A C 1
ATOM 2863 O O . ALA A 1 367 ? -27.482 -5.142 0.798 1.00 63.09 367 ALA A O 1
ATOM 2864 N N . THR A 1 368 ? -27.616 -6.096 -1.232 1.00 58.34 368 THR A N 1
ATOM 2865 C CA . THR A 1 368 ? -28.276 -4.959 -1.888 1.00 58.34 368 THR A CA 1
ATOM 2866 C C . THR A 1 368 ? -29.792 -4.955 -1.746 1.00 58.34 368 THR A C 1
ATOM 2868 O O . THR A 1 368 ? -30.367 -3.875 -1.598 1.00 58.34 368 THR A O 1
ATOM 2871 N N . ALA A 1 369 ? -30.435 -6.126 -1.727 1.00 54.34 369 ALA A N 1
ATOM 2872 C CA . ALA A 1 369 ? -31.891 -6.226 -1.683 1.00 54.34 369 ALA A CA 1
ATOM 2873 C C . ALA A 1 369 ? -32.517 -5.700 -0.377 1.00 54.34 369 ALA A C 1
ATOM 2875 O O . ALA A 1 369 ? -33.721 -5.460 -0.359 1.00 54.34 369 ALA A O 1
ATOM 2876 N N . LYS A 1 370 ? -31.749 -5.547 0.722 1.00 53.59 370 LYS A N 1
ATOM 2877 C CA . LYS A 1 370 ? -32.262 -5.211 2.077 1.00 53.59 370 LYS A CA 1
ATOM 2878 C C . LYS A 1 370 ? -33.515 -6.021 2.464 1.00 53.59 370 LYS A C 1
ATOM 2880 O O . LYS A 1 370 ? -34.346 -5.561 3.244 1.00 53.59 370 LYS A O 1
ATOM 2885 N N . SER A 1 371 ? -33.692 -7.196 1.862 1.00 51.88 371 SER A N 1
ATOM 2886 C CA . SER A 1 371 ? -35.016 -7.789 1.747 1.00 51.88 371 SER A CA 1
ATOM 2887 C C . SER A 1 371 ? -35.239 -8.804 2.862 1.00 51.88 371 SER A C 1
ATOM 2889 O O . SER A 1 371 ? -34.446 -9.739 3.002 1.00 51.88 371 SER A O 1
ATOM 2891 N N . PRO A 1 372 ? -36.354 -8.703 3.604 1.00 53.75 372 PRO A N 1
ATOM 2892 C CA . PRO A 1 372 ? -36.769 -9.706 4.576 1.00 53.75 372 PRO A CA 1
ATOM 2893 C C . PRO A 1 372 ? -37.198 -11.038 3.931 1.00 53.75 372 PRO A C 1
ATOM 2895 O O . PRO A 1 372 ? -37.692 -11.894 4.653 1.00 53.75 372 PRO A O 1
ATOM 2898 N N . MET A 1 373 ? -37.046 -11.233 2.612 1.00 54.22 373 MET A N 1
ATOM 2899 C CA . MET A 1 373 ? -37.525 -12.408 1.859 1.00 54.22 373 MET A CA 1
ATOM 2900 C C . MET A 1 373 ? -36.469 -13.507 1.634 1.00 54.22 373 MET A C 1
ATOM 2902 O O . MET A 1 373 ? -36.811 -14.576 1.139 1.00 54.22 373 MET A O 1
ATOM 2906 N N . ALA A 1 374 ? -35.195 -13.279 1.972 1.00 63.94 374 ALA A N 1
ATOM 2907 C CA . ALA A 1 374 ? -34.145 -14.290 1.800 1.00 63.94 374 ALA A CA 1
ATOM 2908 C C . ALA A 1 374 ? -34.352 -15.506 2.730 1.00 63.94 374 ALA A C 1
ATOM 2910 O O . ALA A 1 374 ? -34.875 -15.355 3.840 1.00 63.94 374 ALA A O 1
ATOM 2911 N N . ASP A 1 375 ? -33.932 -16.702 2.293 1.00 72.88 375 ASP A N 1
ATOM 2912 C CA . ASP A 1 375 ? -33.944 -17.913 3.126 1.00 72.88 375 ASP A CA 1
ATOM 2913 C C . ASP A 1 375 ? -32.799 -17.854 4.163 1.00 72.88 375 ASP A C 1
ATOM 2915 O O . ASP A 1 375 ? -31.620 -17.847 3.774 1.00 72.88 375 ASP A O 1
ATOM 2919 N N . PRO A 1 376 ? -33.116 -17.848 5.476 1.00 78.12 376 PRO A N 1
ATOM 2920 C CA . PRO A 1 376 ? -32.135 -17.897 6.556 1.00 78.12 376 PRO A CA 1
ATOM 2921 C C . PRO A 1 376 ? -31.064 -18.982 6.392 1.00 78.12 376 PRO A C 1
ATOM 2923 O O . PRO A 1 376 ? -29.886 -18.726 6.641 1.00 78.12 376 PRO A O 1
ATOM 2926 N N . LYS A 1 377 ? -31.436 -20.192 5.951 1.00 80.06 377 LYS A N 1
ATOM 2927 C CA . LYS A 1 377 ? -30.511 -21.338 5.889 1.00 80.06 377 LYS A CA 1
ATOM 2928 C C . LYS A 1 377 ? -29.394 -21.118 4.877 1.00 80.06 377 LYS A C 1
ATOM 2930 O O . LYS A 1 377 ? -28.245 -21.488 5.126 1.00 80.06 377 LYS A O 1
ATOM 2935 N N . VAL A 1 378 ? -29.719 -20.490 3.750 1.00 75.12 378 VAL A N 1
ATOM 2936 C CA . VAL A 1 378 ? -28.752 -20.216 2.685 1.00 75.12 378 VAL A CA 1
ATOM 2937 C C . VAL A 1 378 ? -27.781 -19.124 3.113 1.00 75.12 378 VAL A C 1
ATOM 2939 O O . VAL A 1 378 ? -26.570 -19.291 2.973 1.00 75.12 378 VAL A O 1
ATOM 2942 N N . LEU A 1 379 ? -28.277 -18.040 3.707 1.00 79.12 379 LEU A N 1
ATOM 2943 C CA . LEU A 1 379 ? -27.416 -16.973 4.220 1.00 79.12 379 LEU A CA 1
ATOM 2944 C C . LEU A 1 379 ? -26.472 -17.477 5.318 1.00 79.12 379 LEU A C 1
ATOM 2946 O O . LEU A 1 379 ? -25.288 -17.142 5.314 1.00 79.12 379 LEU A O 1
ATOM 2950 N N . LEU A 1 380 ? -26.955 -18.354 6.203 1.00 85.69 380 LEU A N 1
ATOM 2951 C CA . LEU A 1 380 ? -26.123 -19.020 7.205 1.00 85.69 380 LEU A CA 1
ATOM 2952 C C . LEU A 1 380 ? -25.060 -19.941 6.584 1.00 85.69 380 LEU A C 1
ATOM 2954 O O . LEU A 1 380 ? -23.991 -20.119 7.168 1.00 85.69 380 LEU A O 1
ATOM 2958 N N . SER A 1 381 ? -25.316 -20.517 5.405 1.00 82.75 381 SER A N 1
ATOM 2959 C CA . SER A 1 381 ? -24.316 -21.293 4.658 1.00 82.75 381 SER A CA 1
ATOM 2960 C C . SER A 1 381 ? -23.219 -20.399 4.064 1.00 82.75 381 SER A C 1
ATOM 2962 O O . SER A 1 381 ? -22.041 -20.727 4.187 1.00 82.75 381 SER A O 1
ATOM 2964 N N . LEU A 1 382 ? -23.582 -19.225 3.531 1.00 81.38 382 LEU A N 1
ATOM 2965 C CA . LEU A 1 382 ? -22.636 -18.232 3.002 1.00 81.38 382 LEU A CA 1
ATOM 2966 C C . LEU A 1 382 ? -21.836 -17.542 4.116 1.00 81.38 382 LEU A C 1
ATOM 2968 O O . LEU A 1 382 ? -20.683 -17.169 3.921 1.00 81.38 382 LEU A O 1
ATOM 2972 N N . LEU A 1 383 ? -22.400 -17.425 5.320 1.00 86.25 383 LEU A N 1
ATOM 2973 C CA . LEU A 1 383 ? -21.677 -16.921 6.491 1.00 86.25 383 LEU A CA 1
ATOM 2974 C C . LEU A 1 383 ? -20.488 -17.829 6.874 1.00 86.25 383 LEU A C 1
ATOM 2976 O O . LEU A 1 383 ? -19.456 -17.346 7.356 1.00 86.25 383 LEU A O 1
ATOM 2980 N N . LYS A 1 384 ? -20.619 -19.141 6.621 1.00 86.56 384 LYS A N 1
ATOM 2981 C CA . LYS A 1 384 ? -19.580 -20.166 6.837 1.00 86.56 384 LYS A CA 1
ATOM 2982 C C . LYS A 1 384 ? -18.529 -20.212 5.720 1.00 86.56 384 LYS A C 1
ATOM 2984 O O . LYS A 1 384 ? -17.609 -21.025 5.800 1.00 86.56 384 LYS A O 1
ATOM 2989 N N . ASP A 1 385 ? -18.653 -19.385 4.681 1.00 83.81 385 ASP A N 1
ATOM 2990 C CA . ASP A 1 385 ? -17.730 -19.404 3.546 1.00 83.81 385 ASP A CA 1
ATOM 2991 C C . ASP A 1 385 ? -16.300 -19.027 3.966 1.00 83.81 385 ASP A C 1
ATOM 2993 O O . ASP A 1 385 ? -16.078 -18.229 4.882 1.00 83.81 385 ASP A O 1
ATOM 2997 N N . LYS A 1 386 ? -15.302 -19.591 3.286 1.00 81.38 386 LYS A N 1
ATOM 2998 C CA . LYS A 1 386 ? -13.890 -19.282 3.539 1.00 81.38 386 LYS A CA 1
ATOM 2999 C C . LYS A 1 386 ? -13.531 -17.878 3.053 1.00 81.38 386 LYS A C 1
ATOM 3001 O O . LYS A 1 386 ? -12.706 -17.221 3.685 1.00 81.38 386 LYS A O 1
ATOM 3006 N N . GLU A 1 387 ? -14.158 -17.413 1.973 1.00 81.25 387 GLU A N 1
ATOM 3007 C CA . GLU A 1 387 ? -13.912 -16.083 1.412 1.00 81.25 387 GLU A CA 1
ATOM 3008 C C . GLU A 1 387 ? -14.548 -14.990 2.282 1.00 81.25 387 GLU A C 1
ATOM 3010 O O . GLU A 1 387 ? -15.767 -14.932 2.464 1.00 81.25 387 GLU A O 1
ATOM 3015 N N . THR A 1 388 ? -13.718 -14.093 2.820 1.00 79.62 388 THR A N 1
ATOM 3016 C CA . THR A 1 388 ? -14.151 -13.061 3.777 1.00 79.62 388 THR A CA 1
ATOM 3017 C C . THR A 1 388 ? -15.152 -12.082 3.172 1.00 79.62 388 THR A C 1
ATOM 3019 O O . THR A 1 388 ? -16.118 -11.725 3.837 1.00 79.62 388 THR A O 1
ATOM 3022 N N . GLY A 1 389 ? -14.971 -11.699 1.904 1.00 78.81 389 GLY A N 1
ATOM 3023 C CA . GLY A 1 389 ? -15.872 -10.770 1.218 1.00 78.81 389 GLY A CA 1
ATOM 3024 C C . GLY A 1 389 ? -17.288 -11.323 1.025 1.00 78.81 389 GLY A C 1
ATOM 3025 O O . GLY A 1 389 ? -18.255 -10.575 1.153 1.00 78.81 389 GLY A O 1
ATOM 3026 N N . ILE A 1 390 ? -17.427 -12.629 0.764 1.00 79.88 390 ILE A N 1
ATOM 3027 C CA . ILE A 1 390 ? -18.733 -13.302 0.643 1.00 79.88 390 ILE A CA 1
ATOM 3028 C C . ILE A 1 390 ? -19.420 -13.329 2.009 1.00 79.88 390 ILE A C 1
ATOM 3030 O O . ILE A 1 390 ? -20.580 -12.936 2.134 1.00 79.88 390 ILE A O 1
ATOM 3034 N N . ALA A 1 391 ? -18.680 -13.735 3.041 1.00 84.44 391 ALA A N 1
ATOM 3035 C CA . ALA A 1 391 ? -19.199 -13.822 4.397 1.00 84.44 391 ALA A CA 1
ATOM 3036 C C . ALA A 1 391 ? -19.613 -12.453 4.962 1.00 84.44 391 ALA A C 1
ATOM 3038 O O . ALA A 1 391 ? -20.639 -12.364 5.630 1.00 84.44 391 ALA A O 1
ATOM 3039 N N . GLU A 1 392 ? -18.869 -11.381 4.672 1.00 83.50 392 GLU A N 1
ATOM 3040 C CA . GLU A 1 392 ? -19.211 -10.020 5.110 1.00 83.50 392 GLU A CA 1
ATOM 3041 C C . GLU A 1 392 ? -20.500 -9.516 4.442 1.00 83.50 392 GLU A C 1
ATOM 3043 O O . GLU A 1 392 ? -21.371 -8.945 5.098 1.00 83.50 392 GLU A O 1
ATOM 3048 N N . LYS A 1 393 ? -20.670 -9.775 3.141 1.00 80.44 393 LYS A N 1
ATOM 3049 C CA . LYS A 1 393 ? -21.906 -9.449 2.413 1.00 80.44 393 LYS A CA 1
ATOM 3050 C C . LYS A 1 393 ? -23.104 -10.235 2.954 1.00 80.44 393 LYS A C 1
ATOM 3052 O O . LYS A 1 393 ? -24.166 -9.653 3.173 1.00 80.44 393 LYS A O 1
ATOM 3057 N N . ALA A 1 394 ? -22.921 -11.528 3.231 1.00 83.25 394 ALA A N 1
ATOM 3058 C CA . ALA A 1 394 ? -23.942 -12.365 3.857 1.00 83.25 394 ALA A CA 1
ATOM 3059 C C . ALA A 1 394 ? -24.300 -11.878 5.273 1.00 83.25 394 ALA A C 1
ATOM 3061 O O . ALA A 1 394 ? -25.480 -11.818 5.616 1.00 83.25 394 ALA A O 1
ATOM 3062 N N . ALA A 1 395 ? -23.307 -11.467 6.071 1.00 86.00 395 ALA A N 1
ATOM 3063 C CA . ALA A 1 395 ? -23.524 -10.875 7.389 1.00 86.00 395 ALA A CA 1
ATOM 3064 C C . ALA A 1 395 ? -24.390 -9.608 7.297 1.00 86.00 395 ALA A C 1
ATOM 3066 O O . ALA A 1 395 ? -25.430 -9.545 7.946 1.00 86.00 395 ALA A O 1
ATOM 3067 N N . ARG A 1 396 ? -24.058 -8.664 6.405 1.00 81.69 396 ARG A N 1
ATOM 3068 C CA . ARG A 1 396 ? -24.854 -7.437 6.187 1.00 81.69 396 ARG A CA 1
ATOM 3069 C C . ARG A 1 396 ? -26.307 -7.721 5.796 1.00 81.69 396 ARG A C 1
ATOM 3071 O O . ARG A 1 396 ? -27.211 -6.994 6.211 1.00 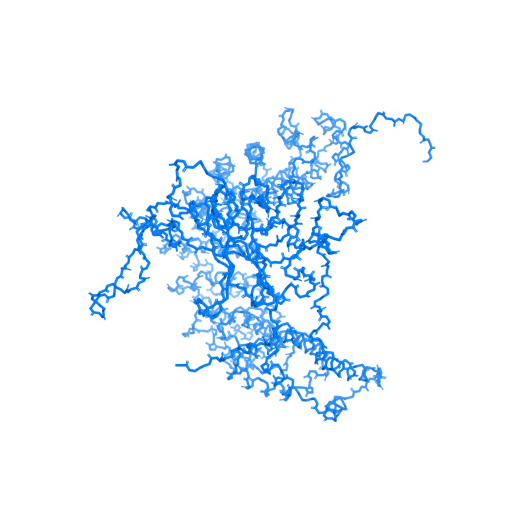81.69 396 ARG A O 1
ATOM 3078 N N . ALA A 1 397 ? -26.541 -8.770 5.008 1.00 79.00 397 ALA A N 1
ATOM 3079 C CA . ALA A 1 397 ? -27.892 -9.202 4.662 1.00 79.00 397 ALA A CA 1
ATOM 3080 C C . ALA A 1 397 ? -28.647 -9.742 5.890 1.00 79.00 397 ALA A C 1
ATOM 3082 O O . ALA A 1 397 ? -29.786 -9.341 6.135 1.00 79.00 397 ALA A O 1
ATOM 3083 N N . LEU A 1 398 ? -27.998 -10.585 6.702 1.00 85.12 398 LEU A N 1
ATOM 3084 C CA . LEU A 1 398 ? -28.564 -11.128 7.943 1.00 85.12 398 LEU A CA 1
ATOM 3085 C C . LEU A 1 398 ? -28.891 -10.031 8.967 1.00 85.12 398 LEU A C 1
ATOM 3087 O O . LEU A 1 398 ? -29.925 -10.099 9.627 1.00 85.12 398 LEU A O 1
ATOM 3091 N N . GLU A 1 399 ? -28.079 -8.977 9.055 1.00 84.75 399 GLU A N 1
ATOM 3092 C CA . GLU A 1 399 ? -28.341 -7.819 9.925 1.00 84.75 399 GLU A CA 1
ATOM 3093 C C . GLU A 1 399 ? -29.654 -7.086 9.596 1.00 84.75 399 GLU A C 1
ATOM 3095 O O . GLU A 1 399 ? -30.185 -6.348 10.428 1.00 84.75 399 GLU A O 1
ATOM 3100 N N . CYS A 1 400 ? -30.180 -7.234 8.376 1.00 77.50 400 CYS A N 1
ATOM 3101 C CA . CYS A 1 400 ? -31.451 -6.633 7.965 1.00 77.50 400 CYS A CA 1
ATOM 3102 C C . CYS A 1 400 ? -32.671 -7.492 8.352 1.00 77.50 400 CYS A C 1
ATOM 3104 O O . CYS A 1 400 ? -33.803 -7.031 8.232 1.00 77.50 400 CYS A O 1
ATOM 3106 N N . MET A 1 401 ? -32.463 -8.719 8.842 1.00 78.56 401 MET A N 1
ATOM 3107 C CA . MET A 1 401 ? -33.515 -9.705 9.123 1.00 78.56 401 MET A CA 1
ATOM 3108 C C . MET A 1 401 ? -33.976 -9.729 10.594 1.00 78.56 401 MET A C 1
ATOM 3110 O O . MET A 1 401 ? -34.529 -10.728 11.053 1.00 78.56 401 MET A O 1
ATOM 3114 N N . GLY A 1 402 ? -33.790 -8.635 11.343 1.00 76.75 402 GLY A N 1
ATOM 3115 C CA . GLY A 1 402 ? -34.128 -8.568 12.775 1.00 76.75 402 GLY A CA 1
ATOM 3116 C C . GLY A 1 402 ? -35.584 -8.929 13.113 1.00 76.75 402 GLY A C 1
ATOM 3117 O O . GLY A 1 402 ? -35.831 -9.588 14.119 1.00 76.75 402 GLY A O 1
ATOM 3118 N N . SER A 1 403 ? -36.538 -8.619 12.228 1.00 79.50 403 SER A N 1
ATOM 3119 C CA . SER A 1 403 ? -37.956 -8.971 12.409 1.00 79.50 403 SER A CA 1
ATOM 3120 C C . SER A 1 403 ? -38.250 -10.477 12.326 1.00 79.50 403 SER A C 1
ATOM 3122 O O . SER A 1 403 ? -39.265 -10.919 12.859 1.00 79.50 403 SER A O 1
ATOM 3124 N N . ARG A 1 404 ? -37.371 -11.268 11.691 1.00 82.19 404 ARG A N 1
ATOM 3125 C CA . ARG A 1 404 ? -37.461 -12.735 11.531 1.00 82.19 404 ARG A CA 1
ATOM 3126 C C . ARG A 1 404 ? -36.423 -13.464 12.394 1.00 82.19 404 ARG A C 1
ATOM 3128 O O . ARG A 1 404 ? -35.949 -14.542 12.038 1.00 82.19 404 ARG A O 1
ATOM 3135 N N . ILE A 1 405 ? -36.036 -12.877 13.528 1.00 85.25 405 ILE A N 1
ATOM 3136 C CA . ILE A 1 405 ? -34.982 -13.434 14.386 1.00 85.25 405 ILE A CA 1
ATOM 3137 C C . ILE A 1 405 ? -35.299 -14.848 14.891 1.00 85.25 405 ILE A C 1
ATOM 3139 O O . ILE A 1 405 ? -34.396 -15.671 14.976 1.00 85.25 405 ILE A O 1
ATOM 3143 N N . GLU A 1 406 ? -36.561 -15.166 15.183 1.00 85.62 406 GLU A N 1
ATOM 3144 C CA . GLU A 1 406 ? -36.951 -16.510 15.635 1.00 85.62 406 GLU A CA 1
ATOM 3145 C C . GLU A 1 406 ? -36.671 -17.560 14.552 1.00 85.62 406 GLU A C 1
ATOM 3147 O O . GLU A 1 406 ? -36.015 -18.564 14.821 1.00 85.62 406 GLU A O 1
ATOM 3152 N N . GLU A 1 407 ? -37.031 -17.263 13.300 1.00 84.81 407 GLU A N 1
ATOM 3153 C CA . GLU A 1 407 ? -36.744 -18.132 12.155 1.00 84.81 407 GLU A CA 1
ATOM 3154 C C . GLU A 1 407 ? -35.237 -18.288 11.903 1.00 84.81 407 GLU A C 1
ATOM 3156 O O . GLU A 1 407 ? -34.773 -19.374 11.562 1.00 84.81 407 GLU A O 1
ATOM 3161 N N . LEU A 1 408 ? -34.450 -17.222 12.092 1.00 85.56 408 LEU A N 1
ATOM 3162 C CA . LEU A 1 408 ? -32.987 -17.271 11.987 1.00 85.56 408 LEU A CA 1
ATOM 3163 C C . LEU A 1 408 ? -32.355 -18.168 13.052 1.00 85.56 408 LEU A C 1
ATOM 3165 O O . LEU A 1 408 ? -31.424 -18.929 12.768 1.00 85.56 408 LEU A O 1
ATOM 3169 N N . LEU A 1 409 ? -32.847 -18.061 14.284 1.00 85.25 409 LEU A N 1
ATOM 3170 C CA . LEU A 1 409 ? -32.374 -18.859 15.407 1.00 85.25 409 LEU A CA 1
ATOM 3171 C C . LEU A 1 409 ? -32.690 -20.340 15.187 1.00 85.25 409 LEU A C 1
ATOM 3173 O O . LEU A 1 409 ? -31.797 -21.167 15.378 1.00 85.25 409 LEU A O 1
ATOM 3177 N N . ASP A 1 410 ? -33.892 -20.652 14.700 1.00 84.88 410 ASP A N 1
ATOM 3178 C CA . ASP A 1 410 ? -34.320 -22.015 14.367 1.00 84.88 410 ASP A CA 1
ATOM 3179 C C . ASP A 1 410 ? -33.613 -22.579 13.124 1.00 84.88 410 ASP A C 1
ATOM 3181 O O . ASP A 1 410 ? -33.374 -23.783 13.030 1.00 84.88 410 ASP A O 1
ATOM 3185 N N . ALA A 1 411 ? -33.208 -21.723 12.181 1.00 83.19 411 ALA A N 1
ATOM 3186 C CA . ALA A 1 411 ? -32.433 -22.118 11.003 1.00 83.19 411 ALA A CA 1
ATOM 3187 C C . ALA A 1 411 ? -30.975 -22.515 11.314 1.00 83.19 411 ALA A C 1
ATOM 3189 O O . ALA A 1 411 ? -30.291 -23.033 10.428 1.00 83.19 411 ALA A O 1
ATOM 3190 N N . GLY A 1 412 ? -30.502 -22.296 12.547 1.00 83.12 412 GLY A N 1
ATOM 3191 C CA . GLY A 1 412 ? -29.183 -22.732 13.016 1.00 83.12 412 GLY A CA 1
ATOM 3192 C C . GLY A 1 412 ? -28.227 -21.604 13.417 1.00 83.12 412 GLY A C 1
ATOM 3193 O O . GLY A 1 412 ? -27.064 -21.879 13.711 1.00 83.12 412 GLY A O 1
ATOM 3194 N N . LEU A 1 413 ? -28.675 -20.339 13.471 1.00 84.69 413 LEU A N 1
ATOM 3195 C CA . LEU A 1 413 ? -27.841 -19.241 13.989 1.00 84.69 413 LEU A CA 1
ATOM 3196 C C . LEU A 1 413 ? -27.466 -19.469 15.465 1.00 84.69 413 LEU A C 1
ATOM 3198 O O . LEU A 1 413 ? -26.359 -19.129 15.881 1.00 84.69 413 LEU A O 1
ATOM 3202 N N . ARG A 1 414 ? -28.361 -20.102 16.239 1.00 84.38 414 ARG A N 1
ATOM 3203 C CA . ARG A 1 414 ? -28.118 -20.480 17.641 1.00 84.38 414 ARG A CA 1
ATOM 3204 C C . ARG A 1 414 ? -26.903 -21.398 17.788 1.00 84.38 414 ARG A C 1
ATOM 3206 O O . ARG A 1 414 ? -26.130 -21.225 18.729 1.00 84.38 414 ARG A O 1
ATOM 3213 N N . ASP A 1 415 ? -26.748 -22.348 16.872 1.00 82.19 415 ASP A N 1
ATOM 3214 C CA . ASP A 1 415 ? -25.675 -23.342 16.918 1.00 82.19 415 ASP A CA 1
ATOM 3215 C C . ASP A 1 415 ? -24.331 -22.719 16.531 1.00 82.19 415 ASP A C 1
ATOM 3217 O O . ASP A 1 415 ? -23.302 -23.040 17.118 1.00 82.19 415 ASP A O 1
ATOM 3221 N N . LEU A 1 416 ? -24.343 -21.767 15.592 1.00 83.38 416 LEU A N 1
ATOM 3222 C CA . LEU A 1 416 ? -23.139 -21.058 15.147 1.00 83.38 416 LEU A CA 1
ATOM 3223 C C . LEU A 1 416 ? -22.595 -20.075 16.178 1.00 83.38 416 LEU A C 1
ATOM 3225 O O . LEU A 1 416 ? -21.392 -19.837 16.224 1.00 83.38 416 LEU A O 1
ATOM 3229 N N . ALA A 1 417 ? -23.474 -19.510 17.001 1.00 74.50 417 ALA A N 1
ATOM 3230 C CA . ALA A 1 417 ? -23.118 -18.553 18.039 1.00 74.50 417 ALA A CA 1
ATOM 3231 C C . ALA A 1 417 ? -22.606 -19.210 19.341 1.00 74.50 417 ALA A C 1
ATOM 3233 O O . ALA A 1 417 ? -22.417 -18.511 20.338 1.00 74.50 417 ALA A O 1
ATOM 3234 N N . GLY A 1 418 ? -22.382 -20.532 19.358 1.00 67.50 418 GLY A N 1
ATOM 3235 C CA . GLY A 1 418 ? -21.826 -21.260 20.501 1.00 67.50 418 GLY A CA 1
ATOM 3236 C C . GLY A 1 418 ? -20.712 -22.256 20.128 1.00 67.50 418 GLY A C 1
ATOM 3237 O O . GLY A 1 418 ? -20.627 -22.700 18.980 1.00 67.50 418 GLY A O 1
ATOM 3238 N N . PRO A 1 419 ? -19.842 -22.633 21.087 1.00 61.44 419 PRO A N 1
ATOM 3239 C CA . PRO A 1 419 ? -18.865 -23.712 20.899 1.00 61.44 419 PRO A CA 1
ATOM 3240 C C . PRO A 1 419 ? -19.574 -25.070 20.692 1.00 61.44 419 PRO A C 1
ATOM 3242 O O . PRO A 1 419 ? -20.636 -25.278 21.288 1.00 61.44 419 PRO A O 1
ATOM 3245 N N . PRO A 1 420 ? -19.026 -26.009 19.880 1.00 57.03 420 PRO A N 1
ATOM 3246 C CA . PRO A 1 420 ? -17.635 -26.122 19.406 1.00 57.03 420 PRO A CA 1
ATOM 3247 C C . PRO A 1 420 ? -17.379 -25.597 17.971 1.00 57.03 420 PRO A C 1
ATOM 3249 O O . PRO A 1 420 ? -16.591 -26.176 17.224 1.00 57.03 420 PRO A O 1
ATOM 3252 N N . THR A 1 421 ? -18.062 -24.533 17.551 1.00 67.56 421 THR A N 1
ATOM 3253 C CA . THR A 1 421 ? -17.899 -23.928 16.215 1.00 67.56 421 THR A CA 1
ATOM 3254 C C . THR A 1 421 ? -16.490 -23.341 16.002 1.00 67.56 421 THR A C 1
ATOM 3256 O O . THR A 1 421 ? -15.874 -22.858 16.949 1.00 67.56 421 THR A O 1
ATOM 3259 N N . ASP A 1 422 ? -15.985 -23.359 14.758 1.00 79.00 422 ASP A N 1
ATOM 3260 C CA . ASP A 1 422 ? -14.736 -22.681 14.358 1.00 79.00 422 ASP A CA 1
ATOM 3261 C C . ASP A 1 422 ? -14.749 -21.208 14.811 1.00 79.00 422 ASP A C 1
ATOM 3263 O O . ASP A 1 422 ? -15.730 -20.497 14.569 1.00 79.00 422 ASP A O 1
ATOM 3267 N N . GLY A 1 423 ? -13.667 -20.747 15.448 1.00 76.75 423 GLY A N 1
ATOM 3268 C CA . GLY A 1 423 ? -13.564 -19.415 16.046 1.00 76.75 423 GLY A CA 1
ATOM 3269 C C . GLY A 1 423 ? -13.876 -18.277 15.071 1.00 76.75 423 GLY A C 1
ATOM 3270 O O . GLY A 1 423 ? -14.529 -17.308 15.450 1.00 76.75 423 GLY A O 1
ATOM 3271 N N . VAL A 1 424 ? -13.514 -18.408 13.789 1.00 82.31 424 VAL A N 1
ATOM 3272 C CA . VAL A 1 424 ? -13.823 -17.378 12.775 1.00 82.31 424 VAL A CA 1
ATOM 3273 C C . VAL A 1 424 ? -15.325 -17.300 12.489 1.00 82.31 424 VAL A C 1
ATOM 3275 O O . VAL A 1 424 ? -15.885 -16.211 12.360 1.00 82.31 424 VAL A O 1
ATOM 3278 N N . ILE A 1 425 ? -15.992 -18.450 12.390 1.00 85.69 425 ILE A N 1
ATOM 3279 C CA . ILE A 1 425 ? -17.435 -18.529 12.125 1.00 85.69 425 ILE A CA 1
ATOM 3280 C C . ILE A 1 425 ? -18.215 -18.058 13.355 1.00 85.69 425 ILE A C 1
ATOM 3282 O O . ILE A 1 425 ? -19.190 -17.320 13.214 1.00 85.69 425 ILE A O 1
ATOM 3286 N N . LEU A 1 426 ? -17.745 -18.434 14.546 1.00 85.75 426 LEU A N 1
ATOM 3287 C CA . LEU A 1 426 ? -18.295 -18.003 15.825 1.00 85.75 426 LEU A CA 1
ATOM 3288 C C . LEU A 1 426 ? -18.310 -16.472 15.932 1.00 85.75 426 LEU A C 1
ATOM 3290 O O . LEU A 1 426 ? -19.364 -15.891 16.181 1.00 85.75 426 LEU A O 1
ATOM 3294 N N . LEU A 1 427 ? -17.181 -15.811 15.660 1.00 84.44 427 LEU A N 1
ATOM 3295 C CA . LEU A 1 427 ? -17.079 -14.348 15.700 1.00 84.44 427 LEU A CA 1
ATOM 3296 C C . LEU A 1 427 ? -18.014 -13.676 14.691 1.00 84.44 427 LEU A C 1
ATOM 3298 O O . LEU A 1 427 ? -18.713 -12.726 15.034 1.00 84.44 427 LEU A O 1
ATOM 3302 N N . ARG A 1 428 ? -18.096 -14.197 13.460 1.00 88.31 428 ARG A N 1
ATOM 3303 C CA . ARG A 1 428 ? -19.024 -13.675 12.441 1.00 88.31 428 ARG A CA 1
ATOM 3304 C C . ARG A 1 428 ? -20.479 -13.765 12.899 1.00 88.31 428 ARG A C 1
ATOM 3306 O O . ARG A 1 428 ? -21.220 -12.795 12.769 1.00 88.31 428 ARG A O 1
ATOM 3313 N N . ALA A 1 429 ? -20.883 -14.909 13.451 1.00 88.69 429 ALA A N 1
ATOM 3314 C CA . ALA A 1 429 ? -22.232 -15.103 13.976 1.00 88.69 429 ALA A CA 1
ATOM 3315 C C . ALA A 1 429 ? -22.524 -14.163 15.159 1.00 88.69 429 ALA A C 1
ATOM 3317 O O . ALA A 1 429 ? -23.609 -13.587 15.240 1.00 88.69 429 ALA A O 1
ATOM 3318 N N . GLN A 1 430 ? -21.546 -13.958 16.043 1.00 87.31 430 GLN A N 1
ATOM 3319 C CA . GLN A 1 430 ? -21.649 -13.037 17.175 1.00 87.31 430 GLN A CA 1
ATOM 3320 C C . GLN A 1 430 ? -21.798 -11.573 16.731 1.00 87.31 430 GLN A C 1
ATOM 3322 O O . GLN A 1 430 ? -22.676 -10.879 17.249 1.00 87.31 430 GLN A O 1
ATOM 3327 N N . CYS A 1 431 ? -21.026 -11.116 15.738 1.00 88.81 431 CYS A N 1
ATOM 3328 C CA . CYS A 1 431 ? -21.171 -9.773 15.165 1.00 88.81 431 CYS A CA 1
ATOM 3329 C C . CYS A 1 431 ? -22.580 -9.545 14.600 1.00 88.81 431 CYS A C 1
ATOM 3331 O O . CYS A 1 431 ? -23.206 -8.530 14.900 1.00 88.81 431 CYS A O 1
ATOM 3333 N N . VAL A 1 432 ? -23.115 -10.521 13.856 1.00 89.81 432 VAL A N 1
ATOM 3334 C CA . VAL A 1 432 ? -24.480 -10.455 13.307 1.00 89.81 432 VAL A CA 1
ATOM 3335 C C . VAL A 1 432 ? -25.523 -10.322 14.424 1.00 89.81 432 VAL A C 1
ATOM 3337 O O . VAL A 1 432 ? -26.408 -9.474 14.336 1.00 89.81 432 VAL A O 1
ATOM 3340 N N . LEU A 1 433 ? -25.416 -11.102 15.508 1.00 89.88 433 LEU A N 1
ATOM 3341 C CA . LEU A 1 433 ? -26.342 -11.015 16.651 1.00 89.88 433 LEU A CA 1
ATOM 3342 C C . LEU A 1 433 ? -26.294 -9.655 17.364 1.00 89.88 433 LEU A C 1
ATOM 3344 O O . LEU A 1 433 ? -27.320 -9.166 17.846 1.00 89.88 433 LEU A O 1
ATOM 3348 N N . ILE A 1 434 ? -25.111 -9.049 17.458 1.00 89.81 434 ILE A N 1
ATOM 3349 C CA . ILE A 1 434 ? -24.933 -7.724 18.056 1.00 89.81 434 ILE A CA 1
ATOM 3350 C C . ILE A 1 434 ? -25.557 -6.646 17.173 1.00 89.81 434 ILE A C 1
ATOM 3352 O O . ILE A 1 434 ? -26.315 -5.821 17.676 1.00 89.81 434 ILE A O 1
ATOM 3356 N N . GLU A 1 435 ? -25.298 -6.669 15.868 1.00 89.69 435 GLU A N 1
ATOM 3357 C CA . GLU A 1 435 ? -25.861 -5.695 14.929 1.00 89.69 435 GLU A CA 1
ATOM 3358 C C . GLU A 1 435 ? -27.389 -5.803 14.813 1.00 89.69 435 GLU A C 1
ATOM 3360 O O . GLU A 1 435 ? -28.076 -4.780 14.787 1.00 89.69 435 GLU A O 1
ATOM 3365 N N . ILE A 1 436 ? -27.949 -7.018 14.846 1.00 89.44 436 ILE A N 1
ATOM 3366 C CA . ILE A 1 436 ? -29.405 -7.213 14.934 1.00 89.44 436 ILE A CA 1
ATOM 3367 C C . ILE A 1 436 ? -29.951 -6.590 16.227 1.00 89.44 436 ILE A C 1
ATOM 3369 O O . ILE A 1 436 ? -30.919 -5.830 16.180 1.00 89.44 436 ILE A O 1
ATOM 3373 N N . GLY A 1 437 ? -29.310 -6.859 17.370 1.00 89.00 437 GLY A N 1
ATOM 3374 C CA . GLY A 1 437 ? -29.729 -6.316 18.666 1.00 89.00 437 GLY A CA 1
ATOM 3375 C C . GLY A 1 437 ? -29.606 -4.791 18.774 1.00 89.00 437 GLY A C 1
ATOM 3376 O O . GLY A 1 437 ? -30.412 -4.161 19.453 1.00 89.00 437 GLY A O 1
ATOM 3377 N N . LYS A 1 438 ? -28.645 -4.178 18.070 1.00 89.12 438 LYS A N 1
ATOM 3378 C CA . LYS A 1 438 ? -28.518 -2.713 17.965 1.00 89.12 438 LYS A CA 1
ATOM 3379 C C . LYS A 1 438 ? -29.677 -2.075 17.202 1.00 89.12 438 LYS A C 1
ATOM 3381 O O . LYS A 1 438 ? -30.064 -0.954 17.524 1.00 89.12 438 LYS A O 1
ATOM 3386 N N . ARG A 1 439 ? -30.184 -2.749 16.163 1.00 87.25 439 ARG A N 1
ATOM 3387 C CA . ARG A 1 439 ? -31.226 -2.219 15.267 1.00 87.25 439 ARG A CA 1
ATOM 3388 C C . ARG A 1 439 ? -32.641 -2.468 15.783 1.00 87.25 439 ARG A C 1
ATOM 3390 O O . ARG A 1 439 ? -33.494 -1.604 15.600 1.00 87.25 439 ARG A O 1
ATOM 3397 N N . ASP A 1 440 ? -32.890 -3.621 16.406 1.00 87.38 440 ASP A N 1
ATOM 3398 C CA . ASP A 1 440 ? -34.219 -4.027 16.872 1.00 87.38 440 ASP A CA 1
ATOM 3399 C C . ASP A 1 440 ? -34.210 -4.470 18.345 1.00 87.38 440 ASP A C 1
ATOM 3401 O O . ASP A 1 440 ? -33.659 -5.508 18.721 1.00 87.38 440 ASP A O 1
ATOM 3405 N N . GLN A 1 441 ? -34.904 -3.692 19.180 1.00 88.06 441 GLN A N 1
ATOM 3406 C CA . GLN A 1 441 ? -35.042 -3.937 20.615 1.00 88.06 441 GLN A CA 1
ATOM 3407 C C . GLN A 1 441 ? -35.783 -5.249 20.930 1.00 88.06 441 GLN A C 1
ATOM 3409 O O . GLN A 1 441 ? -35.440 -5.925 21.900 1.00 88.06 441 GLN A O 1
ATOM 3414 N N . LYS A 1 442 ? -36.780 -5.645 20.125 1.00 87.88 442 LYS A N 1
ATOM 3415 C CA . LYS A 1 442 ? -37.510 -6.905 20.351 1.00 87.88 442 LYS A CA 1
ATOM 3416 C C . LYS A 1 442 ? -36.614 -8.101 20.062 1.00 87.88 442 LYS A C 1
ATOM 3418 O O . LYS A 1 442 ? -36.598 -9.061 20.831 1.00 87.88 442 LYS A O 1
ATOM 3423 N N . ALA A 1 443 ? -35.837 -8.018 18.983 1.00 87.88 443 ALA A N 1
ATOM 3424 C CA . ALA A 1 443 ? -34.870 -9.049 18.641 1.00 87.88 443 ALA A CA 1
ATOM 3425 C C . ALA A 1 443 ? -33.795 -9.182 19.726 1.00 87.88 443 ALA A C 1
ATOM 3427 O O . ALA A 1 443 ? -33.491 -10.298 20.146 1.00 87.88 443 ALA A O 1
ATOM 3428 N N . PHE A 1 444 ? -33.299 -8.059 20.254 1.00 90.69 444 PHE A N 1
ATOM 3429 C CA . PHE A 1 444 ? -32.384 -8.048 21.394 1.00 90.69 444 PHE A CA 1
ATOM 3430 C C . PHE A 1 444 ? -32.947 -8.807 22.608 1.00 90.69 444 PHE A C 1
ATOM 3432 O O . PHE A 1 444 ? -32.260 -9.662 23.168 1.00 90.69 444 PHE A O 1
ATOM 3439 N N . GLU A 1 445 ? -34.199 -8.554 23.001 1.00 89.38 445 GLU A N 1
ATOM 3440 C CA . GLU A 1 445 ? -34.827 -9.245 24.135 1.00 89.38 445 GLU A CA 1
ATOM 3441 C C . GLU A 1 445 ? -34.958 -10.757 23.908 1.00 89.38 445 GLU A C 1
ATOM 3443 O O . GLU A 1 445 ? -34.736 -11.535 24.837 1.00 89.38 445 GLU A O 1
ATOM 3448 N N . ILE A 1 446 ? -35.284 -11.188 22.685 1.00 89.62 446 ILE A N 1
ATOM 3449 C CA . ILE A 1 446 ? -35.372 -12.611 22.318 1.00 89.62 446 ILE A CA 1
ATOM 3450 C C . ILE A 1 446 ? -33.990 -13.272 22.402 1.00 89.62 446 ILE A C 1
ATOM 3452 O O . ILE A 1 446 ? -33.841 -14.314 23.044 1.00 89.62 446 ILE A O 1
ATOM 3456 N N . ILE A 1 447 ? -32.969 -12.649 21.807 1.00 89.00 447 ILE A N 1
ATOM 3457 C CA . ILE A 1 447 ? -31.585 -13.148 21.815 1.00 89.00 447 ILE A CA 1
ATOM 3458 C C . ILE A 1 447 ? -31.059 -13.236 23.256 1.00 89.00 447 ILE A C 1
ATOM 3460 O O . ILE A 1 447 ? -30.444 -14.238 23.635 1.00 89.00 447 ILE A O 1
ATOM 3464 N N . ASN A 1 448 ? -31.344 -12.222 24.079 1.00 89.62 448 ASN A N 1
ATOM 3465 C CA . ASN A 1 448 ? -30.929 -12.187 25.477 1.00 89.62 448 ASN A CA 1
ATOM 3466 C C . ASN A 1 448 ? -31.643 -13.256 26.321 1.00 89.62 448 ASN A C 1
ATOM 3468 O O . ASN A 1 448 ? -30.990 -13.978 27.071 1.00 89.62 448 ASN A O 1
ATOM 3472 N N . LYS A 1 449 ? -32.961 -13.444 26.146 1.00 88.69 449 LYS A N 1
ATOM 3473 C CA . LYS A 1 449 ? -33.725 -14.519 26.816 1.00 88.69 449 LYS A CA 1
ATOM 3474 C C . LYS A 1 449 ? -33.186 -15.914 26.495 1.00 88.69 449 LYS A C 1
ATOM 3476 O O . LYS A 1 449 ? -33.243 -16.795 27.347 1.00 88.69 449 LYS A O 1
ATOM 3481 N N . GLN A 1 450 ? -32.644 -16.117 25.294 1.00 86.31 450 GLN A N 1
ATOM 3482 C CA . GLN A 1 450 ? -32.005 -17.379 24.904 1.00 86.31 450 GLN A CA 1
ATOM 3483 C C . GLN A 1 450 ? -30.564 -17.539 25.426 1.00 86.31 450 GLN A C 1
ATOM 3485 O O . GLN A 1 450 ? -29.939 -18.574 25.189 1.00 86.31 450 GLN A O 1
ATOM 3490 N N . GLY A 1 451 ? -30.021 -16.543 26.133 1.00 86.19 451 GLY A N 1
ATOM 3491 C CA . GLY A 1 451 ? -28.689 -16.592 26.740 1.00 86.19 451 GLY A CA 1
ATOM 3492 C C . GLY A 1 451 ? -27.531 -16.532 25.740 1.00 86.19 451 GLY A C 1
ATOM 3493 O O . GLY A 1 451 ? -26.407 -16.886 26.089 1.00 86.19 45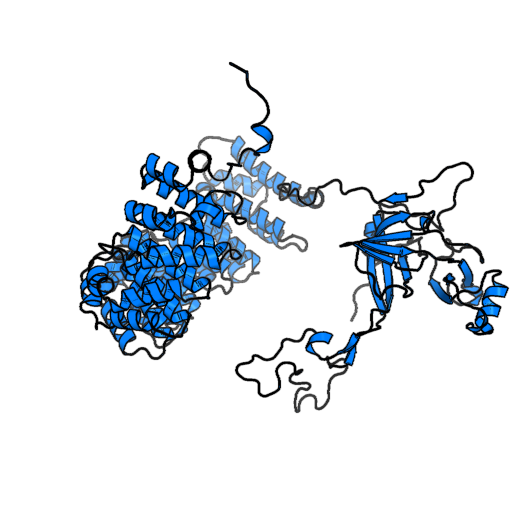1 GLY A O 1
ATOM 3494 N N . LEU A 1 452 ? -27.771 -16.103 24.497 1.00 86.94 452 LEU A N 1
ATOM 3495 C CA . LEU A 1 452 ? -26.744 -16.084 23.448 1.00 86.94 452 LEU A CA 1
ATOM 3496 C C . LEU A 1 452 ? -25.653 -15.041 23.705 1.00 86.94 452 LEU A C 1
ATOM 3498 O O . LEU A 1 452 ? -24.478 -15.331 23.496 1.00 86.94 452 LEU A O 1
ATOM 3502 N N . TYR A 1 453 ? -26.012 -13.867 24.232 1.00 87.69 453 TYR A N 1
ATOM 3503 C CA . TYR A 1 453 ? -25.013 -12.872 24.635 1.00 87.69 453 TYR A CA 1
ATOM 3504 C C . TYR A 1 453 ? -24.153 -13.359 25.804 1.00 87.69 453 TYR A C 1
ATOM 3506 O O . TYR A 1 453 ? -22.961 -13.083 25.836 1.00 87.69 453 TYR A O 1
ATOM 3514 N N . LYS A 1 454 ? -24.715 -14.150 26.726 1.00 86.31 454 LYS A N 1
ATOM 3515 C CA . LYS A 1 454 ? -23.926 -14.766 27.797 1.00 86.31 454 LYS A CA 1
ATOM 3516 C C . LYS A 1 454 ? -22.912 -15.769 27.240 1.00 86.31 454 LYS A C 1
ATOM 3518 O O . LYS A 1 454 ? -21.744 -15.691 27.586 1.00 86.31 454 LYS A O 1
ATOM 3523 N N . LYS A 1 455 ? -23.324 -16.633 26.303 1.00 82.81 455 LYS A N 1
ATOM 3524 C CA . LYS A 1 455 ? -22.404 -17.563 25.620 1.00 82.81 455 LYS A CA 1
ATOM 3525 C C . LYS A 1 455 ? -21.279 -16.845 24.870 1.00 82.81 455 LYS A C 1
ATOM 3527 O O . LYS A 1 455 ? -20.167 -17.360 24.813 1.00 82.81 455 LYS A O 1
ATOM 3532 N N . LEU A 1 456 ? -21.564 -15.674 24.295 1.00 82.50 456 LEU A N 1
ATOM 3533 C CA . LEU A 1 456 ? -20.557 -14.819 23.662 1.00 82.50 456 LEU A CA 1
ATOM 3534 C C . LEU A 1 456 ? -19.501 -14.365 24.675 1.00 82.50 456 LEU A C 1
ATOM 3536 O O . LEU A 1 456 ? -18.310 -14.459 24.394 1.00 82.50 456 LEU A O 1
ATOM 3540 N N . LEU A 1 457 ? -19.932 -13.925 25.858 1.00 84.25 457 LEU A N 1
ATOM 3541 C CA . LEU A 1 457 ? -19.029 -13.511 26.933 1.00 84.25 457 LEU A CA 1
ATOM 3542 C C . LEU A 1 457 ? -18.230 -14.695 27.491 1.00 84.25 457 LEU A C 1
ATOM 3544 O O . LEU A 1 457 ? -17.020 -14.581 27.662 1.00 84.25 457 LEU A O 1
ATOM 3548 N N . ASP A 1 458 ? -18.866 -15.852 27.685 1.00 81.75 458 ASP A N 1
ATOM 3549 C CA . ASP A 1 458 ? -18.186 -17.073 28.134 1.00 81.75 458 ASP A CA 1
ATOM 3550 C C . ASP A 1 458 ? -17.098 -17.517 27.131 1.00 81.75 458 ASP A C 1
ATOM 3552 O O . ASP A 1 458 ? -16.035 -17.991 27.527 1.00 81.75 458 ASP A O 1
ATOM 3556 N N . ALA A 1 459 ? -17.327 -17.323 25.825 1.00 75.44 459 ALA A N 1
ATOM 3557 C CA . ALA A 1 459 ? -16.337 -17.613 24.788 1.00 75.44 459 ALA A CA 1
ATOM 3558 C C . ALA A 1 459 ? -15.112 -16.683 24.860 1.00 75.44 459 ALA A C 1
ATOM 3560 O O . ALA A 1 459 ? -13.991 -17.142 24.633 1.00 75.44 459 ALA A O 1
ATOM 3561 N N . PHE A 1 460 ? -15.299 -15.407 25.218 1.00 74.94 460 PHE A N 1
ATOM 3562 C CA . PHE A 1 460 ? -14.191 -14.468 25.428 1.00 74.94 460 PHE A CA 1
ATOM 3563 C C . PHE A 1 460 ? -13.296 -14.892 26.595 1.00 74.94 460 PHE A C 1
ATOM 3565 O O . PHE A 1 460 ? -12.081 -14.771 26.508 1.00 74.94 460 PHE A O 1
ATOM 3572 N N . PHE A 1 461 ? -13.861 -15.413 27.684 1.00 77.88 461 PHE A N 1
ATOM 3573 C CA . PHE A 1 461 ? -13.072 -15.850 28.842 1.00 77.88 461 PHE A CA 1
ATOM 3574 C C . PHE A 1 461 ? -12.527 -17.283 28.715 1.00 77.88 461 PHE A C 1
ATOM 3576 O O . PHE A 1 461 ? -11.969 -17.813 29.671 1.00 77.88 461 PHE A O 1
ATOM 3583 N N . SER A 1 462 ? -12.634 -17.909 27.539 1.00 78.50 462 SER A N 1
ATOM 3584 C CA . SER A 1 462 ? -12.055 -19.233 27.276 1.00 78.50 462 SER A CA 1
ATOM 3585 C C . SER A 1 462 ? -10.522 -19.214 27.186 1.00 78.50 462 SER A C 1
ATOM 3587 O O . SER A 1 462 ? -9.913 -18.181 26.937 1.00 78.50 462 SER A O 1
ATOM 3589 N N . ASP A 1 463 ? -9.860 -20.362 27.330 1.00 75.12 463 ASP A N 1
ATOM 3590 C CA . ASP A 1 463 ? -8.388 -20.439 27.284 1.00 75.12 463 ASP A CA 1
ATOM 3591 C C . ASP A 1 463 ? -7.775 -20.179 25.885 1.00 75.12 463 ASP A C 1
ATOM 3593 O O . ASP A 1 463 ? -6.552 -20.120 25.741 1.00 75.12 463 ASP A O 1
ATOM 3597 N N . ASP A 1 464 ? -8.589 -20.012 24.835 1.00 78.56 464 ASP A N 1
ATOM 3598 C CA . ASP A 1 464 ? -8.108 -19.784 23.467 1.00 78.56 464 ASP A CA 1
ATOM 3599 C C . ASP A 1 464 ? -7.749 -18.310 23.216 1.00 78.56 464 ASP A C 1
ATOM 3601 O O . ASP A 1 464 ? -8.601 -17.491 22.865 1.00 78.56 464 ASP A O 1
ATOM 3605 N N . LEU A 1 465 ? -6.454 -17.988 23.329 1.00 76.75 465 LEU A N 1
ATOM 3606 C CA . LEU A 1 465 ? -5.895 -16.645 23.131 1.00 76.75 465 LEU A CA 1
ATOM 3607 C C . LEU A 1 465 ? -6.359 -15.953 21.836 1.00 76.75 465 LEU A C 1
ATOM 3609 O O . LEU A 1 465 ? -6.623 -14.751 21.852 1.00 76.75 465 LEU A O 1
ATOM 3613 N N . LEU A 1 466 ? -6.452 -16.676 20.713 1.00 75.50 466 LEU A N 1
ATOM 3614 C CA . LEU A 1 466 ? -6.840 -16.073 19.431 1.00 75.50 466 LEU A CA 1
ATOM 3615 C C . LEU A 1 466 ? -8.303 -15.635 19.456 1.00 75.50 466 LEU A C 1
ATOM 3617 O O . LEU A 1 466 ? -8.637 -14.556 18.960 1.00 75.50 466 LEU A O 1
ATOM 3621 N N . LEU A 1 467 ? -9.158 -16.455 20.067 1.00 77.50 467 LEU A N 1
ATOM 3622 C CA . LEU A 1 467 ? -10.561 -16.127 20.251 1.00 77.50 467 LEU A CA 1
ATOM 3623 C C . LEU A 1 467 ? -10.723 -14.950 21.218 1.00 77.50 467 LEU A C 1
ATOM 3625 O O . LEU A 1 467 ? -11.491 -14.041 20.900 1.00 77.50 467 LEU A O 1
ATOM 3629 N N . LYS A 1 468 ? -9.961 -14.903 22.327 1.00 76.19 468 LYS A N 1
ATOM 3630 C CA . LYS A 1 468 ? -9.961 -13.765 23.274 1.00 76.19 468 LYS A CA 1
ATOM 3631 C C . LYS A 1 468 ? -9.621 -12.448 22.569 1.00 76.19 468 LYS A C 1
ATOM 3633 O O . LYS A 1 468 ? -10.351 -11.467 22.679 1.00 76.19 468 LYS A O 1
ATOM 3638 N N . LEU A 1 469 ? -8.536 -12.434 21.790 1.00 73.56 469 LEU A N 1
ATOM 3639 C CA . LEU A 1 469 ? -8.077 -11.237 21.076 1.00 73.56 469 LEU A CA 1
ATOM 3640 C C . LEU A 1 469 ? -9.117 -10.726 20.075 1.00 73.56 469 LEU A C 1
ATOM 3642 O O . LEU A 1 469 ? -9.384 -9.528 20.014 1.00 73.56 469 LEU A O 1
ATOM 3646 N N . ALA A 1 470 ? -9.724 -11.631 19.311 1.00 74.19 470 ALA A N 1
ATOM 3647 C CA . ALA A 1 470 ? -10.680 -11.259 18.277 1.00 74.19 470 ALA A CA 1
ATOM 3648 C C . ALA A 1 470 ? -12.068 -10.883 18.831 1.00 74.19 470 ALA A C 1
ATOM 3650 O O . ALA A 1 470 ? -12.783 -10.091 18.221 1.00 74.19 470 ALA A O 1
ATOM 3651 N N . SER A 1 471 ? -12.450 -11.404 20.000 1.00 78.31 471 SER A N 1
ATOM 3652 C CA . SER A 1 471 ? -13.729 -11.076 20.645 1.00 78.31 471 SER A CA 1
ATOM 3653 C C . SER A 1 471 ? -13.702 -9.754 21.427 1.00 78.31 471 SER A C 1
ATOM 3655 O O . SER A 1 471 ? -14.763 -9.230 21.761 1.00 78.31 471 SER A O 1
ATOM 3657 N N . ALA A 1 472 ? -12.533 -9.142 21.651 1.00 76.94 472 ALA A N 1
ATOM 3658 C CA . ALA A 1 472 ? -12.423 -7.841 22.318 1.00 76.94 472 ALA A CA 1
ATOM 3659 C C . ALA A 1 472 ? -13.216 -6.727 21.601 1.00 76.94 472 ALA A C 1
ATOM 3661 O O . ALA A 1 472 ? -13.953 -5.978 22.247 1.00 76.94 472 ALA A O 1
ATOM 3662 N N . GLU A 1 473 ? -13.112 -6.632 20.271 1.00 78.81 473 GLU A N 1
ATOM 3663 C CA . GLU A 1 473 ? -13.868 -5.654 19.468 1.00 78.81 473 GLU A CA 1
ATOM 3664 C C . GLU A 1 473 ? -15.374 -5.943 19.501 1.00 78.81 473 GLU A C 1
ATOM 3666 O O . GLU A 1 473 ? -16.187 -5.033 19.672 1.00 78.81 473 GLU A O 1
ATOM 3671 N N . VAL A 1 474 ? -15.742 -7.224 19.451 1.00 83.81 474 VAL A N 1
ATOM 3672 C CA . VAL A 1 474 ? -17.131 -7.696 19.516 1.00 83.81 474 VAL A CA 1
ATOM 3673 C C . VAL A 1 474 ? -17.797 -7.270 20.834 1.00 83.81 474 VAL A C 1
ATOM 3675 O O . VAL A 1 474 ? -18.921 -6.768 20.837 1.00 83.81 474 VAL A O 1
ATOM 3678 N N . ILE A 1 475 ? -17.096 -7.381 21.966 1.00 84.25 475 ILE A N 1
ATOM 3679 C CA . ILE A 1 475 ? -17.606 -6.921 23.270 1.00 84.25 475 ILE A CA 1
ATOM 3680 C C . ILE A 1 475 ? -17.718 -5.391 23.313 1.00 84.25 475 ILE A C 1
ATOM 3682 O O . ILE A 1 475 ? -18.706 -4.858 23.826 1.00 84.25 475 ILE A O 1
ATOM 3686 N N . GLN A 1 476 ? -16.753 -4.659 22.746 1.00 82.19 476 GLN A N 1
ATOM 3687 C CA . GLN A 1 476 ? -16.862 -3.200 22.636 1.00 82.19 476 GLN A CA 1
ATOM 3688 C C . GLN A 1 476 ? -18.086 -2.786 21.812 1.00 82.19 476 GLN A C 1
ATOM 3690 O O . GLN A 1 476 ? -18.744 -1.788 22.127 1.00 82.19 476 GLN A O 1
ATOM 3695 N N . ASP A 1 477 ? -18.404 -3.532 20.758 1.00 84.88 477 ASP A N 1
ATOM 3696 C CA . ASP A 1 477 ? -19.585 -3.310 19.932 1.00 84.88 477 ASP A CA 1
ATOM 3697 C C . ASP A 1 477 ? -20.875 -3.627 20.679 1.00 84.88 477 ASP A C 1
ATOM 3699 O O . ASP A 1 477 ? -21.823 -2.842 20.583 1.00 84.88 477 ASP A O 1
ATOM 3703 N N . LEU A 1 478 ? -20.899 -4.672 21.507 1.00 86.69 478 LEU A N 1
ATOM 3704 C CA . LEU A 1 478 ? -22.014 -4.935 22.417 1.00 86.69 478 LEU A CA 1
ATOM 3705 C C . LEU A 1 478 ? -22.240 -3.758 23.388 1.00 86.69 478 LEU A C 1
ATOM 3707 O O . LEU A 1 478 ? -23.373 -3.336 23.601 1.00 86.69 478 LEU A O 1
ATOM 3711 N N . ALA A 1 479 ? -21.176 -3.147 23.911 1.00 83.38 479 ALA A N 1
ATOM 3712 C CA . ALA A 1 479 ? -21.281 -1.997 24.815 1.00 83.38 479 ALA A CA 1
ATOM 3713 C C . ALA A 1 479 ? -21.684 -0.674 24.145 1.00 83.38 479 ALA A C 1
ATOM 3715 O O . ALA A 1 479 ? -21.948 0.311 24.838 1.00 83.38 479 ALA A O 1
ATOM 3716 N N . SER A 1 480 ? -21.715 -0.608 22.811 1.00 84.38 480 SER A N 1
ATOM 3717 C CA . SER A 1 480 ? -22.030 0.636 22.096 1.00 84.38 480 SER A CA 1
ATOM 3718 C C . SER A 1 480 ? -23.502 1.059 22.205 1.00 84.38 480 SER A C 1
ATOM 3720 O O . SER A 1 480 ? -23.817 2.215 21.926 1.00 84.38 480 SER A O 1
ATOM 3722 N N . PHE A 1 481 ? -24.398 0.168 22.647 1.00 86.06 481 PHE A N 1
ATOM 3723 C CA . PHE A 1 481 ? -25.829 0.445 22.794 1.00 86.06 481 PHE A CA 1
ATOM 3724 C C . PHE A 1 481 ? -26.354 0.109 24.207 1.00 86.06 481 PHE A C 1
ATOM 3726 O O . PHE A 1 481 ? -25.752 -0.695 24.921 1.00 86.06 481 PHE A O 1
ATOM 3733 N N . PRO A 1 482 ? -27.468 0.723 24.663 1.00 82.56 482 PRO A N 1
ATOM 3734 C CA . PRO A 1 482 ? -27.946 0.592 26.045 1.00 82.56 482 PRO A CA 1
ATOM 3735 C C . PRO A 1 482 ? -28.239 -0.846 26.497 1.00 82.56 482 PRO A C 1
ATOM 3737 O O . PRO A 1 482 ? -27.812 -1.224 27.583 1.00 82.56 482 PRO A O 1
ATOM 3740 N N . GLY A 1 483 ? -28.914 -1.648 25.666 1.00 84.06 483 GLY A N 1
ATOM 3741 C CA . GLY A 1 483 ? -29.262 -3.033 26.003 1.00 84.06 483 GLY A CA 1
ATOM 3742 C C . GLY A 1 483 ? -28.033 -3.913 26.236 1.00 84.06 483 GLY A C 1
ATOM 3743 O O . GLY A 1 483 ? -27.950 -4.607 27.245 1.00 84.06 483 GLY A O 1
ATOM 3744 N N . GLY A 1 484 ? -27.035 -3.834 25.353 1.00 85.62 484 GLY A N 1
ATOM 3745 C CA . GLY A 1 484 ? -25.800 -4.601 25.503 1.00 85.62 484 GLY A CA 1
ATOM 3746 C C . GLY A 1 484 ? -24.988 -4.200 26.737 1.00 85.62 484 GLY A C 1
ATOM 3747 O O . GLY A 1 484 ? -24.427 -5.069 27.399 1.00 85.62 484 GLY A O 1
ATOM 3748 N N . ARG A 1 485 ? -25.001 -2.916 27.131 1.00 83.38 485 ARG A N 1
ATOM 3749 C CA . ARG A 1 485 ? -24.396 -2.479 28.405 1.00 83.38 485 ARG A CA 1
ATOM 3750 C C . ARG A 1 485 ? -25.049 -3.144 29.611 1.00 83.38 485 ARG A C 1
ATOM 3752 O O . ARG A 1 485 ? -24.327 -3.611 30.484 1.00 83.38 485 ARG A O 1
ATOM 3759 N N . GLN A 1 486 ? -26.378 -3.242 29.633 1.00 84.56 486 GLN A N 1
ATOM 3760 C CA . GLN A 1 486 ? -27.086 -3.924 30.718 1.00 84.56 486 GLN A CA 1
ATOM 3761 C C . GLN A 1 486 ? -26.666 -5.396 30.821 1.00 84.56 486 GLN A C 1
ATOM 3763 O O . GLN A 1 486 ? -26.389 -5.875 31.912 1.00 84.56 486 GLN A O 1
ATOM 3768 N N . VAL A 1 487 ? -26.515 -6.089 29.687 1.00 87.75 487 VAL A N 1
ATOM 3769 C CA . VAL A 1 487 ? -26.067 -7.493 29.662 1.00 87.75 487 VAL A CA 1
ATOM 3770 C C . VAL A 1 487 ? -24.671 -7.662 30.261 1.00 87.75 487 VAL A C 1
ATOM 3772 O O . VAL A 1 487 ? -24.445 -8.609 31.012 1.00 87.75 487 VAL A O 1
ATOM 3775 N N . LEU A 1 488 ? -23.742 -6.748 29.963 1.00 86.25 488 LEU A N 1
ATOM 3776 C CA . LEU A 1 488 ? -22.387 -6.773 30.529 1.00 86.25 488 LEU A CA 1
ATOM 3777 C C . LEU A 1 488 ? -22.395 -6.590 32.054 1.00 86.25 488 LEU A C 1
ATOM 3779 O O . LEU A 1 488 ? -21.617 -7.231 32.763 1.00 86.25 488 LEU A O 1
ATOM 3783 N N . VAL A 1 489 ? -23.283 -5.734 32.562 1.00 83.31 489 VAL A N 1
ATOM 3784 C CA . VAL A 1 489 ? -23.465 -5.518 34.004 1.00 83.31 489 VAL A CA 1
ATOM 3785 C C . VAL A 1 489 ? -24.096 -6.747 34.658 1.00 83.31 489 VAL A C 1
ATOM 3787 O O . VAL A 1 489 ? -23.550 -7.265 35.633 1.00 83.31 489 VAL A O 1
ATOM 3790 N N . ASP A 1 490 ? -25.183 -7.265 34.084 1.00 85.81 490 ASP A N 1
ATOM 3791 C CA . ASP A 1 490 ? -25.917 -8.427 34.597 1.00 85.81 490 ASP A CA 1
ATOM 3792 C C . ASP A 1 490 ? -25.040 -9.689 34.638 1.00 85.81 490 ASP A C 1
ATOM 3794 O O . ASP A 1 490 ? -25.146 -10.502 35.558 1.00 85.81 490 ASP A O 1
ATOM 3798 N N . CYS A 1 491 ? -24.143 -9.847 33.658 1.00 85.38 491 CYS A N 1
ATOM 3799 C CA . CYS A 1 491 ? -23.198 -10.961 33.602 1.00 85.38 491 CYS A CA 1
ATOM 3800 C C . CYS A 1 491 ? -21.957 -10.755 34.482 1.00 85.38 491 CYS A C 1
ATOM 3802 O O . CYS A 1 491 ? -21.178 -11.689 34.634 1.00 85.38 491 CYS A O 1
ATOM 3804 N N . GLY A 1 492 ? -21.754 -9.571 35.070 1.00 84.56 492 GLY A N 1
ATOM 3805 C CA . GLY A 1 492 ? -20.590 -9.284 35.911 1.00 84.56 492 GLY A CA 1
ATOM 3806 C C . GLY A 1 492 ? -19.267 -9.156 35.146 1.00 84.56 492 GLY A C 1
ATOM 3807 O O . GLY A 1 492 ? -18.206 -9.217 35.768 1.00 84.56 492 GLY A O 1
ATOM 3808 N N . THR A 1 493 ? -19.311 -8.912 33.832 1.00 84.44 493 THR A N 1
ATOM 3809 C CA . THR A 1 493 ? -18.159 -8.987 32.915 1.00 84.44 493 THR A CA 1
ATOM 3810 C C . THR A 1 493 ? -16.986 -8.099 33.340 1.00 84.44 493 THR A C 1
ATOM 3812 O O . THR A 1 493 ? -15.829 -8.477 33.190 1.00 84.44 493 THR A O 1
ATOM 3815 N N . PHE A 1 494 ? -17.250 -6.926 33.925 1.00 83.88 494 PHE A N 1
ATOM 3816 C CA . PHE A 1 494 ? -16.197 -6.021 34.406 1.00 83.88 494 PHE A CA 1
ATOM 3817 C C . PHE A 1 494 ? -15.350 -6.620 35.539 1.00 83.88 494 PHE A C 1
ATOM 3819 O O . PHE A 1 494 ? -14.159 -6.328 35.623 1.00 83.88 494 PHE A O 1
ATOM 3826 N N . LYS A 1 495 ? -15.938 -7.472 36.391 1.00 84.50 495 LYS A N 1
ATOM 3827 C CA . LYS A 1 495 ? -15.200 -8.189 37.444 1.00 84.50 495 LYS A CA 1
ATOM 3828 C C . LYS A 1 495 ? -14.355 -9.311 36.856 1.00 84.50 495 LYS A C 1
ATOM 3830 O O . LYS A 1 495 ? -13.259 -9.552 37.347 1.00 84.50 495 LYS A O 1
ATOM 3835 N N . ASP A 1 496 ? -14.847 -9.970 35.813 1.00 86.62 496 ASP A N 1
ATOM 3836 C CA . ASP A 1 496 ? -14.109 -11.038 35.140 1.00 86.62 496 ASP A CA 1
ATOM 3837 C C . ASP A 1 496 ? -12.910 -10.480 34.366 1.00 86.62 496 ASP A C 1
ATOM 3839 O O . ASP A 1 496 ? -11.811 -11.006 34.493 1.00 86.62 496 ASP A O 1
ATOM 3843 N N . PHE A 1 497 ? -13.057 -9.333 33.696 1.00 86.56 497 PHE A N 1
ATOM 3844 C CA . PHE A 1 497 ? -11.919 -8.612 33.118 1.00 86.56 497 PHE A CA 1
ATOM 3845 C C . PHE A 1 497 ? -10.885 -8.176 34.164 1.00 86.56 497 PHE A C 1
ATOM 3847 O O . PHE A 1 497 ? -9.688 -8.219 33.901 1.00 86.56 497 PHE A O 1
ATOM 3854 N N . GLU A 1 498 ? -11.327 -7.739 35.345 1.00 85.94 498 GLU A N 1
ATOM 3855 C CA . GLU A 1 498 ? -10.407 -7.380 36.426 1.00 85.94 498 GLU A CA 1
ATOM 3856 C C . GLU A 1 498 ? -9.640 -8.603 36.950 1.00 85.94 498 GLU A C 1
ATOM 3858 O O . GLU A 1 498 ? -8.442 -8.495 37.201 1.00 85.94 498 GLU A O 1
ATOM 3863 N N . ARG A 1 499 ? -10.296 -9.764 37.079 1.00 86.81 499 ARG A N 1
ATOM 3864 C CA . ARG A 1 499 ? -9.625 -11.031 37.421 1.00 86.81 499 ARG A CA 1
ATOM 3865 C C . ARG A 1 499 ? -8.603 -11.420 36.359 1.00 86.81 499 ARG A C 1
ATOM 3867 O O . ARG A 1 499 ? -7.471 -11.723 36.709 1.00 86.81 499 ARG A O 1
ATOM 3874 N N . GLU A 1 500 ? -8.974 -11.325 35.085 1.00 86.56 500 GLU A N 1
ATOM 3875 C CA . GLU A 1 500 ? -8.085 -11.648 33.965 1.00 86.56 500 GLU A CA 1
ATOM 3876 C C . GLU A 1 500 ? -6.859 -10.721 33.903 1.00 86.56 500 GLU A C 1
ATOM 3878 O O . GLU A 1 500 ? -5.791 -11.155 33.494 1.00 86.56 500 GLU A O 1
ATOM 3883 N N . LEU A 1 501 ? -6.980 -9.454 34.328 1.00 87.44 501 LEU A N 1
ATOM 3884 C CA . LEU A 1 501 ? -5.825 -8.554 34.465 1.00 87.44 501 LEU A CA 1
ATOM 3885 C C . LEU A 1 501 ? -4.874 -8.978 35.586 1.00 87.44 501 LEU A C 1
ATOM 3887 O O . LEU A 1 501 ? -3.668 -8.807 35.449 1.00 87.44 501 LEU A O 1
ATOM 3891 N N . VAL A 1 502 ? -5.410 -9.475 36.703 1.00 86.44 502 VAL A N 1
ATOM 3892 C CA . VAL A 1 502 ? -4.602 -9.911 37.852 1.00 86.44 502 VAL A CA 1
ATOM 3893 C C . VAL A 1 502 ? -3.907 -11.239 37.556 1.00 86.44 502 VAL A C 1
ATOM 3895 O O . VAL A 1 502 ? -2.734 -11.395 37.881 1.00 86.44 502 VAL A O 1
ATOM 3898 N N . ASP A 1 503 ? -4.616 -12.160 36.906 1.00 83.31 503 ASP A N 1
ATOM 3899 C CA . ASP A 1 503 ? -4.145 -13.507 36.577 1.00 83.31 503 ASP A CA 1
ATOM 3900 C C . ASP A 1 503 ? -3.693 -13.625 35.105 1.00 83.31 503 ASP A C 1
ATOM 3902 O O . ASP A 1 503 ? -3.731 -14.709 34.517 1.00 83.31 503 ASP A O 1
ATOM 3906 N N . ALA A 1 504 ? -3.276 -12.515 34.484 1.00 78.69 504 ALA A N 1
ATOM 3907 C CA . ALA A 1 504 ? -2.886 -12.492 33.077 1.00 78.69 504 ALA A CA 1
ATOM 3908 C C . ALA A 1 504 ? -1.720 -13.463 32.818 1.00 78.69 504 ALA A C 1
ATOM 3910 O O . ALA A 1 504 ? -0.626 -13.311 33.357 1.00 78.69 504 ALA A O 1
ATOM 3911 N N . PHE A 1 505 ? -1.954 -14.465 31.964 1.00 73.19 505 PHE A N 1
ATOM 3912 C CA . PHE A 1 505 ? -0.954 -15.488 31.632 1.00 73.19 505 PHE A CA 1
ATOM 3913 C C . PHE A 1 505 ? 0.253 -14.928 30.857 1.00 73.19 505 PHE A C 1
ATOM 3915 O O . PHE A 1 505 ? 1.353 -15.470 30.955 1.00 73.19 505 PHE A O 1
ATOM 3922 N N . ASP A 1 506 ? 0.031 -13.878 30.062 1.00 80.06 506 ASP A N 1
ATOM 3923 C CA . ASP A 1 506 ? 1.022 -13.239 29.191 1.00 80.06 506 ASP A CA 1
ATOM 3924 C C . ASP A 1 506 ? 0.707 -11.742 29.023 1.00 80.06 506 ASP A C 1
ATOM 3926 O O . ASP A 1 506 ? -0.461 -11.334 29.074 1.00 80.06 506 ASP A O 1
ATOM 3930 N N . ASP A 1 507 ? 1.731 -10.939 28.733 1.00 81.81 507 ASP A N 1
ATOM 3931 C CA . ASP A 1 507 ? 1.629 -9.492 28.505 1.00 81.81 507 ASP A CA 1
ATOM 3932 C C . ASP A 1 507 ? 0.671 -9.183 27.340 1.00 81.81 507 ASP A C 1
ATOM 3934 O O . ASP A 1 507 ? -0.083 -8.208 27.368 1.00 81.81 507 ASP A O 1
ATOM 3938 N N . THR A 1 508 ? 0.600 -10.076 26.345 1.00 82.75 508 THR A N 1
ATOM 3939 C CA . THR A 1 508 ? -0.348 -9.996 25.221 1.00 82.75 508 THR A CA 1
ATOM 3940 C C . THR A 1 508 ? -1.812 -10.000 25.683 1.00 82.75 508 THR A C 1
ATOM 3942 O O . THR A 1 508 ? -2.645 -9.280 25.125 1.00 82.75 508 THR A O 1
ATOM 3945 N N . VAL A 1 509 ? -2.141 -10.796 26.708 1.00 82.56 509 VAL A N 1
ATOM 3946 C CA . VAL A 1 509 ? -3.498 -10.866 27.278 1.00 82.56 509 VAL A CA 1
ATOM 3947 C C . VAL A 1 509 ? -3.803 -9.579 28.030 1.00 82.56 509 VAL A C 1
ATOM 3949 O O . VAL A 1 509 ? -4.859 -8.984 27.815 1.00 82.56 509 VAL A O 1
ATOM 3952 N N . ALA A 1 510 ? -2.861 -9.101 28.846 1.00 86.25 510 ALA A N 1
ATOM 3953 C CA . ALA A 1 510 ? -3.013 -7.844 29.570 1.00 86.25 510 ALA A CA 1
ATOM 3954 C C . ALA A 1 510 ? -3.242 -6.666 28.605 1.00 86.25 510 ALA A C 1
ATOM 3956 O O . ALA A 1 510 ? -4.160 -5.869 28.807 1.00 86.25 510 ALA A O 1
ATOM 3957 N N . ILE A 1 511 ? -2.489 -6.598 27.501 1.00 86.50 511 ILE A N 1
ATOM 3958 C CA . ILE A 1 511 ? -2.675 -5.605 26.433 1.00 86.50 511 ILE A CA 1
ATOM 3959 C C . ILE A 1 511 ? -4.100 -5.658 25.869 1.00 86.50 511 ILE A C 1
ATOM 3961 O O . ILE A 1 511 ? -4.777 -4.629 25.784 1.00 86.50 511 ILE A O 1
ATOM 3965 N N . ALA A 1 512 ? -4.576 -6.853 25.518 1.00 82.88 512 ALA A N 1
ATOM 3966 C CA . ALA A 1 512 ? -5.906 -7.050 24.955 1.00 82.88 512 ALA A CA 1
ATOM 3967 C C . ALA A 1 512 ? -7.016 -6.632 25.922 1.00 82.88 512 ALA A C 1
ATOM 3969 O O . ALA A 1 512 ? -7.960 -5.943 25.532 1.00 82.88 512 ALA A O 1
ATOM 3970 N N . VAL A 1 513 ? -6.883 -7.009 27.195 1.00 87.19 513 VAL A N 1
ATOM 3971 C CA . VAL A 1 513 ? -7.860 -6.688 28.235 1.00 87.19 513 VAL A CA 1
ATOM 3972 C C . VAL A 1 513 ? -7.870 -5.189 28.534 1.00 87.19 513 VAL A C 1
ATOM 3974 O O . VAL A 1 513 ? -8.946 -4.598 28.623 1.00 87.19 513 VAL A O 1
ATOM 3977 N N . VAL A 1 514 ? -6.711 -4.529 28.613 1.00 89.00 514 VAL A N 1
ATOM 3978 C CA . VAL A 1 514 ? -6.633 -3.066 28.777 1.00 89.00 514 VAL A CA 1
ATOM 3979 C C . VAL A 1 514 ? -7.251 -2.347 27.572 1.00 89.00 514 VAL A C 1
ATOM 3981 O O . VAL A 1 514 ? -8.013 -1.387 27.743 1.00 89.00 514 VAL A O 1
ATOM 3984 N N . ALA A 1 515 ? -6.987 -2.810 26.348 1.00 85.44 515 ALA A N 1
ATOM 3985 C CA . ALA A 1 515 ? -7.597 -2.259 25.142 1.00 85.44 515 ALA A CA 1
ATOM 3986 C C . ALA A 1 515 ? -9.126 -2.447 25.139 1.00 85.44 515 ALA A C 1
ATOM 3988 O O . ALA A 1 515 ? -9.854 -1.499 24.824 1.00 85.44 515 ALA A O 1
ATOM 3989 N N . ALA A 1 516 ? -9.613 -3.626 25.542 1.00 82.94 516 ALA A N 1
ATOM 3990 C CA . ALA A 1 516 ? -11.031 -3.939 25.698 1.00 82.94 516 ALA A CA 1
ATOM 3991 C C . ALA A 1 516 ? -11.693 -3.025 26.737 1.00 82.94 516 ALA A C 1
ATOM 3993 O O . ALA A 1 516 ? -12.595 -2.264 26.391 1.00 82.94 516 ALA A O 1
ATOM 3994 N N . LEU A 1 517 ? -11.195 -3.022 27.976 1.00 87.38 517 LEU A N 1
ATOM 3995 C CA . LEU A 1 517 ? -11.727 -2.227 29.083 1.00 87.38 517 LEU A CA 1
ATOM 3996 C C . LEU A 1 517 ? -11.720 -0.729 28.783 1.00 87.38 517 LEU A C 1
ATOM 3998 O O . LEU A 1 517 ? -12.726 -0.056 29.001 1.00 87.38 517 LEU A O 1
ATOM 4002 N N . SER A 1 518 ? -10.622 -0.190 28.249 1.00 86.56 518 SER A N 1
ATOM 4003 C CA . SER A 1 518 ? -10.546 1.235 27.905 1.00 86.56 518 SER A CA 1
ATOM 4004 C C . SER A 1 518 ? -11.537 1.623 26.800 1.00 86.56 518 SER A C 1
ATOM 4006 O O . SER A 1 518 ? -12.157 2.684 26.885 1.00 86.56 518 SER A O 1
ATOM 4008 N N . GLY A 1 519 ? -11.740 0.762 25.795 1.00 82.50 519 GLY A N 1
ATOM 4009 C CA . GLY A 1 519 ? -12.759 0.954 24.758 1.00 82.50 519 GLY A CA 1
ATOM 4010 C C . GLY A 1 519 ? -14.186 0.872 25.307 1.00 82.50 519 GLY A C 1
ATOM 4011 O O . GLY A 1 519 ? -15.027 1.708 24.969 1.00 82.50 519 GLY A O 1
ATOM 4012 N N . LEU A 1 520 ? -14.448 -0.079 26.212 1.00 82.50 520 LEU A N 1
ATOM 4013 C CA . LEU A 1 520 ? -15.731 -0.208 26.908 1.00 82.50 520 LEU A CA 1
ATOM 4014 C C . LEU A 1 520 ? -16.052 1.048 27.710 1.00 82.50 520 LEU A C 1
ATOM 4016 O O . LEU A 1 520 ? -17.132 1.613 27.567 1.00 82.50 520 LEU A O 1
ATOM 4020 N N . LEU A 1 521 ? -15.092 1.531 28.492 1.00 84.62 521 LEU A N 1
ATOM 4021 C CA . LEU A 1 521 ? -15.221 2.731 29.313 1.00 84.62 521 LEU A CA 1
ATOM 4022 C C . LEU A 1 521 ? -15.450 3.998 28.475 1.00 84.62 521 LEU A C 1
ATOM 4024 O O . LEU A 1 521 ? -16.254 4.851 28.855 1.00 84.62 521 LEU A O 1
ATOM 4028 N N . GLN A 1 522 ? -14.805 4.103 27.309 1.00 83.25 522 GLN A N 1
ATOM 4029 C CA . GLN A 1 522 ? -15.016 5.212 26.376 1.00 83.25 522 GLN A CA 1
ATOM 4030 C C . GLN A 1 522 ? -16.459 5.264 25.847 1.00 83.25 522 GLN A C 1
ATOM 4032 O O . GLN A 1 522 ? -17.011 6.354 25.683 1.00 83.25 522 GLN A O 1
ATOM 4037 N N . ARG A 1 523 ? -17.062 4.100 25.567 1.00 76.94 523 ARG A N 1
ATOM 4038 C CA . ARG A 1 523 ? -18.419 3.975 25.003 1.00 76.94 523 ARG A CA 1
ATOM 4039 C C . ARG A 1 523 ? -19.516 3.973 26.077 1.00 76.94 523 ARG A C 1
ATOM 4041 O O . ARG A 1 523 ? -20.605 4.491 25.839 1.00 76.94 523 ARG A O 1
ATOM 4048 N N . ALA A 1 524 ? -19.239 3.418 27.257 1.00 67.56 524 ALA A N 1
ATOM 4049 C CA . ALA A 1 524 ? -20.210 3.258 28.336 1.00 67.56 524 ALA A CA 1
ATOM 4050 C C . ALA A 1 524 ? -20.592 4.585 29.008 1.00 67.56 524 ALA A C 1
ATOM 4052 O O . ALA A 1 524 ? -21.759 4.756 29.360 1.00 67.56 524 ALA A O 1
ATOM 4053 N N . GLY A 1 525 ? -19.659 5.537 29.109 1.00 67.69 525 GLY A N 1
ATOM 4054 C CA . GLY A 1 525 ? -19.867 6.799 29.823 1.00 67.69 525 GLY A CA 1
ATOM 4055 C C . GLY A 1 525 ? -19.718 6.658 31.350 1.00 67.69 525 GLY A C 1
ATOM 4056 O O . GLY A 1 525 ? -19.240 5.626 31.830 1.00 67.69 525 GLY A O 1
ATOM 4057 N N . PRO A 1 526 ? -20.077 7.698 32.133 1.00 65.88 526 PRO A N 1
ATOM 4058 C CA . PRO A 1 526 ? -19.990 7.658 33.592 1.00 65.88 526 PRO A CA 1
ATOM 4059 C C . PRO A 1 526 ? -20.969 6.615 34.143 1.00 65.88 526 PRO A C 1
ATOM 4061 O O . PRO A 1 526 ? -22.176 6.724 33.946 1.00 65.88 526 PRO A O 1
ATOM 4064 N N . SER A 1 527 ? -20.429 5.597 34.802 1.00 75.00 527 SER A N 1
ATOM 4065 C CA . SER A 1 527 ? -21.147 4.407 35.262 1.00 75.00 527 SER A CA 1
ATOM 4066 C C . SER A 1 527 ? -20.570 3.934 36.599 1.00 75.00 527 SER A C 1
ATOM 4068 O O . SER A 1 527 ? -19.422 4.259 36.928 1.00 75.00 527 SER A O 1
ATOM 4070 N N . ASP A 1 528 ? -21.347 3.187 37.384 1.00 78.19 528 ASP A N 1
ATOM 4071 C CA . ASP A 1 528 ? -20.884 2.649 38.671 1.00 78.19 528 ASP A CA 1
ATOM 4072 C C . ASP A 1 528 ? -19.715 1.671 38.479 1.00 78.19 528 ASP A C 1
ATOM 4074 O O . ASP A 1 528 ? -18.807 1.587 39.307 1.00 78.19 528 ASP A O 1
ATOM 4078 N N . GLU A 1 529 ? -19.663 1.010 37.326 1.00 79.88 529 GLU A N 1
ATOM 4079 C CA . GLU A 1 529 ? -18.583 0.125 36.904 1.00 79.88 529 GLU A CA 1
ATOM 4080 C C . GLU A 1 529 ? -17.288 0.898 36.631 1.00 79.88 529 GLU A C 1
ATOM 4082 O O . GLU A 1 529 ? -16.207 0.458 37.029 1.00 79.88 529 GLU A O 1
ATOM 4087 N N . ALA A 1 530 ? -17.376 2.085 36.019 1.00 80.00 530 ALA A N 1
ATOM 4088 C CA . ALA A 1 530 ? -16.222 2.967 35.870 1.00 80.00 530 ALA A CA 1
ATOM 4089 C C . ALA A 1 530 ? -15.689 3.420 37.240 1.00 80.00 530 ALA A C 1
ATOM 4091 O O . ALA A 1 530 ? -14.476 3.428 37.454 1.00 80.00 530 ALA A O 1
ATOM 4092 N N . ASN A 1 531 ? -16.581 3.728 38.188 1.00 83.56 531 ASN A N 1
ATOM 4093 C CA . ASN A 1 531 ? -16.194 4.068 39.561 1.00 83.56 531 ASN A CA 1
ATOM 4094 C C . ASN A 1 531 ? -15.508 2.886 40.264 1.00 83.56 531 ASN A C 1
ATOM 4096 O O . ASN A 1 531 ? -14.541 3.075 41.000 1.00 83.56 531 ASN A O 1
ATOM 4100 N N . TYR A 1 532 ? -15.977 1.663 40.010 1.00 85.88 532 TYR A N 1
ATOM 4101 C CA . TYR A 1 532 ? -15.408 0.437 40.560 1.00 85.88 532 TYR A CA 1
ATOM 4102 C C . TYR A 1 532 ? -14.007 0.123 40.006 1.00 85.88 532 TYR A C 1
ATOM 4104 O O . TYR A 1 532 ? -13.095 -0.169 40.785 1.00 85.88 532 TYR A O 1
ATOM 4112 N N . LEU A 1 533 ? -13.809 0.217 38.685 1.00 86.44 533 LEU A N 1
ATOM 4113 C CA . LEU A 1 533 ? -12.518 -0.057 38.036 1.00 86.44 533 LEU A CA 1
ATOM 4114 C C . LEU A 1 533 ? -11.447 0.987 38.383 1.00 86.44 533 LEU A C 1
ATOM 4116 O O . LEU A 1 533 ? -10.266 0.657 38.475 1.00 86.44 533 LEU A O 1
ATOM 4120 N N . PHE A 1 534 ? -11.860 2.234 38.622 1.00 87.00 534 PHE A N 1
ATOM 4121 C CA . PHE A 1 534 ? -10.988 3.333 39.043 1.00 87.00 534 PHE A CA 1
ATOM 4122 C C . PHE A 1 534 ? -11.070 3.635 40.550 1.00 87.00 534 PHE A C 1
ATOM 4124 O O . PHE A 1 534 ? -10.682 4.714 40.985 1.00 87.00 534 PHE A O 1
ATOM 4131 N N . ARG A 1 535 ? -11.526 2.686 41.382 1.00 86.69 535 ARG A N 1
ATOM 4132 C CA . ARG A 1 535 ? -11.720 2.894 42.834 1.00 86.69 535 ARG A CA 1
ATOM 4133 C C . ARG A 1 535 ? -10.478 3.398 43.576 1.00 86.69 535 ARG A C 1
ATOM 4135 O O . ARG A 1 535 ? -10.588 4.110 44.570 1.00 86.69 535 ARG A O 1
ATOM 4142 N N . SER A 1 536 ? -9.291 2.998 43.125 1.00 86.69 536 SER A N 1
ATOM 4143 C CA . SER A 1 536 ? -8.013 3.409 43.699 1.00 86.69 536 SER A CA 1
ATOM 4144 C C . SER A 1 536 ? -6.919 3.429 42.633 1.00 86.69 536 SER A C 1
ATOM 4146 O O . SER A 1 536 ? -7.035 2.816 41.575 1.00 86.69 536 SER A O 1
ATOM 4148 N N . ARG A 1 537 ? -5.802 4.095 42.942 1.00 82.69 537 ARG A N 1
ATOM 4149 C CA . ARG A 1 537 ? -4.601 4.106 42.084 1.00 82.69 537 ARG A CA 1
ATOM 4150 C C . ARG A 1 537 ? -3.920 2.740 41.963 1.00 82.69 537 ARG A C 1
ATOM 4152 O O . ARG A 1 537 ? -3.133 2.539 41.050 1.00 82.69 537 ARG A O 1
ATOM 4159 N N . THR A 1 538 ? -4.194 1.847 42.909 1.00 85.69 538 THR A N 1
ATOM 4160 C CA . THR A 1 538 ? -3.669 0.477 42.970 1.00 85.69 538 THR A CA 1
ATOM 4161 C C . THR A 1 538 ? -4.663 -0.550 42.440 1.00 85.69 538 THR A C 1
ATOM 4163 O O . THR A 1 538 ? -4.391 -1.744 42.512 1.00 85.69 538 THR A O 1
ATOM 4166 N N . ALA A 1 539 ? -5.832 -0.115 41.954 1.00 88.56 539 ALA A N 1
ATOM 4167 C CA . ALA A 1 539 ? -6.744 -1.018 41.276 1.00 88.56 539 ALA A CA 1
ATOM 4168 C C . ALA A 1 539 ? -6.048 -1.593 40.024 1.00 88.56 539 ALA A C 1
ATOM 4170 O O . ALA A 1 539 ? -5.231 -0.883 39.425 1.00 88.56 539 ALA A O 1
ATOM 4171 N N . PRO A 1 540 ? -6.358 -2.839 39.621 1.00 90.25 540 PRO A N 1
ATOM 4172 C CA . PRO A 1 540 ? -5.625 -3.538 38.566 1.00 90.25 540 PRO A CA 1
ATOM 4173 C C . PRO A 1 540 ? -5.519 -2.728 37.273 1.00 90.25 540 PRO A C 1
ATOM 4175 O O . PRO A 1 540 ? -4.422 -2.499 36.787 1.00 90.25 540 PRO A O 1
ATOM 4178 N N . LEU A 1 541 ? -6.627 -2.165 36.780 1.00 91.00 541 LEU A N 1
ATOM 4179 C CA . LEU A 1 541 ? -6.623 -1.399 35.531 1.00 91.00 541 LEU A CA 1
ATOM 4180 C C . LEU A 1 541 ? -5.734 -0.129 35.590 1.00 91.00 541 LEU A C 1
ATOM 4182 O O . LEU A 1 541 ? -4.845 0.003 34.747 1.00 91.00 541 LEU A O 1
ATOM 4186 N N . PRO A 1 542 ? -5.903 0.808 36.549 1.00 90.50 542 PRO A N 1
ATOM 4187 C CA . PRO A 1 542 ? -4.997 1.952 36.690 1.00 90.50 542 PRO A CA 1
ATOM 4188 C C . PRO A 1 542 ? -3.529 1.573 36.893 1.00 90.50 542 PRO A C 1
ATOM 4190 O O . PRO A 1 542 ? -2.641 2.279 36.409 1.00 90.50 542 PRO A O 1
ATOM 4193 N N . HIS A 1 543 ? -3.280 0.482 37.618 1.00 90.75 543 HIS A N 1
ATOM 4194 C CA . HIS A 1 543 ? -1.938 -0.008 37.891 1.00 90.75 543 HIS A CA 1
ATOM 4195 C C . HIS A 1 543 ? -1.262 -0.516 36.613 1.00 90.75 543 HIS A C 1
ATOM 4197 O O . HIS A 1 543 ? -0.203 0.002 36.265 1.00 90.75 543 HIS A O 1
ATOM 4203 N N . THR A 1 544 ? -1.919 -1.401 35.859 1.00 92.19 544 THR A N 1
ATOM 4204 C CA . THR A 1 544 ? -1.409 -1.937 34.588 1.00 92.19 544 THR A CA 1
ATOM 4205 C C . THR A 1 544 ? -1.212 -0.836 33.543 1.00 92.19 544 THR A C 1
ATOM 4207 O O . THR A 1 544 ? -0.207 -0.823 32.842 1.00 92.19 544 THR A O 1
ATOM 4210 N N . ILE A 1 545 ? -2.106 0.164 33.470 1.00 92.94 545 ILE A N 1
ATOM 4211 C CA . ILE A 1 545 ? -1.907 1.324 32.578 1.00 92.94 545 ILE A CA 1
ATOM 4212 C C . ILE A 1 545 ? -0.615 2.073 32.940 1.00 92.94 545 ILE A C 1
ATOM 4214 O O . ILE A 1 545 ? 0.133 2.475 32.049 1.00 92.94 545 ILE A O 1
ATOM 4218 N N . LYS A 1 546 ? -0.334 2.270 34.235 1.00 91.62 546 LYS A N 1
ATOM 4219 C CA . LYS A 1 546 ? 0.911 2.912 34.683 1.00 91.62 546 LYS A CA 1
ATOM 4220 C C . LYS A 1 546 ? 2.135 2.065 34.326 1.00 91.62 546 LYS A C 1
ATOM 4222 O O . LYS A 1 546 ? 3.138 2.637 33.913 1.00 91.62 546 LYS A O 1
ATOM 4227 N N . GLU A 1 547 ? 2.062 0.746 34.482 1.00 91.56 547 GLU A N 1
ATOM 4228 C CA . GLU A 1 547 ? 3.149 -0.174 34.120 1.00 91.56 547 GLU A CA 1
ATOM 4229 C C . GLU A 1 547 ? 3.447 -0.126 32.623 1.00 91.56 547 GLU A C 1
ATOM 4231 O O . GLU A 1 547 ? 4.591 0.111 32.245 1.00 91.56 547 GLU A O 1
ATOM 4236 N N . PHE A 1 548 ? 2.415 -0.200 31.781 1.00 93.88 548 PHE A N 1
ATOM 4237 C CA . PHE A 1 548 ? 2.547 -0.101 30.328 1.00 93.88 548 PHE A CA 1
ATOM 4238 C C . PHE A 1 548 ? 3.200 1.204 29.876 1.00 93.88 548 PHE A C 1
ATOM 4240 O O . PHE A 1 548 ? 4.078 1.192 29.017 1.00 93.88 548 PHE A O 1
ATOM 4247 N N . LEU A 1 549 ? 2.833 2.336 30.485 1.00 92.69 549 LEU A N 1
ATOM 4248 C CA . LEU A 1 549 ? 3.461 3.630 30.192 1.00 92.69 549 LEU A CA 1
ATOM 4249 C C . LEU A 1 549 ? 4.943 3.693 30.602 1.00 92.69 549 LEU A C 1
ATOM 4251 O O . LEU A 1 549 ? 5.691 4.487 30.035 1.00 92.69 549 LEU A O 1
ATOM 4255 N N . CYS A 1 550 ? 5.355 2.906 31.596 1.00 91.75 550 CYS A N 1
ATOM 4256 C CA . CYS A 1 550 ? 6.729 2.846 32.101 1.00 91.75 550 CYS A CA 1
ATOM 4257 C C . CYS A 1 550 ? 7.566 1.722 31.471 1.00 91.75 550 CYS A C 1
ATOM 4259 O O . CYS A 1 550 ? 8.742 1.603 31.813 1.00 91.75 550 CYS A O 1
ATOM 4261 N N . SER A 1 551 ? 6.967 0.890 30.622 1.00 91.62 551 SER A N 1
ATOM 4262 C CA . SER A 1 551 ? 7.623 -0.261 30.009 1.00 91.62 551 SER A CA 1
ATOM 4263 C C . SER A 1 551 ? 8.668 0.150 28.965 1.00 91.62 551 SER A C 1
ATOM 4265 O O . SER A 1 551 ? 8.600 1.230 28.372 1.00 91.62 551 SER A O 1
ATOM 4267 N N . ASP A 1 552 ? 9.619 -0.749 28.706 1.00 87.62 552 ASP A N 1
ATOM 4268 C CA . ASP A 1 552 ? 10.571 -0.625 27.594 1.00 87.62 552 ASP A CA 1
ATOM 4269 C C . ASP A 1 552 ? 9.992 -1.166 26.268 1.00 87.62 552 ASP A C 1
ATOM 4271 O O . ASP A 1 552 ? 10.638 -1.086 25.223 1.00 87.62 552 ASP A O 1
ATOM 4275 N N . ASN A 1 553 ? 8.790 -1.753 26.297 1.00 90.12 553 ASN A N 1
ATOM 4276 C CA . ASN A 1 553 ? 8.142 -2.363 25.143 1.00 90.12 553 ASN A CA 1
ATOM 4277 C C . ASN A 1 553 ? 7.220 -1.353 24.447 1.00 90.12 553 ASN A C 1
ATOM 4279 O O . ASN A 1 553 ? 6.172 -0.976 24.969 1.00 90.12 553 ASN A O 1
ATOM 4283 N N . ASP A 1 554 ? 7.564 -0.974 23.216 1.00 90.50 554 ASP A N 1
ATOM 4284 C CA . ASP A 1 554 ? 6.802 -0.003 22.422 1.00 90.50 554 ASP A CA 1
ATOM 4285 C C . ASP A 1 554 ? 5.302 -0.339 22.317 1.00 90.50 554 ASP A C 1
ATOM 4287 O O . ASP A 1 554 ? 4.458 0.558 22.303 1.00 90.50 554 ASP A O 1
ATOM 4291 N N . THR A 1 555 ? 4.944 -1.628 22.259 1.00 90.44 555 THR A N 1
ATOM 4292 C CA . THR A 1 555 ? 3.540 -2.059 22.139 1.00 90.44 555 THR A CA 1
ATOM 4293 C C . THR A 1 555 ? 2.732 -1.810 23.409 1.00 90.44 555 THR A C 1
ATOM 4295 O O . THR A 1 555 ? 1.580 -1.376 23.328 1.00 90.44 555 THR A O 1
ATOM 4298 N N . GLU A 1 556 ? 3.334 -2.019 24.576 1.00 92.00 556 GLU A N 1
ATOM 4299 C CA . GLU A 1 556 ? 2.733 -1.709 25.872 1.00 92.00 556 GLU A CA 1
ATOM 4300 C C . GLU A 1 556 ? 2.585 -0.197 26.029 1.00 92.00 556 GLU A C 1
ATOM 4302 O O . GLU A 1 556 ? 1.483 0.275 26.307 1.00 92.00 556 GLU A O 1
ATOM 4307 N N . VAL A 1 557 ? 3.634 0.579 25.729 1.00 93.88 557 VAL A N 1
ATOM 4308 C CA . VAL A 1 557 ? 3.587 2.052 25.772 1.00 93.88 557 VAL A CA 1
ATOM 4309 C C . VAL A 1 557 ? 2.456 2.595 24.893 1.00 93.88 557 VAL A C 1
ATOM 4311 O O . VAL A 1 557 ? 1.676 3.441 25.340 1.00 93.88 557 VAL A O 1
ATOM 4314 N N . LEU A 1 558 ? 2.312 2.091 23.662 1.00 93.62 558 LEU A N 1
ATOM 4315 C CA . LEU A 1 558 ? 1.225 2.479 22.758 1.00 93.62 558 LEU A CA 1
ATOM 4316 C C . LEU A 1 558 ? -0.157 2.167 23.345 1.00 93.62 558 LEU A C 1
ATOM 4318 O O . LEU A 1 558 ? -1.041 3.025 23.316 1.00 93.62 558 LEU A O 1
ATOM 4322 N N . ASN A 1 559 ? -0.349 0.974 23.909 1.00 92.19 559 ASN A N 1
ATOM 4323 C CA . ASN A 1 559 ? -1.622 0.598 24.525 1.00 92.19 559 ASN A CA 1
ATOM 4324 C C . ASN A 1 559 ? -1.916 1.409 25.792 1.00 92.19 559 ASN A C 1
ATOM 4326 O O . ASN A 1 559 ? -3.057 1.825 25.992 1.00 92.19 559 ASN A O 1
ATOM 4330 N N . GLY A 1 560 ? -0.900 1.715 26.600 1.00 94.00 560 GLY A N 1
ATOM 4331 C CA . GLY A 1 560 ? -1.012 2.614 27.747 1.00 94.00 560 GLY A CA 1
ATOM 4332 C C . GLY A 1 560 ? -1.466 4.016 27.332 1.00 94.00 560 GLY A C 1
ATOM 4333 O O . GLY A 1 560 ? -2.426 4.550 27.893 1.00 94.00 560 GLY A O 1
ATOM 4334 N N . LEU A 1 561 ? -0.847 4.597 26.297 1.00 94.81 561 LEU A N 1
ATOM 4335 C CA . LEU A 1 561 ? -1.235 5.904 25.751 1.00 94.81 561 LEU A CA 1
ATOM 4336 C C . LEU A 1 561 ? -2.669 5.896 25.202 1.00 94.81 561 LEU A C 1
ATOM 4338 O O . LEU A 1 561 ? -3.446 6.811 25.487 1.00 94.81 561 LEU A O 1
ATOM 4342 N N . GLN A 1 562 ? -3.050 4.857 24.453 1.00 93.88 562 GLN A N 1
ATOM 4343 C CA . GLN A 1 562 ? -4.417 4.708 23.947 1.00 93.88 562 GLN A CA 1
ATOM 4344 C C . GLN A 1 562 ? -5.434 4.539 25.080 1.00 93.88 562 GLN A C 1
ATOM 4346 O O . GLN A 1 562 ? -6.512 5.133 25.024 1.00 93.88 562 GLN A O 1
ATOM 4351 N N . ALA A 1 563 ? -5.101 3.783 26.127 1.00 92.19 563 ALA A N 1
ATOM 4352 C CA . ALA A 1 563 ? -5.966 3.600 27.284 1.00 92.19 563 ALA A CA 1
ATOM 4353 C C . ALA A 1 563 ? -6.207 4.925 28.021 1.00 92.19 563 ALA A C 1
ATOM 4355 O O . ALA A 1 563 ? -7.354 5.248 28.343 1.00 92.19 563 ALA A O 1
ATOM 4356 N N . VAL A 1 564 ? -5.163 5.740 28.215 1.00 92.75 564 VAL A N 1
ATOM 4357 C CA . VAL A 1 564 ? -5.303 7.093 28.779 1.00 92.75 564 VAL A CA 1
ATOM 4358 C C . VAL A 1 564 ? -6.170 7.966 27.873 1.00 92.75 564 VAL A C 1
ATOM 4360 O O . VAL A 1 564 ? -7.126 8.573 28.348 1.00 92.75 564 VAL A O 1
ATOM 4363 N N . MET A 1 565 ? -5.906 7.982 26.565 1.00 92.31 565 MET A N 1
ATOM 4364 C CA . MET A 1 565 ? -6.682 8.758 25.592 1.00 92.31 565 MET A CA 1
ATOM 4365 C C . MET A 1 565 ? -8.179 8.397 25.603 1.00 92.31 565 MET A C 1
ATOM 4367 O O . MET A 1 565 ? -9.038 9.274 25.520 1.00 92.31 565 MET A O 1
ATOM 4371 N N . ARG A 1 566 ? -8.511 7.106 25.715 1.00 89.62 566 ARG A N 1
ATOM 4372 C CA . ARG A 1 566 ? -9.897 6.610 25.745 1.00 89.62 566 ARG A CA 1
ATOM 4373 C C . ARG A 1 566 ? -10.611 6.929 27.060 1.00 89.62 566 ARG A C 1
ATOM 4375 O O . ARG A 1 566 ? -11.809 7.207 27.050 1.00 89.62 566 ARG A O 1
ATOM 4382 N N . THR A 1 567 ? -9.884 6.921 28.177 1.00 89.25 567 THR A N 1
ATOM 4383 C CA . THR A 1 567 ? -10.451 7.081 29.529 1.00 89.25 567 THR A CA 1
ATOM 4384 C C . THR A 1 567 ? -10.406 8.516 30.056 1.00 89.25 567 THR A C 1
ATOM 4386 O O . THR A 1 567 ? -11.157 8.835 30.975 1.00 89.25 567 THR A O 1
ATOM 4389 N N . CYS A 1 568 ? -9.631 9.426 29.451 1.00 89.00 568 CYS A N 1
ATOM 4390 C CA . CYS A 1 568 ? -9.441 10.796 29.951 1.00 89.00 568 CYS A CA 1
ATOM 4391 C C . CYS A 1 568 ? -10.721 11.643 30.015 1.00 89.00 568 CYS A C 1
ATOM 4393 O O . CYS A 1 568 ? -10.725 12.683 30.665 1.00 89.00 568 CYS A O 1
ATOM 4395 N N . ARG A 1 569 ? -11.814 11.236 29.356 1.00 86.06 569 ARG A N 1
ATOM 4396 C CA . ARG A 1 569 ? -13.122 11.913 29.443 1.00 86.06 569 ARG A CA 1
ATOM 4397 C C . ARG A 1 569 ? -13.901 11.564 30.715 1.00 86.06 569 ARG A C 1
ATOM 4399 O O . ARG A 1 569 ? -14.826 12.289 31.069 1.00 86.06 569 ARG A O 1
ATOM 4406 N N . LEU A 1 570 ? -13.555 10.466 31.387 1.00 87.44 570 LEU A N 1
ATOM 4407 C CA . LEU A 1 570 ? -14.215 10.031 32.613 1.00 87.44 570 LEU A CA 1
ATOM 4408 C C . LEU A 1 570 ? -13.638 10.787 33.806 1.00 87.44 570 LEU A C 1
ATOM 4410 O O . LEU A 1 570 ? -12.445 10.692 34.080 1.00 87.44 570 LEU A O 1
ATOM 4414 N N . LYS A 1 571 ? -14.494 11.484 34.557 1.00 84.69 571 LYS A N 1
ATOM 4415 C CA . LYS A 1 571 ? -14.070 12.279 35.719 1.00 84.69 571 LYS A CA 1
ATOM 4416 C C . LYS A 1 571 ? -13.300 11.447 36.752 1.00 84.69 571 LYS A C 1
ATOM 4418 O O . LYS A 1 571 ? -12.257 11.871 37.226 1.00 84.69 571 LYS A O 1
ATOM 4423 N N . VAL A 1 572 ? -13.748 10.220 37.019 1.00 85.75 572 VAL A N 1
ATOM 4424 C CA . VAL A 1 572 ? -13.070 9.338 37.983 1.00 85.75 572 VAL A CA 1
ATOM 4425 C C . VAL A 1 572 ? -11.676 8.934 37.506 1.00 85.75 572 VAL A C 1
ATOM 4427 O O . VAL A 1 572 ? -10.739 8.969 38.295 1.00 85.75 572 VAL A O 1
ATOM 4430 N N . ALA A 1 573 ? -11.500 8.659 36.209 1.00 85.38 573 ALA A N 1
ATOM 4431 C CA . ALA A 1 573 ? -10.179 8.383 35.647 1.00 85.38 573 ALA A CA 1
ATOM 4432 C C . ALA A 1 573 ? -9.255 9.614 35.709 1.00 85.38 573 ALA A C 1
ATOM 4434 O O . ALA A 1 573 ? -8.052 9.469 35.933 1.00 85.38 573 ALA A O 1
ATOM 4435 N N . GLN A 1 574 ? -9.799 10.828 35.549 1.00 87.06 574 GLN A N 1
ATOM 4436 C CA . GLN A 1 574 ? -9.037 12.072 35.721 1.00 87.06 574 GLN A CA 1
ATOM 4437 C C . GLN A 1 574 ? -8.518 12.206 37.161 1.00 87.06 574 GLN A C 1
ATOM 4439 O O . GLN A 1 574 ? -7.324 12.433 37.374 1.00 87.06 574 GLN A O 1
ATOM 4444 N N . ASP A 1 575 ? -9.388 11.980 38.148 1.00 84.31 575 ASP A N 1
ATOM 4445 C CA . ASP A 1 575 ? -9.052 12.089 39.571 1.00 84.31 575 ASP A CA 1
ATOM 4446 C C . ASP A 1 575 ? -8.030 11.017 40.012 1.00 84.31 575 ASP A C 1
ATOM 4448 O O . ASP A 1 575 ? -7.182 11.253 40.880 1.00 84.31 575 ASP A O 1
ATOM 4452 N N . THR A 1 576 ? -8.057 9.831 39.396 1.00 85.44 576 THR A N 1
ATOM 4453 C CA . THR A 1 576 ? -7.210 8.701 39.804 1.00 85.44 576 THR A CA 1
ATOM 4454 C C . THR A 1 576 ? -5.895 8.616 39.029 1.00 85.44 576 THR A C 1
ATOM 4456 O O . THR A 1 576 ? -4.841 8.492 39.658 1.00 85.44 576 THR A O 1
ATOM 4459 N N . LEU A 1 577 ? -5.933 8.685 37.690 1.00 85.12 577 LEU A N 1
ATOM 4460 C CA . LEU A 1 577 ? -4.763 8.550 36.807 1.00 85.12 577 LEU A CA 1
ATOM 4461 C C . LEU A 1 577 ? -4.087 9.901 36.552 1.00 85.12 577 LEU A C 1
ATOM 4463 O O . LEU A 1 577 ? -2.903 10.062 36.843 1.00 85.12 577 LEU A O 1
ATOM 4467 N N . LEU A 1 578 ? -4.847 10.878 36.050 1.00 83.88 578 LEU A N 1
ATOM 4468 C CA . LEU A 1 578 ? -4.356 12.197 35.609 1.00 83.88 578 LEU A CA 1
ATOM 4469 C C . LEU A 1 578 ? -4.248 13.232 36.742 1.00 83.88 578 LEU A C 1
ATOM 4471 O O . LEU A 1 578 ? -4.148 14.432 36.508 1.00 83.88 578 LEU A O 1
ATOM 4475 N N . THR A 1 579 ? -4.273 12.780 37.988 1.00 83.75 579 THR A N 1
ATOM 4476 C CA . THR A 1 579 ? -3.870 13.583 39.153 1.00 83.75 579 THR A CA 1
ATOM 4477 C C . THR A 1 579 ? -2.574 13.022 39.758 1.00 83.75 579 THR A C 1
ATOM 4479 O O . THR A 1 579 ? -2.003 13.583 40.693 1.00 83.75 579 THR A O 1
ATOM 4482 N N . SER A 1 580 ? -2.079 11.893 39.237 1.00 83.56 580 SER A N 1
ATOM 4483 C CA . SER A 1 580 ? -0.845 11.262 39.694 1.00 83.56 580 SER A CA 1
ATOM 4484 C C . SER A 1 580 ? 0.378 11.955 39.074 1.00 83.56 580 SER A C 1
ATOM 4486 O O . SER A 1 580 ? 0.542 11.907 37.851 1.00 83.56 580 SER A O 1
ATOM 4488 N N . PRO A 1 581 ? 1.278 12.562 39.876 1.00 82.38 581 PRO A N 1
ATOM 4489 C CA . PRO A 1 581 ? 2.442 13.275 39.344 1.00 82.38 581 PRO A CA 1
ATOM 4490 C C . PRO A 1 581 ? 3.388 12.353 38.561 1.00 82.38 581 PRO A C 1
ATOM 4492 O O . PRO A 1 581 ? 3.984 12.785 37.576 1.00 82.38 581 PRO A O 1
ATOM 4495 N N . ASP A 1 582 ? 3.469 11.076 38.945 1.00 84.62 582 ASP A N 1
ATOM 4496 C CA . ASP A 1 582 ? 4.282 10.067 38.262 1.00 84.62 582 ASP A CA 1
ATOM 4497 C C . ASP A 1 582 ? 3.826 9.866 36.813 1.00 84.62 582 ASP A C 1
ATOM 4499 O O . ASP A 1 582 ? 4.636 9.897 35.891 1.00 84.62 582 ASP A O 1
ATOM 4503 N N . VAL A 1 583 ? 2.514 9.705 36.602 1.00 86.81 583 VAL A N 1
ATOM 4504 C CA . VAL A 1 583 ? 1.937 9.470 35.269 1.00 86.81 583 VAL A CA 1
ATOM 4505 C C . VAL A 1 583 ? 2.161 10.696 34.385 1.00 86.81 583 VAL A C 1
ATOM 4507 O O . VAL A 1 583 ? 2.503 10.561 33.214 1.00 86.81 583 VAL A O 1
ATOM 4510 N N . HIS A 1 584 ? 2.063 11.904 34.948 1.00 86.38 584 HIS A N 1
ATOM 4511 C CA . HIS A 1 584 ? 2.330 13.140 34.206 1.00 86.38 584 HIS A CA 1
ATOM 4512 C C . HIS A 1 584 ? 3.781 13.223 33.756 1.00 86.38 584 HIS A C 1
ATOM 4514 O O . HIS A 1 584 ? 4.051 13.532 32.595 1.00 86.38 584 HIS A O 1
ATOM 4520 N N . ALA A 1 585 ? 4.717 12.936 34.663 1.00 88.56 585 ALA A N 1
ATOM 4521 C CA . ALA A 1 585 ? 6.139 12.952 34.354 1.00 88.56 585 ALA A CA 1
ATOM 4522 C C . ALA A 1 585 ? 6.484 11.938 33.252 1.00 88.56 585 ALA A C 1
ATOM 4524 O O . ALA A 1 585 ? 7.252 12.268 32.346 1.00 88.56 585 ALA A O 1
ATOM 4525 N N . VAL A 1 586 ? 5.872 10.750 33.287 1.00 91.69 586 VAL A N 1
ATOM 4526 C CA . VAL A 1 586 ? 6.047 9.706 32.269 1.00 91.69 586 VAL A CA 1
ATOM 4527 C C . VAL A 1 586 ? 5.470 10.142 30.920 1.00 91.69 586 VAL A C 1
ATOM 4529 O O . VAL A 1 586 ? 6.191 10.115 29.928 1.00 91.69 586 VAL A O 1
ATOM 4532 N N . LEU A 1 587 ? 4.233 10.651 30.867 1.00 92.19 587 LEU A N 1
ATOM 4533 C CA . LEU A 1 587 ? 3.610 11.130 29.621 1.00 92.19 587 LEU A CA 1
ATOM 4534 C C . LEU A 1 587 ? 4.389 12.281 28.963 1.00 92.19 587 LEU A C 1
ATOM 4536 O O . LEU A 1 587 ? 4.507 12.339 27.737 1.00 92.19 587 LEU A O 1
ATOM 4540 N N . ILE A 1 588 ? 4.940 13.200 29.764 1.00 91.75 588 ILE A N 1
ATOM 4541 C CA . ILE A 1 588 ? 5.835 14.263 29.276 1.00 91.75 588 ILE A CA 1
ATOM 4542 C C . ILE A 1 588 ? 7.154 13.654 28.781 1.00 91.75 588 ILE A C 1
ATOM 4544 O O . ILE A 1 588 ? 7.682 14.061 27.744 1.00 91.75 588 ILE A O 1
ATOM 4548 N N . GLY A 1 589 ? 7.692 12.684 29.525 1.00 91.00 589 GLY A N 1
ATOM 4549 C CA . GLY A 1 589 ? 8.912 11.957 29.190 1.00 91.00 589 GLY A CA 1
ATOM 4550 C C . GLY A 1 589 ? 8.824 11.263 27.834 1.00 91.00 589 GLY A C 1
ATOM 4551 O O . GLY A 1 589 ? 9.720 11.461 27.015 1.00 91.00 589 GLY A O 1
ATOM 4552 N N . ILE A 1 590 ? 7.728 10.544 27.580 1.00 92.56 590 ILE A N 1
ATOM 4553 C CA . ILE A 1 590 ? 7.441 9.864 26.311 1.00 92.56 590 ILE A CA 1
ATOM 4554 C C . ILE A 1 590 ? 7.431 10.880 25.162 1.00 92.56 590 ILE A C 1
ATOM 4556 O O . ILE A 1 590 ? 8.222 10.770 24.227 1.00 92.56 590 ILE A O 1
ATOM 4560 N N . LEU A 1 591 ? 6.633 11.951 25.268 1.00 91.69 591 LEU A N 1
ATOM 4561 C CA . LEU A 1 591 ? 6.556 12.971 24.213 1.00 91.69 591 LEU A CA 1
ATOM 4562 C C . LEU A 1 591 ? 7.920 13.629 23.928 1.00 91.69 591 LEU A C 1
ATOM 4564 O O . LEU A 1 591 ? 8.222 13.977 22.788 1.00 91.69 591 LEU A O 1
ATOM 4568 N N . ARG A 1 592 ? 8.769 13.805 24.946 1.00 89.94 592 ARG A N 1
ATOM 4569 C CA . ARG A 1 592 ? 10.062 14.492 24.808 1.00 89.94 592 ARG A CA 1
ATOM 4570 C C . ARG A 1 592 ? 11.201 13.592 24.317 1.00 89.94 592 ARG A C 1
ATOM 4572 O O . ARG A 1 592 ? 12.099 14.089 23.627 1.00 89.94 592 ARG A O 1
ATOM 4579 N N . ARG A 1 593 ? 11.229 12.324 24.735 1.00 82.56 593 ARG A N 1
ATOM 4580 C CA . ARG A 1 593 ? 12.379 11.417 24.561 1.00 82.56 593 ARG A CA 1
ATOM 4581 C C . ARG A 1 593 ? 12.193 10.386 23.454 1.00 82.56 593 ARG A C 1
ATOM 4583 O O . ARG A 1 593 ? 13.201 9.890 22.973 1.00 82.56 593 ARG A O 1
ATOM 4590 N N . SER A 1 594 ? 10.963 10.070 23.052 1.00 84.94 594 SER A N 1
ATOM 4591 C CA . SER A 1 594 ? 10.733 9.022 22.057 1.00 84.94 594 SER A CA 1
ATOM 4592 C C . SER A 1 594 ? 11.180 9.452 20.656 1.00 84.94 594 SER A C 1
ATOM 4594 O O . SER A 1 594 ? 10.741 10.484 20.132 1.00 84.94 594 SER A O 1
ATOM 4596 N N . ASP A 1 595 ? 12.020 8.616 20.042 1.00 83.06 595 ASP A N 1
ATOM 4597 C CA . ASP A 1 595 ? 12.458 8.732 18.646 1.00 83.06 595 ASP A CA 1
ATOM 4598 C C . ASP A 1 595 ? 11.514 7.985 17.684 1.00 83.06 595 ASP A C 1
ATOM 4600 O O . ASP A 1 595 ? 11.377 8.371 16.518 1.00 83.06 595 ASP A O 1
ATOM 4604 N N . GLU A 1 596 ? 10.725 7.038 18.190 1.00 88.19 596 GLU A N 1
ATOM 4605 C CA . GLU A 1 596 ? 9.732 6.298 17.408 1.00 88.19 596 GLU A CA 1
ATOM 4606 C C . GLU A 1 596 ? 8.547 7.168 16.959 1.00 88.19 596 GLU A C 1
ATOM 4608 O O . GLU A 1 596 ? 7.918 7.873 17.752 1.00 88.19 596 GLU A O 1
ATOM 4613 N N . ASN A 1 597 ? 8.235 7.126 15.658 1.00 89.00 597 ASN A N 1
ATOM 4614 C CA . ASN A 1 597 ? 7.193 7.969 15.056 1.00 89.00 597 ASN A CA 1
ATOM 4615 C C . ASN A 1 597 ? 5.793 7.637 15.596 1.00 89.00 597 ASN A C 1
ATOM 4617 O O . ASN A 1 597 ? 5.029 8.553 15.890 1.00 89.00 597 ASN A O 1
ATOM 4621 N N . GLU A 1 598 ? 5.454 6.353 15.726 1.00 91.00 598 GLU A N 1
ATOM 4622 C CA . GLU A 1 598 ? 4.110 5.920 16.141 1.00 91.00 598 GLU A CA 1
ATOM 4623 C C . GLU A 1 598 ? 3.815 6.267 17.603 1.00 91.00 598 GLU A C 1
ATOM 4625 O O . GLU A 1 598 ? 2.727 6.750 17.919 1.00 91.00 598 GLU A O 1
ATOM 4630 N N . ILE A 1 599 ? 4.811 6.131 18.485 1.00 92.31 599 ILE A N 1
ATOM 4631 C CA . ILE A 1 599 ? 4.686 6.530 19.893 1.00 92.31 599 ILE A CA 1
ATOM 4632 C C . ILE A 1 599 ? 4.445 8.035 19.997 1.00 92.31 599 ILE A C 1
ATOM 4634 O O . ILE A 1 599 ? 3.560 8.463 20.735 1.00 92.31 599 ILE A O 1
ATOM 4638 N N . VAL A 1 600 ? 5.176 8.852 19.229 1.00 92.19 600 VAL A N 1
ATOM 4639 C CA . VAL A 1 600 ? 4.978 10.309 19.241 1.00 92.19 600 VAL A CA 1
ATOM 4640 C C . VAL A 1 600 ? 3.605 10.700 18.701 1.00 92.19 600 VAL A C 1
ATOM 4642 O O . VAL A 1 600 ? 2.957 11.544 19.314 1.00 92.19 600 VAL A O 1
ATOM 4645 N N . LYS A 1 601 ? 3.120 10.074 17.619 1.00 93.00 601 LYS A N 1
ATOM 4646 C CA . LYS A 1 601 ? 1.752 10.301 17.116 1.00 93.00 601 LYS A CA 1
ATOM 4647 C C . LYS A 1 601 ? 0.716 10.012 18.204 1.00 93.00 601 LYS A C 1
ATOM 4649 O O . LYS A 1 601 ? -0.074 10.889 18.548 1.00 93.00 601 LYS A O 1
ATOM 4654 N N . CYS A 1 602 ? 0.792 8.831 18.820 1.00 93.94 602 CYS A N 1
ATOM 4655 C CA . CYS A 1 602 ? -0.133 8.428 19.876 1.00 93.94 602 CYS A CA 1
ATOM 4656 C C . CYS A 1 602 ? -0.021 9.319 21.126 1.00 93.94 602 CYS A C 1
ATOM 4658 O O . CYS A 1 602 ? -1.029 9.634 21.756 1.00 93.94 602 CYS A O 1
ATOM 4660 N N . ALA A 1 603 ? 1.185 9.764 21.486 1.00 94.62 603 ALA A N 1
ATOM 4661 C CA . ALA A 1 603 ? 1.397 10.694 22.592 1.00 94.62 603 ALA A CA 1
ATOM 4662 C C . ALA A 1 603 ? 0.803 12.078 22.286 1.00 94.62 603 ALA A C 1
ATOM 4664 O O . ALA A 1 603 ? 0.183 12.684 23.163 1.00 94.62 603 ALA A O 1
ATOM 4665 N N . CYS A 1 604 ? 0.938 12.569 21.049 1.00 93.94 604 CYS A N 1
ATOM 4666 C CA . CYS A 1 604 ? 0.300 13.802 20.596 1.00 93.94 604 CYS A CA 1
ATOM 4667 C C . CYS A 1 604 ? -1.228 13.710 20.648 1.00 93.94 604 CYS A C 1
ATOM 4669 O O . CYS A 1 604 ? -1.871 14.649 21.122 1.00 93.94 604 CYS A O 1
ATOM 4671 N N . ASP A 1 605 ? -1.808 12.588 20.229 1.00 93.62 605 ASP A N 1
ATOM 4672 C CA . ASP A 1 605 ? -3.255 12.364 20.291 1.00 93.62 605 ASP A CA 1
ATOM 4673 C C . ASP A 1 605 ? -3.749 12.224 21.737 1.00 93.62 605 ASP A C 1
ATOM 4675 O O . ASP A 1 605 ? -4.775 12.799 22.106 1.00 93.62 605 ASP A O 1
ATOM 4679 N N . CYS A 1 606 ? -2.977 11.556 22.598 1.00 94.06 606 CYS A N 1
ATOM 4680 C CA . CYS A 1 606 ? -3.260 11.451 24.026 1.00 94.06 606 CYS A CA 1
ATOM 4681 C C . CYS A 1 606 ? -3.283 12.832 24.699 1.00 94.06 606 CYS A C 1
ATOM 4683 O O . CYS A 1 606 ? -4.266 13.192 25.350 1.00 94.06 606 CYS A O 1
ATOM 4685 N N . TRP A 1 607 ? -2.242 13.649 24.509 1.00 94.19 607 TRP A N 1
ATOM 4686 C CA . TRP A 1 607 ? -2.205 15.013 25.051 1.00 94.19 607 TRP A CA 1
ATOM 4687 C C . TRP A 1 607 ? -3.273 15.921 24.430 1.00 94.19 607 TRP A C 1
ATOM 4689 O O . TRP A 1 607 ? -3.854 16.748 25.133 1.00 94.19 607 TRP A O 1
ATOM 4699 N N . SER A 1 608 ? -3.592 15.730 23.148 1.00 93.19 608 SER A N 1
ATOM 4700 C CA . SER A 1 608 ? -4.705 16.413 22.482 1.00 93.19 608 SER A CA 1
ATOM 4701 C C . SER A 1 608 ? -6.039 16.091 23.144 1.00 93.19 608 SER A C 1
ATOM 4703 O O . SER A 1 608 ? -6.832 16.997 23.392 1.00 93.19 608 SER A O 1
ATOM 4705 N N . ALA A 1 609 ? -6.282 14.818 23.462 1.00 91.69 609 ALA A N 1
ATOM 4706 C CA . ALA A 1 609 ? -7.499 14.380 24.129 1.00 91.69 609 ALA A CA 1
ATOM 4707 C C . ALA A 1 609 ? -7.603 14.953 25.548 1.00 91.69 609 ALA A C 1
ATOM 4709 O O . ALA A 1 609 ? -8.669 15.450 25.908 1.00 91.69 609 ALA A O 1
ATOM 4710 N N . ILE A 1 610 ? -6.499 14.967 26.308 1.00 91.69 610 ILE A N 1
ATOM 4711 C CA . ILE A 1 610 ? -6.419 15.572 27.650 1.00 91.69 610 ILE A CA 1
ATOM 4712 C C . ILE A 1 610 ? -6.741 17.073 27.598 1.00 91.69 610 ILE A C 1
ATOM 4714 O O . ILE A 1 610 ? -7.538 17.561 28.406 1.00 91.69 610 ILE A O 1
ATOM 4718 N N . ALA A 1 611 ? -6.153 17.798 26.639 1.00 90.62 611 ALA A N 1
ATOM 4719 C CA . ALA A 1 611 ? -6.397 19.225 26.441 1.00 90.62 611 ALA A CA 1
ATOM 4720 C C . ALA A 1 611 ? -7.852 19.495 26.029 1.00 90.62 611 ALA A C 1
ATOM 4722 O O . ALA A 1 611 ? -8.523 20.345 26.612 1.00 90.62 611 ALA A O 1
ATOM 4723 N N . TYR A 1 612 ? -8.374 18.725 25.074 1.00 88.56 612 TYR A N 1
ATOM 4724 C CA . TYR A 1 612 ? -9.742 18.875 24.586 1.00 88.56 612 TYR A CA 1
ATOM 4725 C C . TYR A 1 612 ? -10.788 18.574 25.668 1.00 88.56 612 TYR A C 1
ATOM 4727 O O . TYR A 1 612 ? -11.760 19.314 25.812 1.00 88.56 612 TYR A O 1
ATOM 4735 N N . SER A 1 613 ? -10.593 17.514 26.460 1.00 84.31 613 SER A N 1
ATOM 4736 C CA . SER A 1 613 ? -11.525 17.135 27.528 1.00 84.31 613 SER A CA 1
ATOM 4737 C C . SER A 1 613 ? -11.393 17.986 28.791 1.00 84.31 613 SER A C 1
ATOM 4739 O O . SER A 1 613 ? -12.135 17.748 29.741 1.00 84.31 613 SER A O 1
ATOM 4741 N N . LYS A 1 614 ? -10.443 18.936 28.829 1.00 83.69 614 LYS A N 1
ATOM 4742 C CA . LYS A 1 614 ? -10.060 19.700 30.028 1.00 83.69 614 LYS A CA 1
ATOM 4743 C C . LYS A 1 614 ? -9.844 18.796 31.245 1.00 83.69 614 LYS A C 1
ATOM 4745 O O . LYS A 1 614 ? -10.240 19.126 32.358 1.00 83.69 614 LYS A O 1
ATOM 4750 N N . ALA A 1 615 ? -9.231 17.634 31.005 1.00 78.88 615 ALA A N 1
ATOM 4751 C CA . ALA A 1 615 ? -9.015 16.615 32.030 1.00 78.88 615 ALA A CA 1
ATOM 4752 C C . ALA A 1 615 ? -8.058 17.074 33.135 1.00 78.88 615 ALA A C 1
ATOM 4754 O O . ALA A 1 615 ? -8.106 16.567 34.250 1.00 78.88 615 ALA A O 1
ATOM 4755 N N . MET A 1 616 ? -7.191 18.034 32.819 1.00 81.50 616 MET A N 1
ATOM 4756 C CA . MET A 1 616 ? -6.327 18.702 33.781 1.00 81.50 616 MET A CA 1
ATOM 4757 C C . MET A 1 616 ? -6.743 20.161 33.909 1.00 81.50 616 MET A C 1
ATOM 4759 O O . MET A 1 616 ? -7.073 20.806 32.915 1.00 81.50 616 MET A O 1
ATOM 4763 N N . ALA A 1 617 ? -6.658 20.702 35.124 1.00 81.12 617 ALA A N 1
ATOM 4764 C CA . ALA A 1 617 ? -6.862 22.130 35.361 1.00 81.12 617 ALA A CA 1
ATOM 4765 C C . ALA A 1 617 ? -5.741 22.991 34.749 1.00 81.12 617 ALA A C 1
ATOM 4767 O O . ALA A 1 617 ? -5.976 24.133 34.367 1.00 81.12 617 ALA A O 1
ATOM 4768 N N . TYR A 1 618 ? -4.527 22.442 34.654 1.00 85.88 618 TYR A N 1
ATOM 4769 C CA . TYR A 1 618 ? -3.352 23.112 34.109 1.00 85.88 618 TYR A CA 1
ATOM 4770 C C . TYR A 1 618 ? -2.455 22.097 33.394 1.00 85.88 618 TYR A C 1
ATOM 4772 O O . TYR A 1 618 ? -2.173 21.028 33.938 1.00 85.88 618 TYR A O 1
ATOM 4780 N N . ILE A 1 619 ? -1.993 22.445 32.192 1.00 87.81 619 ILE A N 1
ATOM 4781 C CA . ILE A 1 619 ? -1.027 21.655 31.423 1.00 87.81 619 ILE A CA 1
ATOM 4782 C C . ILE A 1 619 ? 0.349 22.328 31.558 1.00 87.81 619 ILE A C 1
ATOM 4784 O O . ILE A 1 619 ? 0.459 23.519 31.268 1.00 87.81 619 ILE A O 1
ATOM 4788 N N . PRO A 1 620 ? 1.410 21.615 31.978 1.00 88.50 620 PRO A N 1
ATOM 4789 C CA . PRO A 1 620 ? 2.733 22.212 32.170 1.00 88.50 620 PRO A CA 1
ATOM 4790 C C . PRO A 1 620 ? 3.339 22.836 30.902 1.00 88.50 620 PRO A C 1
ATOM 4792 O O . PRO A 1 620 ? 3.244 22.257 29.819 1.00 88.50 620 PRO A O 1
ATOM 4795 N N . ASP A 1 621 ? 4.080 23.948 31.054 1.00 88.56 621 ASP A N 1
ATOM 4796 C CA . ASP A 1 621 ? 4.841 24.608 29.966 1.00 88.56 621 ASP A CA 1
ATOM 4797 C C . ASP A 1 621 ? 5.765 23.614 29.220 1.00 88.56 621 ASP A C 1
ATOM 4799 O O . ASP A 1 621 ? 6.045 23.773 28.030 1.00 88.56 621 ASP A O 1
ATOM 4803 N N . THR A 1 622 ? 6.226 22.560 29.902 1.00 91.00 622 THR A N 1
ATOM 4804 C CA . THR A 1 622 ? 7.090 21.514 29.337 1.00 91.00 622 THR A CA 1
ATOM 4805 C C . THR A 1 622 ? 6.430 20.721 28.211 1.00 91.00 622 THR A C 1
ATOM 4807 O O . THR A 1 622 ? 7.143 20.281 27.313 1.00 91.00 622 THR A O 1
ATOM 4810 N N . VAL A 1 623 ? 5.101 20.562 28.213 1.00 92.94 623 VAL A N 1
ATOM 4811 C CA . VAL A 1 623 ? 4.359 19.879 27.137 1.00 92.94 623 VAL A CA 1
ATOM 4812 C C . VAL A 1 623 ? 4.355 20.733 25.871 1.00 92.94 623 VAL A C 1
ATOM 4814 O O . VAL A 1 623 ? 4.626 20.229 24.783 1.00 92.94 623 VAL A O 1
ATOM 4817 N N . TYR A 1 624 ? 4.124 22.041 26.020 1.00 93.69 624 TYR A N 1
ATOM 4818 C CA . TYR A 1 624 ? 4.172 22.992 24.909 1.00 93.69 624 TYR A CA 1
ATOM 4819 C C . TYR A 1 624 ? 5.567 23.013 24.279 1.00 93.69 624 TYR A C 1
ATOM 4821 O O . TYR A 1 624 ? 5.693 22.919 23.061 1.00 93.69 624 TYR A O 1
ATOM 4829 N N . GLN A 1 625 ? 6.619 23.062 25.103 1.00 92.06 625 GLN A N 1
ATOM 4830 C CA . GLN A 1 625 ? 8.001 23.005 24.617 1.00 92.06 625 GLN A CA 1
ATOM 4831 C C . GLN A 1 625 ? 8.323 21.663 23.946 1.00 92.06 625 GLN A C 1
ATOM 4833 O O . GLN A 1 625 ? 8.911 21.647 22.870 1.00 92.06 625 GLN A O 1
ATOM 4838 N N . ALA A 1 626 ? 7.876 20.538 24.515 1.00 92.25 626 ALA A N 1
ATOM 4839 C CA . ALA A 1 626 ? 8.084 19.222 23.913 1.00 92.25 626 ALA A CA 1
ATOM 4840 C C . ALA A 1 626 ? 7.419 19.096 22.529 1.00 92.25 626 ALA A C 1
ATOM 4842 O O . ALA A 1 626 ? 8.004 18.493 21.630 1.00 92.25 626 ALA A O 1
ATOM 4843 N N . ALA A 1 627 ? 6.241 19.698 22.324 1.00 92.88 627 ALA A N 1
ATOM 4844 C CA . ALA A 1 627 ? 5.591 19.734 21.013 1.00 92.88 627 ALA A CA 1
ATOM 4845 C C . ALA A 1 627 ? 6.416 20.526 19.979 1.00 92.88 627 ALA A C 1
ATOM 4847 O O . ALA A 1 627 ? 6.587 20.067 18.848 1.00 92.88 627 ALA A O 1
ATOM 4848 N N . VAL A 1 628 ? 6.983 21.674 20.374 1.00 92.44 628 VAL A N 1
ATOM 4849 C CA . VAL A 1 628 ? 7.874 22.476 19.513 1.00 92.44 628 VAL A CA 1
ATOM 4850 C C . VAL A 1 628 ? 9.162 21.716 19.185 1.00 92.44 628 VAL A C 1
ATOM 4852 O O . VAL A 1 628 ? 9.546 21.645 18.016 1.00 92.44 628 VAL A O 1
ATOM 4855 N N . ASP A 1 629 ? 9.788 21.092 20.185 1.00 91.00 629 ASP A N 1
ATOM 4856 C CA . ASP A 1 629 ? 10.995 20.279 20.013 1.00 91.00 629 ASP A CA 1
ATOM 4857 C C . ASP A 1 629 ? 10.757 19.129 19.020 1.00 91.00 629 ASP A C 1
ATOM 4859 O O . ASP A 1 629 ? 11.575 18.893 18.127 1.00 91.00 629 ASP A O 1
ATOM 4863 N N . GLN A 1 630 ? 9.625 18.423 19.137 1.00 90.62 630 GLN A N 1
ATOM 4864 C CA . GLN A 1 630 ? 9.266 17.334 18.222 1.00 90.62 630 GLN A CA 1
ATOM 4865 C C . GLN A 1 630 ? 8.985 17.843 16.803 1.00 90.62 630 GLN A C 1
ATOM 4867 O O . GLN A 1 630 ? 9.433 17.221 15.835 1.00 90.62 630 GLN A O 1
ATOM 4872 N N . LEU A 1 631 ? 8.323 18.999 16.657 1.00 89.75 631 LEU A N 1
ATOM 4873 C CA . LEU A 1 631 ? 8.104 19.631 15.352 1.00 89.75 631 LEU A CA 1
ATOM 4874 C C . LEU A 1 631 ? 9.435 19.962 14.658 1.00 89.75 631 LEU A C 1
ATOM 4876 O O . LEU A 1 631 ? 9.568 19.766 13.448 1.00 89.75 631 LEU A O 1
ATOM 4880 N N . GLN A 1 632 ? 10.424 20.437 15.419 1.00 89.06 632 GLN A N 1
ATOM 4881 C CA . GLN A 1 632 ? 11.751 20.765 14.903 1.00 89.06 632 GLN A CA 1
ATOM 4882 C C . GLN A 1 632 ? 12.564 19.515 14.547 1.00 89.06 632 GLN A C 1
ATOM 4884 O O . GLN A 1 632 ? 13.152 19.455 13.465 1.00 89.06 632 GLN A O 1
ATOM 4889 N N . ARG A 1 633 ? 12.585 18.495 15.417 1.00 86.62 633 ARG A N 1
ATOM 4890 C CA . ARG A 1 633 ? 13.327 17.243 15.171 1.00 86.62 633 ARG A CA 1
ATOM 4891 C C . ARG A 1 633 ? 12.803 16.482 13.953 1.00 86.62 633 ARG A C 1
ATOM 4893 O O . ARG A 1 633 ? 13.587 15.868 13.234 1.00 86.62 633 ARG A O 1
ATOM 4900 N N . ARG A 1 634 ? 11.491 16.524 13.699 1.00 81.56 634 ARG A N 1
ATOM 4901 C CA . ARG A 1 634 ? 10.820 15.693 12.682 1.00 81.56 634 ARG A CA 1
ATOM 4902 C C . ARG A 1 634 ? 10.488 16.437 11.387 1.00 81.56 634 ARG A C 1
ATOM 4904 O O . ARG A 1 634 ? 9.483 16.150 10.744 1.00 81.56 634 ARG A O 1
ATOM 4911 N N . ALA A 1 635 ? 11.347 17.361 10.953 1.00 67.00 635 ALA A N 1
ATOM 4912 C CA . ALA A 1 635 ? 11.172 18.102 9.697 1.00 67.00 635 ALA A CA 1
ATOM 4913 C C . ALA A 1 635 ? 10.974 17.207 8.451 1.00 67.00 635 ALA A C 1
ATOM 4915 O O . ALA A 1 635 ? 10.269 17.597 7.527 1.00 67.00 635 ALA A O 1
ATOM 4916 N N . ALA A 1 636 ? 11.546 15.996 8.439 1.00 63.88 636 ALA A N 1
ATOM 4917 C CA . ALA A 1 636 ? 11.470 15.062 7.311 1.00 63.88 636 ALA A CA 1
ATOM 4918 C C . ALA A 1 636 ? 10.270 14.087 7.339 1.00 63.88 636 ALA A C 1
ATOM 4920 O O . ALA A 1 636 ? 10.093 13.341 6.378 1.00 63.88 636 ALA A O 1
ATOM 4921 N N . PHE A 1 637 ? 9.457 14.061 8.408 1.00 80.19 637 PHE A N 1
ATOM 4922 C CA . PHE A 1 637 ? 8.401 13.053 8.607 1.00 80.19 637 PHE A CA 1
ATOM 4923 C C . PHE A 1 637 ? 6.997 13.682 8.584 1.00 80.19 637 PHE A C 1
ATOM 4925 O O . PHE A 1 637 ? 6.502 14.110 9.628 1.00 80.19 637 PHE A O 1
ATOM 4932 N N . PRO A 1 638 ? 6.333 13.747 7.415 1.00 77.56 638 PRO A N 1
ATOM 4933 C CA . PRO A 1 638 ? 5.081 14.485 7.254 1.00 77.56 638 PRO A CA 1
ATOM 4934 C C . PRO A 1 638 ? 3.927 13.979 8.131 1.00 77.56 638 PRO A C 1
ATOM 4936 O O . PRO A 1 638 ? 3.176 14.790 8.668 1.00 77.56 638 PRO A O 1
ATOM 4939 N N . ASP A 1 639 ? 3.801 12.665 8.312 1.00 82.12 639 ASP A N 1
ATOM 4940 C CA . ASP A 1 639 ? 2.665 12.076 9.030 1.00 82.12 639 ASP A CA 1
ATOM 4941 C C . ASP A 1 639 ? 2.684 12.456 10.516 1.00 82.12 639 ASP A C 1
ATOM 4943 O O . ASP A 1 639 ? 1.674 12.871 11.074 1.00 82.12 639 ASP A O 1
ATOM 4947 N N . ALA A 1 640 ? 3.854 12.391 11.163 1.00 87.00 640 ALA A N 1
ATOM 4948 C CA . ALA A 1 640 ? 4.003 12.787 12.564 1.00 87.00 640 ALA A CA 1
ATOM 4949 C C . ALA A 1 640 ? 3.748 14.292 12.766 1.00 87.00 640 ALA A C 1
ATOM 4951 O O . ALA A 1 640 ? 3.166 14.693 13.773 1.00 87.00 640 ALA A O 1
ATOM 4952 N N . ARG A 1 641 ? 4.127 15.134 11.790 1.00 89.94 641 ARG A N 1
ATOM 4953 C CA . ARG A 1 641 ? 3.891 16.586 11.848 1.00 89.94 641 ARG A CA 1
ATOM 4954 C C . ARG A 1 641 ? 2.404 16.931 11.895 1.00 89.94 641 ARG A C 1
ATOM 4956 O O . ARG A 1 641 ? 2.046 17.868 12.599 1.00 89.94 641 ARG A O 1
ATOM 4963 N N . ALA A 1 642 ? 1.539 16.179 11.210 1.00 91.31 642 ALA A N 1
ATOM 4964 C CA . ALA A 1 642 ? 0.092 16.407 11.254 1.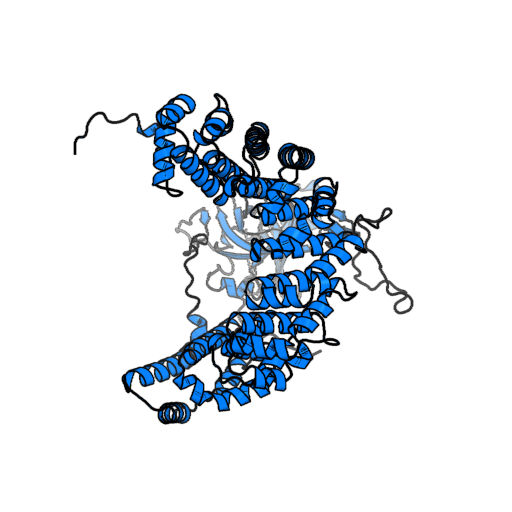00 91.31 642 ALA A CA 1
ATOM 4965 C C . ALA A 1 642 ? -0.469 16.289 12.686 1.00 91.31 642 ALA A C 1
ATOM 4967 O O . ALA A 1 642 ? -1.183 17.184 13.142 1.00 91.31 642 ALA A O 1
ATOM 4968 N N . HIS A 1 643 ? -0.071 15.245 13.422 1.00 93.06 643 HIS A N 1
ATOM 4969 C CA . HIS A 1 643 ? -0.467 15.038 14.821 1.00 93.06 643 HIS A CA 1
ATOM 4970 C C . HIS A 1 643 ? 0.142 16.082 15.764 1.00 93.06 643 HIS A C 1
ATOM 4972 O O . HIS A 1 643 ? -0.542 16.575 16.659 1.00 93.06 643 HIS A O 1
ATOM 4978 N N . ILE A 1 644 ? 1.401 16.481 15.544 1.00 94.19 644 ILE A N 1
ATOM 4979 C CA . ILE A 1 644 ? 2.053 17.535 16.339 1.00 94.19 644 ILE A CA 1
ATOM 4980 C C . ILE A 1 644 ? 1.331 18.877 16.156 1.00 94.19 644 ILE A C 1
ATOM 4982 O O . ILE A 1 644 ? 1.037 19.556 17.140 1.00 94.19 644 ILE A O 1
ATOM 4986 N N . TRP A 1 645 ? 0.973 19.239 14.919 1.00 93.69 645 TRP A N 1
ATOM 4987 C CA . TRP A 1 645 ? 0.161 20.428 14.654 1.00 93.69 645 TRP A CA 1
ATOM 4988 C C . TRP A 1 645 ? -1.225 20.340 15.302 1.00 93.69 645 TRP A C 1
ATOM 4990 O O . TRP A 1 645 ? -1.688 21.320 15.886 1.00 93.69 645 TRP A O 1
ATOM 5000 N N . GLY A 1 646 ? -1.865 19.167 15.246 1.00 93.56 646 GLY A N 1
ATOM 5001 C CA . GLY A 1 646 ? -3.127 18.900 15.939 1.00 93.56 646 GLY A CA 1
ATOM 5002 C C . GLY A 1 646 ? -3.026 19.125 17.451 1.00 93.56 646 GLY A C 1
ATOM 5003 O O . GLY A 1 646 ? -3.847 19.848 18.022 1.00 93.56 646 GLY A O 1
ATOM 5004 N N . LEU A 1 647 ? -1.973 18.596 18.084 1.00 95.19 647 LEU A N 1
ATOM 5005 C CA . LEU A 1 647 ? -1.673 18.814 19.500 1.00 95.19 647 LEU A CA 1
ATOM 5006 C C . LEU A 1 647 ? -1.503 20.294 19.821 1.00 95.19 647 LEU A C 1
ATOM 5008 O O . LEU A 1 647 ? -2.166 20.808 20.720 1.00 95.19 647 LEU A O 1
ATOM 5012 N N . MET A 1 648 ? -0.645 20.994 19.082 1.00 94.88 648 MET A N 1
ATOM 5013 C CA . MET A 1 648 ? -0.408 22.417 19.311 1.00 94.88 648 MET A CA 1
ATOM 5014 C C . MET A 1 648 ? -1.692 23.242 19.146 1.00 94.88 648 MET A C 1
ATOM 5016 O O . MET A 1 648 ? -1.905 24.195 19.893 1.00 94.88 648 MET A O 1
ATOM 5020 N N . GLY A 1 649 ? -2.574 22.863 18.215 1.00 94.00 649 GLY A N 1
ATOM 5021 C CA . GLY A 1 649 ? -3.873 23.511 18.024 1.00 94.00 649 GLY A CA 1
ATOM 5022 C C . GLY A 1 649 ? -4.797 23.332 19.228 1.00 94.00 649 GLY A C 1
ATOM 5023 O O . GLY A 1 649 ? -5.388 24.300 19.705 1.00 94.00 649 GLY A O 1
ATOM 5024 N N . ASN A 1 650 ? -4.883 22.114 19.765 1.00 94.06 650 ASN A N 1
ATOM 5025 C CA . ASN A 1 650 ? -5.688 21.832 20.955 1.00 94.06 650 ASN A CA 1
ATOM 5026 C C . ASN A 1 650 ? -5.117 22.494 22.217 1.00 94.06 650 ASN A C 1
ATOM 5028 O O . ASN A 1 650 ? -5.880 23.008 23.031 1.00 94.06 650 ASN A O 1
ATOM 5032 N N . LEU A 1 651 ? -3.789 22.550 22.352 1.00 94.62 651 LEU A N 1
ATOM 5033 C CA . LEU A 1 651 ? -3.121 23.275 23.435 1.00 94.62 651 LEU A CA 1
ATOM 5034 C C . LEU A 1 651 ? -3.384 24.786 23.360 1.00 94.62 651 LEU A C 1
ATOM 5036 O O . LEU A 1 651 ? -3.681 25.403 24.379 1.00 94.62 651 LEU A O 1
ATOM 5040 N N . ALA A 1 652 ? -3.363 25.374 22.158 1.00 92.94 652 ALA A N 1
ATOM 5041 C CA . ALA A 1 652 ? -3.706 26.784 21.968 1.00 92.94 652 ALA A CA 1
ATOM 5042 C C . ALA A 1 652 ? -5.148 27.103 22.388 1.00 92.94 652 ALA A C 1
ATOM 5044 O O . ALA A 1 652 ? -5.377 28.122 23.035 1.00 92.94 652 ALA A O 1
ATOM 5045 N N . LYS A 1 653 ? -6.097 26.205 22.089 1.00 92.44 653 LYS A N 1
ATOM 5046 C CA . LYS A 1 653 ? -7.497 26.325 22.534 1.00 92.44 653 LYS A CA 1
ATOM 5047 C C . LYS A 1 653 ? -7.676 26.124 24.038 1.00 92.44 653 LYS A C 1
ATOM 5049 O O . LYS A 1 653 ? -8.640 26.635 24.605 1.00 92.44 653 LYS A O 1
ATOM 5054 N N . PHE A 1 654 ? -6.791 25.359 24.674 1.00 92.12 654 PHE A N 1
ATOM 5055 C CA . PHE A 1 654 ? -6.838 25.105 26.110 1.00 92.12 654 PHE A CA 1
ATOM 5056 C C . PHE A 1 654 ? -6.368 26.325 26.916 1.00 92.12 654 PHE A C 1
ATOM 5058 O O . PHE A 1 654 ? -7.116 26.809 27.765 1.00 92.12 654 PHE A O 1
ATOM 5065 N N . ASP A 1 655 ? -5.172 26.847 26.621 1.00 91.44 655 ASP A N 1
ATOM 5066 C CA . ASP A 1 655 ? -4.641 28.072 27.232 1.00 91.44 655 ASP A CA 1
ATOM 5067 C C . ASP A 1 655 ? -3.912 28.943 26.196 1.00 91.44 655 ASP A C 1
ATOM 5069 O O . ASP A 1 655 ? -2.723 28.776 25.901 1.00 91.44 655 ASP A O 1
ATOM 5073 N N . GLY A 1 656 ? -4.635 29.937 25.673 1.00 88.38 656 GLY A N 1
ATOM 5074 C CA . GLY A 1 656 ? -4.105 30.882 24.693 1.00 88.38 656 GLY A CA 1
ATOM 5075 C C . GLY A 1 656 ? -2.936 31.726 25.217 1.00 88.38 656 GLY A C 1
ATOM 5076 O O . GLY A 1 656 ? -2.024 32.033 24.452 1.00 88.38 656 GLY A O 1
ATOM 5077 N N . LYS A 1 657 ? -2.894 32.064 26.517 1.00 89.75 657 LYS A N 1
ATOM 5078 C CA . LYS A 1 657 ? -1.800 32.880 27.085 1.00 89.75 657 LYS A CA 1
ATOM 5079 C C . LYS A 1 657 ? -0.499 32.088 27.138 1.00 89.75 657 LYS A C 1
ATOM 5081 O O . LYS A 1 657 ? 0.575 32.618 26.854 1.00 89.75 657 LYS A O 1
ATOM 5086 N N . GLN A 1 658 ? -0.593 30.814 27.503 1.00 88.94 658 GLN A N 1
ATOM 5087 C CA . GLN A 1 658 ? 0.551 29.911 27.542 1.00 88.94 658 GLN A CA 1
ATOM 5088 C C . GLN A 1 658 ? 1.042 29.574 26.127 1.00 88.94 658 GLN A C 1
ATOM 5090 O O . GLN A 1 658 ? 2.247 29.594 25.868 1.00 88.94 658 GLN A O 1
ATOM 5095 N N . ALA A 1 659 ? 0.115 29.356 25.190 1.00 89.94 659 ALA A N 1
ATOM 5096 C CA . ALA A 1 659 ? 0.428 29.149 23.781 1.00 89.94 659 ALA A CA 1
ATOM 5097 C C . ALA A 1 659 ? 1.119 30.366 23.144 1.00 89.94 659 ALA A C 1
ATOM 5099 O O . ALA A 1 659 ? 2.104 30.192 22.428 1.00 89.94 659 ALA A O 1
ATOM 5100 N N . GLU A 1 660 ? 0.674 31.589 23.450 1.00 89.81 660 GLU A N 1
ATOM 5101 C CA . GLU A 1 660 ? 1.347 32.831 23.043 1.00 89.81 660 GLU A CA 1
ATOM 5102 C C . GLU A 1 660 ? 2.800 32.856 23.546 1.00 89.81 660 GLU A C 1
ATOM 5104 O O . GLU A 1 660 ? 3.731 33.050 22.766 1.00 89.81 660 GLU A O 1
ATOM 5109 N N . LYS A 1 661 ? 3.006 32.583 24.840 1.00 90.00 661 LYS A N 1
ATOM 5110 C CA . LYS A 1 661 ? 4.329 32.607 25.480 1.00 90.00 661 LYS A CA 1
ATOM 5111 C C . LYS A 1 661 ? 5.305 31.584 24.888 1.00 90.00 661 LYS A C 1
ATOM 5113 O O . LYS A 1 661 ? 6.499 31.866 24.839 1.00 90.00 661 LYS A O 1
ATOM 5118 N N . VAL A 1 662 ? 4.830 30.398 24.497 1.00 90.12 662 VAL A N 1
ATOM 5119 C CA . VAL A 1 662 ? 5.688 29.286 24.047 1.00 90.12 662 VAL A CA 1
ATOM 5120 C C . VAL A 1 662 ? 5.762 29.180 22.525 1.00 90.12 662 VAL A C 1
ATOM 5122 O O . VAL A 1 662 ? 6.856 29.196 21.965 1.00 90.12 662 VAL A O 1
ATOM 5125 N N . PHE A 1 663 ? 4.625 29.078 21.832 1.00 92.06 663 PHE A N 1
ATOM 5126 C CA . PHE A 1 663 ? 4.610 28.859 20.383 1.00 92.06 663 PHE A CA 1
ATOM 5127 C C . PHE A 1 663 ? 5.008 30.113 19.611 1.00 92.06 663 PHE A C 1
ATOM 5129 O O . PHE A 1 663 ? 5.761 30.008 18.643 1.00 92.06 663 PHE A O 1
ATOM 5136 N N . LEU A 1 664 ? 4.554 31.286 20.064 1.00 89.31 664 LEU A N 1
ATOM 5137 C CA . LEU A 1 664 ? 4.855 32.582 19.448 1.00 89.31 664 LEU A CA 1
ATOM 5138 C C . LEU A 1 664 ? 6.057 33.285 20.102 1.00 89.31 664 LEU A C 1
ATOM 5140 O O . LEU A 1 664 ? 6.261 34.480 19.900 1.00 89.31 664 LEU A O 1
ATOM 5144 N N . ALA A 1 665 ? 6.880 32.554 20.862 1.00 87.38 665 ALA A N 1
ATOM 5145 C CA . ALA A 1 665 ? 8.123 33.088 21.402 1.00 87.38 665 ALA A CA 1
ATOM 5146 C C . ALA A 1 665 ? 9.049 33.574 20.273 1.00 87.38 665 ALA A C 1
ATOM 5148 O O . ALA A 1 665 ? 9.188 32.928 19.228 1.00 87.38 665 ALA A O 1
ATOM 5149 N N . LYS A 1 666 ? 9.736 34.698 20.496 1.00 77.06 666 LYS A N 1
ATOM 5150 C CA . LYS A 1 666 ? 10.680 35.260 19.524 1.00 77.06 666 LYS A CA 1
ATOM 5151 C C . LYS A 1 666 ? 11.795 34.247 19.222 1.00 77.06 666 LYS A C 1
ATOM 5153 O O . LYS A 1 666 ? 12.522 33.846 20.125 1.00 77.06 666 LYS A O 1
ATOM 5158 N N . GLY A 1 667 ? 11.932 33.853 17.954 1.00 74.50 667 GLY A N 1
ATOM 5159 C CA . GLY A 1 667 ? 12.904 32.840 17.515 1.00 74.50 667 GLY A CA 1
ATOM 5160 C C . GLY A 1 667 ? 12.427 31.385 17.626 1.00 74.50 667 GLY A C 1
ATOM 5161 O O . GLY A 1 667 ? 13.213 30.475 17.376 1.00 74.50 667 GLY A O 1
ATOM 5162 N N . SER A 1 668 ? 11.158 31.149 17.973 1.00 84.38 668 SER A N 1
ATOM 5163 C CA . SER A 1 668 ? 10.547 29.817 17.944 1.00 84.38 668 SER A CA 1
ATOM 5164 C C . SER A 1 668 ? 10.523 29.244 16.524 1.00 84.38 668 SER A C 1
ATOM 5166 O O . SER A 1 668 ? 10.145 29.928 15.568 1.00 84.38 668 SER A O 1
ATOM 5168 N N . TYR A 1 669 ? 10.843 27.953 16.394 1.00 85.56 669 TYR A N 1
ATOM 5169 C CA . TYR A 1 669 ? 10.766 27.216 15.126 1.00 85.56 669 TYR A CA 1
ATOM 5170 C C . TYR A 1 669 ? 9.356 27.250 14.509 1.00 85.56 669 TYR A C 1
ATOM 5172 O O . TYR A 1 669 ? 9.193 27.233 13.285 1.00 85.56 669 TYR A O 1
ATOM 5180 N N . VAL A 1 670 ? 8.325 27.359 15.351 1.00 87.31 670 VAL A N 1
ATOM 5181 C CA . VAL A 1 670 ? 6.926 27.483 14.924 1.00 87.31 670 VAL A CA 1
ATOM 5182 C C . VAL A 1 670 ? 6.714 28.765 14.127 1.00 87.31 670 VAL A C 1
ATOM 5184 O O . VAL A 1 670 ? 6.120 28.717 13.054 1.00 87.31 670 VAL A O 1
ATOM 5187 N N . VAL A 1 671 ? 7.246 29.894 14.607 1.00 86.06 671 VAL A N 1
ATOM 5188 C CA . VAL A 1 671 ? 7.134 31.196 13.931 1.00 86.06 671 VAL A CA 1
ATOM 5189 C C . VAL A 1 671 ? 7.852 31.157 12.584 1.00 86.06 671 VAL A C 1
ATOM 5191 O O . VAL A 1 671 ? 7.273 31.557 11.579 1.00 86.06 671 VAL A O 1
ATOM 5194 N N . THR A 1 672 ? 9.055 30.578 12.521 1.00 84.88 672 THR A N 1
ATOM 5195 C CA . THR A 1 672 ? 9.773 30.371 11.249 1.00 84.88 672 THR A CA 1
ATOM 5196 C C . THR A 1 672 ? 8.966 29.519 10.268 1.00 84.88 672 THR A C 1
ATOM 5198 O O . THR A 1 672 ? 8.937 29.788 9.069 1.00 84.88 672 THR A O 1
ATOM 5201 N N . THR A 1 673 ? 8.273 28.497 10.772 1.00 85.38 673 THR A N 1
ATOM 5202 C CA . THR A 1 673 ? 7.432 27.626 9.946 1.00 85.38 673 THR A CA 1
ATOM 5203 C C . THR A 1 673 ? 6.158 28.340 9.485 1.00 85.38 673 THR A C 1
ATOM 5205 O O . THR A 1 673 ? 5.710 28.120 8.360 1.00 85.38 673 THR A O 1
ATOM 5208 N N . LEU A 1 674 ? 5.571 29.213 10.308 1.00 83.94 674 LEU A N 1
ATOM 5209 C CA . LEU A 1 674 ? 4.418 30.039 9.935 1.00 83.94 674 LEU A CA 1
ATOM 5210 C C . LEU A 1 674 ? 4.782 31.097 8.887 1.00 83.94 674 LEU A C 1
ATOM 5212 O O . LEU A 1 674 ? 4.004 31.298 7.969 1.00 83.94 674 LEU A O 1
ATOM 5216 N N . GLN A 1 675 ? 5.982 31.676 8.947 1.00 81.44 675 GLN A N 1
ATOM 5217 C CA . GLN A 1 675 ? 6.479 32.626 7.940 1.00 81.44 675 GLN A CA 1
ATOM 5218 C C . GLN A 1 675 ? 6.700 31.997 6.555 1.00 81.44 675 GLN A C 1
ATOM 5220 O O . GLN A 1 675 ? 6.766 32.702 5.554 1.00 81.44 675 GLN A O 1
ATOM 5225 N N . ASN A 1 676 ? 6.816 30.668 6.473 1.00 80.50 676 ASN A N 1
ATOM 5226 C CA . ASN A 1 676 ? 6.875 29.944 5.209 1.00 80.50 676 ASN A CA 1
ATOM 5227 C C . ASN A 1 676 ? 5.717 28.946 5.120 1.00 80.50 676 ASN A C 1
ATOM 5229 O O . ASN A 1 676 ? 5.843 27.777 5.497 1.00 80.50 676 ASN A O 1
ATOM 5233 N N . PHE A 1 677 ? 4.571 29.376 4.594 1.00 72.00 677 PHE A N 1
ATOM 5234 C CA . PHE A 1 677 ? 3.394 28.511 4.466 1.00 72.00 677 PHE A CA 1
ATOM 5235 C C . PHE A 1 677 ? 3.614 27.285 3.568 1.00 72.00 677 PHE A C 1
ATOM 5237 O O . PHE A 1 677 ? 3.005 26.249 3.828 1.00 72.00 677 PHE A O 1
ATOM 5244 N N . ALA A 1 678 ? 4.554 27.350 2.618 1.00 71.06 678 ALA A N 1
ATOM 5245 C CA . ALA A 1 678 ? 4.930 26.245 1.733 1.00 71.06 678 ALA A CA 1
ATOM 5246 C C . ALA A 1 678 ? 5.899 25.221 2.365 1.00 71.06 678 ALA A C 1
ATOM 5248 O O . ALA A 1 678 ? 6.316 24.279 1.696 1.00 71.06 678 ALA A O 1
ATOM 5249 N N . SER A 1 679 ? 6.263 25.382 3.642 1.00 76.06 679 SER A N 1
ATOM 5250 C CA . SER A 1 679 ? 7.167 24.459 4.352 1.00 76.06 679 SER A CA 1
ATOM 5251 C C . SER A 1 679 ? 6.634 23.027 4.492 1.00 76.06 679 SER A C 1
ATOM 5253 O O . SER A 1 679 ? 7.433 22.102 4.621 1.00 76.06 679 SER A O 1
ATOM 5255 N N . GLU A 1 680 ? 5.313 22.822 4.457 1.00 82.00 680 GLU A N 1
ATOM 5256 C CA . GLU A 1 680 ? 4.695 21.497 4.590 1.00 82.00 680 GLU A CA 1
ATOM 5257 C C . GLU A 1 680 ? 4.390 20.881 3.219 1.00 82.00 680 GLU A C 1
ATOM 5259 O O . GLU A 1 680 ? 3.544 21.379 2.476 1.00 82.00 680 GLU A O 1
ATOM 5264 N N . LEU A 1 681 ? 5.048 19.762 2.900 1.00 74.62 681 LEU A N 1
ATOM 5265 C CA . LEU A 1 681 ? 4.880 19.065 1.617 1.00 74.62 681 LEU A CA 1
ATOM 5266 C C . LEU A 1 681 ? 3.649 18.141 1.588 1.00 74.62 681 LEU A C 1
ATOM 5268 O O . LEU A 1 681 ? 3.012 17.989 0.545 1.00 74.62 681 LEU A O 1
ATOM 5272 N N . SER A 1 682 ? 3.304 17.515 2.718 1.00 83.38 682 SER A N 1
ATOM 5273 C CA . SER A 1 682 ? 2.177 16.573 2.796 1.00 83.38 682 SER A CA 1
ATOM 5274 C C . SER A 1 682 ? 0.831 17.285 2.910 1.00 83.38 682 SER A C 1
ATOM 5276 O O . SER A 1 682 ? 0.726 18.395 3.431 1.00 83.38 682 SER A O 1
ATOM 5278 N N . TYR A 1 683 ? -0.223 16.642 2.407 1.00 85.06 683 TYR A N 1
ATOM 5279 C CA . TYR A 1 683 ? -1.594 17.121 2.555 1.00 85.06 683 TYR A CA 1
ATOM 5280 C C . TYR A 1 683 ? -2.022 17.168 4.030 1.00 85.06 683 TYR A C 1
ATOM 5282 O O . TYR A 1 683 ? -2.448 18.223 4.497 1.00 85.06 683 TYR A O 1
ATOM 5290 N N . ASP A 1 684 ? -1.809 16.092 4.790 1.00 84.50 684 ASP A N 1
ATOM 5291 C CA . ASP A 1 684 ? -2.264 15.995 6.186 1.00 84.50 684 ASP A CA 1
ATOM 5292 C C . ASP A 1 684 ? -1.535 16.979 7.106 1.00 84.50 684 ASP A C 1
ATOM 5294 O O . ASP A 1 684 ? -2.144 17.621 7.962 1.00 84.50 684 ASP A O 1
ATOM 5298 N N . ALA A 1 685 ? -0.235 17.187 6.879 1.00 86.00 685 ALA A N 1
ATOM 5299 C CA . ALA A 1 685 ? 0.544 18.180 7.616 1.00 86.00 685 ALA A CA 1
ATOM 5300 C C . ALA A 1 685 ? 0.058 19.615 7.341 1.00 86.00 685 ALA A C 1
ATOM 5302 O O . ALA A 1 685 ? -0.011 20.430 8.263 1.00 86.00 685 ALA A O 1
ATOM 5303 N N . ARG A 1 686 ? -0.346 19.923 6.098 1.00 87.06 686 ARG A N 1
ATOM 5304 C CA . ARG A 1 686 ? -0.958 21.217 5.746 1.00 87.06 686 ARG A CA 1
ATOM 5305 C C . ARG A 1 686 ? -2.324 21.401 6.403 1.00 87.06 686 ARG A C 1
ATOM 5307 O O . ARG A 1 686 ? -2.601 22.495 6.890 1.00 87.06 686 ARG A O 1
ATOM 5314 N N . VAL A 1 687 ? -3.146 20.350 6.463 1.00 88.19 687 VAL A N 1
ATOM 5315 C CA . VAL A 1 687 ? -4.426 20.356 7.197 1.00 88.19 687 VAL A CA 1
ATOM 5316 C C . VAL A 1 687 ? -4.188 20.627 8.683 1.00 88.19 687 VAL A C 1
ATOM 5318 O O . VAL A 1 687 ? -4.831 21.504 9.259 1.00 88.19 687 VAL A O 1
ATOM 5321 N N . GLY A 1 688 ? -3.226 19.930 9.295 1.00 88.69 688 GLY A N 1
ATOM 5322 C CA . GLY A 1 688 ? -2.838 20.145 10.689 1.00 88.69 688 GLY A CA 1
ATOM 5323 C C . GLY A 1 688 ? -2.398 21.588 10.944 1.00 88.69 688 GLY A C 1
ATOM 5324 O O . GLY A 1 688 ? -2.923 22.244 11.845 1.00 88.69 688 GLY A O 1
ATOM 5325 N N . LYS A 1 689 ? -1.496 22.117 10.108 1.00 90.00 689 LYS A N 1
ATOM 5326 C CA . LYS A 1 689 ? -1.016 23.502 10.196 1.00 90.00 689 LYS A CA 1
ATOM 5327 C C . LYS A 1 689 ? -2.152 24.517 10.053 1.00 90.00 689 LYS A C 1
ATOM 5329 O O . LYS A 1 689 ? -2.210 25.462 10.832 1.00 90.00 689 LYS A O 1
ATOM 5334 N N . LEU A 1 690 ? -3.083 24.304 9.122 1.00 90.12 690 LEU A N 1
ATOM 5335 C CA . LEU A 1 690 ? -4.273 25.145 8.953 1.00 90.12 690 LEU A CA 1
ATOM 5336 C C . LEU A 1 690 ? -5.147 25.161 10.214 1.00 90.12 690 LEU A C 1
ATOM 5338 O O . LEU A 1 690 ? -5.558 26.229 10.672 1.00 90.12 690 LEU A O 1
ATOM 5342 N N . ASN A 1 691 ? -5.404 23.988 10.797 1.00 90.94 691 ASN A N 1
ATOM 5343 C CA . ASN A 1 691 ? -6.186 23.867 12.027 1.00 90.94 691 ASN A CA 1
ATOM 5344 C C . ASN A 1 691 ? -5.502 24.572 13.205 1.00 90.94 691 ASN A C 1
ATOM 5346 O O . ASN A 1 691 ? -6.168 25.258 13.980 1.00 90.94 691 ASN A O 1
ATOM 5350 N N . PHE A 1 692 ? -4.176 24.465 13.307 1.00 93.75 692 PHE A N 1
ATOM 5351 C CA . PHE A 1 692 ? -3.383 25.197 14.290 1.00 93.75 692 PHE A CA 1
ATOM 5352 C C . PHE A 1 692 ? -3.446 26.718 14.083 1.00 93.75 692 PHE A C 1
ATOM 5354 O O . PHE A 1 692 ? -3.674 27.454 15.041 1.00 93.75 692 PHE A O 1
ATOM 5361 N N . THR A 1 693 ? -3.299 27.205 12.846 1.00 92.06 693 THR A N 1
ATOM 5362 C CA . THR A 1 693 ? -3.394 28.642 12.539 1.00 92.06 693 THR A CA 1
ATOM 5363 C C . THR A 1 693 ? -4.758 29.205 12.937 1.00 92.06 693 THR A C 1
ATOM 5365 O O . THR A 1 693 ? -4.817 30.253 13.577 1.00 92.06 693 THR A O 1
ATOM 5368 N N . ARG A 1 694 ? -5.849 28.486 12.637 1.00 92.88 694 ARG A N 1
ATOM 5369 C CA . ARG A 1 694 ? -7.204 28.855 13.083 1.00 92.88 694 ARG A CA 1
ATOM 5370 C C . ARG A 1 694 ? -7.310 28.891 14.604 1.00 92.88 694 ARG A C 1
ATOM 5372 O O . ARG A 1 694 ? -7.773 29.881 15.155 1.00 92.88 694 ARG A O 1
ATOM 5379 N N . ALA A 1 695 ? -6.814 27.855 15.279 1.00 92.81 695 ALA A N 1
ATOM 5380 C CA . ALA A 1 695 ? -6.828 27.776 16.735 1.00 92.81 695 ALA A CA 1
ATOM 5381 C C . ALA A 1 695 ? -6.090 28.950 17.401 1.00 92.81 695 ALA A C 1
ATOM 5383 O O . ALA A 1 695 ? -6.594 29.508 18.374 1.00 92.81 695 ALA A O 1
ATOM 5384 N N . ILE A 1 696 ? -4.931 29.360 16.875 1.00 93.06 696 ILE A N 1
ATOM 5385 C CA . ILE A 1 696 ? -4.190 30.518 17.395 1.00 93.06 696 ILE A CA 1
ATOM 5386 C C . ILE A 1 696 ? -4.952 31.824 17.175 1.00 93.06 696 ILE A C 1
ATOM 5388 O O . ILE A 1 696 ? -5.048 32.615 18.110 1.00 93.06 696 ILE A O 1
ATOM 5392 N N . LEU A 1 697 ? -5.503 32.045 15.978 1.00 92.00 697 LEU A N 1
ATOM 5393 C CA . LEU A 1 697 ? -6.268 33.258 15.669 1.00 92.00 697 LEU A CA 1
ATOM 5394 C C . LEU A 1 697 ? -7.541 33.380 16.523 1.00 92.00 697 LEU A C 1
ATOM 5396 O O . LEU A 1 697 ? -7.956 34.491 16.836 1.00 92.00 697 LEU A O 1
ATOM 5400 N N . GLU A 1 698 ? -8.144 32.252 16.908 1.00 92.75 698 GLU A N 1
ATOM 5401 C CA . GLU A 1 698 ? -9.291 32.202 17.825 1.00 92.75 698 GLU A CA 1
ATOM 5402 C C . GLU A 1 698 ? -8.890 32.453 19.290 1.00 92.75 698 GLU A C 1
ATOM 5404 O O . GLU A 1 698 ? -9.661 33.044 20.044 1.00 92.75 698 GLU A O 1
ATOM 5409 N N . SER A 1 699 ? -7.705 31.990 19.708 1.00 91.00 699 SER A N 1
ATOM 5410 C CA . SER A 1 699 ? -7.339 31.894 21.133 1.00 91.00 699 SER A CA 1
ATOM 5411 C C . SER A 1 699 ? -6.433 33.024 21.635 1.00 91.00 699 SER A C 1
ATOM 5413 O O . SER A 1 699 ? -6.396 33.282 22.839 1.00 91.00 699 SER A O 1
ATOM 5415 N N . VAL A 1 700 ? -5.690 33.696 20.749 1.00 90.56 700 VAL A N 1
ATOM 5416 C CA . VAL A 1 700 ? -4.744 34.770 21.096 1.00 90.56 700 VAL A CA 1
ATOM 5417 C C . VAL A 1 700 ? -5.214 36.099 20.488 1.00 90.56 700 VAL A C 1
ATOM 5419 O O . VAL A 1 700 ? -5.571 36.133 19.311 1.00 90.56 700 VAL A O 1
ATOM 5422 N N . PRO A 1 701 ? -5.199 37.219 21.242 1.00 90.00 701 PRO A N 1
ATOM 5423 C CA . PRO A 1 701 ? -5.543 38.531 20.698 1.00 90.00 701 PRO A CA 1
ATOM 5424 C C . PRO A 1 701 ? -4.673 38.912 19.493 1.00 90.00 701 PRO A C 1
ATOM 5426 O O . PRO A 1 701 ? -3.448 38.794 19.546 1.00 90.00 701 PRO A O 1
ATOM 5429 N N . GLY A 1 702 ? -5.305 39.429 18.436 1.00 86.19 702 GLY A N 1
ATOM 5430 C CA . GLY A 1 702 ? -4.656 39.764 17.165 1.00 86.19 702 GLY A CA 1
ATOM 5431 C C . GLY A 1 702 ? -3.420 40.656 17.297 1.00 86.19 702 GLY A C 1
ATOM 5432 O O . GLY A 1 702 ? -2.378 40.323 16.740 1.00 86.19 702 GLY A O 1
ATOM 5433 N N . ASP A 1 703 ? -3.504 41.715 18.105 1.00 87.19 703 ASP A N 1
ATOM 5434 C CA . ASP A 1 703 ? -2.403 42.665 18.329 1.00 87.19 703 ASP A CA 1
ATOM 5435 C C . ASP A 1 703 ? -1.149 41.977 18.894 1.00 87.19 703 ASP A C 1
ATOM 5437 O O . ASP A 1 703 ? -0.017 42.340 18.581 1.00 87.19 703 ASP A O 1
ATOM 5441 N N . ARG A 1 704 ? -1.339 40.939 19.719 1.00 86.69 704 ARG A N 1
ATOM 5442 C CA . ARG A 1 704 ? -0.236 40.173 20.314 1.00 86.69 704 ARG A CA 1
ATOM 5443 C C . ARG A 1 704 ? 0.390 39.207 19.321 1.00 86.69 704 ARG A C 1
ATOM 5445 O O . ARG A 1 704 ? 1.606 39.043 19.315 1.00 86.69 704 ARG A O 1
ATOM 5452 N N . ILE A 1 705 ? -0.426 38.593 18.463 1.00 86.19 705 ILE A N 1
ATOM 5453 C CA . ILE A 1 705 ? 0.075 37.764 17.363 1.00 86.19 705 ILE A CA 1
ATOM 5454 C C . ILE A 1 705 ? 0.923 38.637 16.439 1.00 86.19 705 ILE A C 1
ATOM 5456 O O . ILE A 1 705 ? 2.060 38.278 16.142 1.00 86.19 705 ILE A O 1
ATOM 5460 N N . GLU A 1 706 ? 0.404 39.802 16.049 1.00 86.38 706 GLU A N 1
ATOM 5461 C CA . GLU A 1 706 ? 1.075 40.749 15.163 1.00 86.38 706 GLU A CA 1
ATOM 5462 C C . GLU A 1 706 ? 2.442 41.194 15.701 1.00 86.38 706 GLU A C 1
ATOM 5464 O O . GLU A 1 706 ? 3.426 41.194 14.959 1.00 86.38 706 GLU A O 1
ATOM 5469 N N . LEU A 1 707 ? 2.534 41.480 17.004 1.00 85.56 707 LEU A N 1
ATOM 5470 C CA . LEU A 1 707 ? 3.794 41.811 17.677 1.00 85.56 707 LEU A CA 1
ATOM 5471 C C . LEU A 1 707 ? 4.822 40.668 17.639 1.00 85.56 707 LEU A C 1
ATOM 5473 O O . LEU A 1 707 ? 6.024 40.928 17.551 1.00 85.56 707 LEU A O 1
ATOM 5477 N N . SER A 1 708 ? 4.370 39.414 17.704 1.00 83.06 708 SER A N 1
ATOM 5478 C CA . SER A 1 708 ? 5.249 38.241 17.766 1.00 83.06 708 SER A CA 1
ATOM 5479 C C . SER A 1 708 ? 5.700 37.728 16.395 1.00 83.06 708 SER A C 1
ATOM 5481 O O . SER A 1 708 ? 6.868 37.366 16.241 1.00 83.06 708 SER A O 1
ATOM 5483 N N . VAL A 1 709 ? 4.806 37.679 15.397 1.00 81.69 709 VAL A N 1
ATOM 5484 C CA . VAL A 1 709 ? 5.112 37.129 14.055 1.00 81.69 709 VAL A CA 1
ATOM 5485 C C . VAL A 1 709 ? 5.411 38.198 12.998 1.00 81.69 709 VAL A C 1
ATOM 5487 O O . VAL A 1 709 ? 6.019 37.883 11.972 1.00 81.69 709 VAL A O 1
ATOM 5490 N N . GLY A 1 710 ? 5.026 39.453 13.255 1.00 83.19 710 GLY A N 1
ATOM 5491 C CA . GLY A 1 710 ? 5.102 40.583 12.329 1.00 83.19 710 GLY A CA 1
ATOM 5492 C C . GLY A 1 710 ? 3.815 40.794 11.516 1.00 83.19 710 GLY A C 1
ATOM 5493 O O . GLY A 1 710 ? 3.158 39.833 11.113 1.00 83.19 710 GLY A O 1
ATOM 5494 N N . GLY A 1 711 ? 3.494 42.061 11.221 1.00 81.94 711 GLY A N 1
ATOM 5495 C CA . GLY A 1 711 ? 2.312 42.498 10.451 1.00 81.94 711 GLY A CA 1
ATOM 5496 C C . GLY A 1 711 ? 2.025 41.704 9.168 1.00 81.94 711 GLY A C 1
ATOM 5497 O O . GLY A 1 711 ? 0.923 41.168 9.029 1.00 81.94 711 GLY A O 1
ATOM 5498 N N . PRO A 1 712 ? 3.003 41.545 8.253 1.00 83.06 712 PRO A N 1
ATOM 5499 C CA . PRO A 1 712 ? 2.792 40.804 7.007 1.00 83.06 712 PRO A CA 1
ATOM 5500 C C . PRO A 1 712 ? 2.420 39.332 7.234 1.00 83.06 712 PRO A C 1
ATOM 5502 O O . PRO A 1 712 ? 1.462 38.832 6.649 1.00 83.06 712 PRO A O 1
ATOM 5505 N N . CYS A 1 713 ? 3.123 38.652 8.147 1.00 83.19 713 CYS A N 1
ATOM 5506 C CA . CYS A 1 713 ? 2.865 37.247 8.465 1.00 83.19 713 CYS A CA 1
ATOM 5507 C C . CYS A 1 713 ? 1.487 37.063 9.119 1.00 83.19 713 CYS A C 1
ATOM 5509 O O . CYS A 1 713 ? 0.804 36.076 8.854 1.00 83.19 713 CYS A O 1
ATOM 5511 N N . TYR A 1 714 ? 1.050 38.011 9.952 1.00 87.69 714 TYR A N 1
ATOM 5512 C CA . TYR A 1 714 ? -0.278 37.978 10.564 1.00 87.69 714 TYR A CA 1
ATOM 5513 C C . TYR A 1 714 ? -1.406 38.097 9.524 1.00 87.69 714 TYR A C 1
ATOM 5515 O O . TYR A 1 714 ? -2.404 37.376 9.610 1.00 87.69 714 TYR A O 1
ATOM 5523 N N . TYR A 1 715 ? -1.238 38.948 8.507 1.00 86.38 715 TYR A N 1
ATOM 5524 C CA . TYR A 1 715 ? -2.191 39.045 7.399 1.00 86.38 715 TYR A CA 1
ATOM 5525 C C . TYR A 1 715 ? -2.245 37.748 6.576 1.00 86.38 715 TYR A C 1
ATOM 5527 O O . TYR A 1 715 ? -3.329 37.225 6.316 1.00 86.38 715 TYR A O 1
ATOM 5535 N N . GLU A 1 716 ? -1.087 37.169 6.248 1.00 85.88 716 GLU A N 1
ATOM 5536 C CA . GLU A 1 716 ? -1.004 35.874 5.562 1.00 85.88 716 GLU A CA 1
ATOM 5537 C C . GLU A 1 716 ? -1.656 34.740 6.367 1.00 85.88 716 GLU A C 1
ATOM 5539 O O . GLU A 1 716 ? -2.380 33.923 5.802 1.00 85.88 716 GLU A O 1
ATOM 5544 N N . MET A 1 717 ? -1.484 34.720 7.694 1.00 88.19 717 MET A N 1
ATOM 5545 C CA . MET A 1 717 ? -2.162 33.763 8.578 1.00 88.19 717 MET A CA 1
ATOM 5546 C C . MET A 1 717 ? -3.689 33.875 8.489 1.00 88.19 717 MET A C 1
ATOM 5548 O O . MET A 1 717 ? -4.367 32.847 8.432 1.00 88.19 717 MET A O 1
ATOM 5552 N N . LYS A 1 718 ? -4.241 35.097 8.464 1.00 88.56 718 LYS A N 1
ATOM 5553 C CA . LYS A 1 718 ? -5.691 35.324 8.313 1.00 88.56 718 LYS A CA 1
ATOM 5554 C C . LYS A 1 718 ? -6.201 34.852 6.957 1.00 88.56 718 LYS A C 1
ATOM 5556 O O . LYS A 1 718 ? -7.208 34.151 6.885 1.00 88.56 718 LYS A O 1
ATOM 5561 N N . GLU A 1 719 ? -5.493 35.205 5.893 1.00 87.00 719 GLU A N 1
ATOM 5562 C CA . GLU A 1 719 ? -5.831 34.787 4.535 1.00 87.00 719 GLU A CA 1
ATOM 5563 C C . GLU A 1 719 ? -5.782 33.260 4.383 1.00 87.00 719 GLU A C 1
ATOM 5565 O O . GLU A 1 719 ? -6.725 32.665 3.856 1.00 87.00 719 GLU A O 1
ATOM 5570 N N . PHE A 1 720 ? -4.743 32.612 4.918 1.00 85.88 720 PHE A N 1
ATOM 5571 C CA . PHE A 1 720 ? -4.610 31.156 4.936 1.00 85.88 720 PHE A CA 1
ATOM 5572 C C . PHE A 1 720 ? -5.749 30.484 5.716 1.00 85.88 720 PHE A C 1
ATOM 5574 O O . PHE A 1 720 ? -6.349 29.519 5.237 1.00 85.88 720 PHE A O 1
ATOM 5581 N N . ALA A 1 721 ? -6.112 31.019 6.886 1.00 87.69 721 ALA A N 1
ATOM 5582 C CA . ALA A 1 721 ? -7.218 30.506 7.691 1.00 87.69 721 ALA A CA 1
ATOM 5583 C C . ALA A 1 721 ? -8.579 30.599 6.971 1.00 87.69 721 ALA A C 1
ATOM 5585 O O . ALA A 1 721 ? -9.383 29.661 7.074 1.00 87.69 721 ALA A O 1
ATOM 5586 N N . ASN A 1 722 ? -8.811 31.684 6.222 1.00 87.44 722 ASN A N 1
ATOM 5587 C CA . ASN A 1 722 ? -10.051 31.949 5.488 1.00 87.44 722 ASN A CA 1
ATOM 5588 C C . ASN A 1 722 ? -10.162 31.129 4.195 1.00 87.44 722 ASN A C 1
ATOM 5590 O O . ASN A 1 722 ? -11.169 30.460 3.969 1.00 87.44 722 ASN A O 1
ATOM 5594 N N . LYS A 1 723 ? -9.128 31.162 3.347 1.00 84.31 723 LYS A N 1
ATOM 5595 C CA . LYS A 1 723 ? -9.121 30.522 2.018 1.00 84.31 723 LYS A CA 1
ATOM 5596 C C . LYS A 1 723 ? -8.755 29.034 2.057 1.00 84.31 723 LYS A C 1
ATOM 5598 O O . LYS A 1 723 ? -8.945 28.338 1.061 1.00 84.31 723 LYS A O 1
ATOM 5603 N N . GLY A 1 724 ? -8.255 28.531 3.186 1.00 83.69 724 GLY A N 1
ATOM 5604 C CA . GLY A 1 724 ? -7.952 27.116 3.393 1.00 83.69 724 GLY A CA 1
ATOM 5605 C C . GLY A 1 724 ? -6.789 26.603 2.536 1.00 83.69 724 GLY A C 1
ATOM 5606 O O . GLY A 1 724 ? -5.896 27.349 2.147 1.00 83.69 724 GLY A O 1
ATOM 5607 N N . LEU A 1 725 ? -6.793 25.302 2.228 1.00 80.31 725 LEU A N 1
ATOM 5608 C CA . LEU A 1 725 ? -5.681 24.614 1.546 1.00 80.31 725 LEU A CA 1
ATOM 5609 C C . LEU A 1 725 ? -5.442 25.067 0.097 1.00 80.31 725 LEU A C 1
ATOM 5611 O O . LEU A 1 725 ? -4.382 24.783 -0.457 1.00 80.31 725 LEU A O 1
ATOM 5615 N N . SER A 1 726 ? -6.415 25.743 -0.518 1.00 71.62 726 SER A N 1
ATOM 5616 C CA . SER A 1 726 ? -6.308 26.341 -1.856 1.00 71.62 726 SER A CA 1
ATOM 5617 C C . SER A 1 726 ? -5.534 27.660 -1.876 1.00 71.62 726 SER A C 1
ATOM 5619 O O . SER A 1 726 ? -5.276 28.201 -2.949 1.00 71.62 726 SER A O 1
ATOM 5621 N N . TRP A 1 727 ? -5.183 28.203 -0.710 1.00 74.44 727 TRP A N 1
ATOM 5622 C CA . TRP A 1 727 ? -4.430 29.443 -0.613 1.00 74.44 727 TRP A CA 1
ATOM 5623 C C . TRP A 1 727 ? -2.957 29.242 -0.989 1.00 74.44 727 TRP A C 1
ATOM 5625 O O . TRP A 1 727 ? -2.289 28.341 -0.479 1.00 74.44 727 TRP A O 1
ATOM 5635 N N . ALA A 1 728 ? -2.443 30.117 -1.853 1.00 61.25 728 ALA A N 1
ATOM 5636 C CA . ALA A 1 728 ? -1.029 30.213 -2.186 1.00 61.25 728 ALA A CA 1
ATOM 5637 C C . ALA A 1 728 ? -0.532 31.629 -1.852 1.00 61.25 728 ALA A C 1
ATOM 5639 O O . ALA A 1 728 ? -1.250 32.591 -2.143 1.00 61.25 728 ALA A O 1
ATOM 5640 N N . PRO A 1 729 ? 0.671 31.779 -1.270 1.00 58.28 729 PRO A N 1
ATOM 5641 C CA . PRO A 1 729 ? 1.229 33.096 -1.006 1.00 58.28 729 PRO A CA 1
ATOM 5642 C C . PRO A 1 729 ? 1.434 33.840 -2.330 1.00 58.28 729 PRO A C 1
ATOM 5644 O O . PRO A 1 729 ? 1.947 33.277 -3.304 1.00 58.28 729 PRO A O 1
ATOM 5647 N N . LEU A 1 730 ? 1.032 35.111 -2.371 1.00 54.06 730 LEU A N 1
ATOM 5648 C CA . LEU A 1 730 ? 1.385 36.013 -3.465 1.00 54.06 730 LEU A CA 1
ATOM 5649 C C . LEU A 1 730 ? 2.918 36.089 -3.514 1.00 54.06 730 LEU A C 1
ATOM 5651 O O . LEU A 1 730 ? 3.558 36.367 -2.501 1.00 54.06 730 LEU A O 1
ATOM 5655 N N . LYS A 1 731 ? 3.530 35.784 -4.665 1.00 44.88 731 LYS A N 1
ATOM 5656 C CA . LYS A 1 731 ? 4.990 35.894 -4.818 1.00 44.88 731 LYS A CA 1
ATOM 5657 C C . LYS A 1 731 ? 5.419 37.318 -4.448 1.00 44.88 731 LYS A C 1
ATOM 5659 O O . LYS A 1 731 ? 4.877 38.272 -5.002 1.00 44.88 731 LYS A O 1
ATOM 5664 N N . GLN A 1 732 ? 6.418 37.448 -3.570 1.00 42.69 732 GLN A N 1
ATOM 5665 C CA . GLN A 1 732 ? 6.995 38.738 -3.149 1.00 42.69 732 GLN A CA 1
ATOM 5666 C C . GLN A 1 732 ? 7.443 39.626 -4.329 1.00 42.69 732 GLN A C 1
ATOM 5668 O O . GLN A 1 732 ? 7.484 40.844 -4.186 1.00 42.69 732 GLN A O 1
ATOM 5673 N N . ASP A 1 733 ? 7.675 39.049 -5.511 1.00 36.47 733 ASP A N 1
ATOM 5674 C CA . ASP A 1 733 ? 8.022 39.781 -6.737 1.00 36.47 733 ASP A CA 1
ATOM 5675 C C . ASP A 1 733 ? 6.877 40.637 -7.321 1.00 36.47 733 ASP A C 1
ATOM 5677 O O . ASP A 1 733 ? 7.113 41.413 -8.243 1.00 36.47 733 ASP A O 1
ATOM 5681 N N . GLN A 1 734 ? 5.639 40.529 -6.817 1.00 35.81 734 GLN A N 1
ATOM 5682 C CA . GLN A 1 734 ? 4.501 41.334 -7.293 1.00 35.81 734 GLN A CA 1
ATOM 5683 C C . GLN A 1 734 ? 4.181 42.570 -6.440 1.00 35.81 734 GLN A C 1
ATOM 5685 O O . GLN A 1 734 ? 3.299 43.336 -6.810 1.00 35.81 734 GLN A O 1
ATOM 5690 N N . ILE A 1 735 ? 4.910 42.823 -5.347 1.00 36.78 735 ILE A N 1
ATOM 5691 C CA . ILE A 1 735 ? 4.701 44.027 -4.511 1.00 36.78 735 ILE A CA 1
ATOM 5692 C C . ILE A 1 735 ? 5.449 45.254 -5.080 1.00 36.78 735 ILE A C 1
ATOM 5694 O O . ILE A 1 735 ? 5.285 46.373 -4.608 1.00 36.78 735 ILE A O 1
ATOM 5698 N N . ALA A 1 736 ? 6.225 45.080 -6.154 1.00 34.28 736 ALA A N 1
ATOM 5699 C CA . ALA A 1 736 ? 6.984 46.154 -6.792 1.00 34.28 736 ALA A CA 1
ATOM 5700 C C . ALA A 1 736 ? 6.439 46.572 -8.169 1.00 34.28 736 ALA A C 1
ATOM 5702 O O . ALA A 1 736 ? 7.235 46.881 -9.046 1.00 34.28 736 ALA A O 1
ATOM 5703 N N . VAL A 1 737 ? 5.120 46.600 -8.391 1.00 34.31 737 VAL A N 1
ATOM 5704 C CA . VAL A 1 737 ? 4.522 47.396 -9.483 1.00 34.31 737 VAL A CA 1
ATOM 5705 C C . VAL A 1 737 ? 3.109 47.833 -9.090 1.00 34.31 737 VAL A C 1
ATOM 5707 O O . VAL A 1 737 ? 2.215 46.999 -9.001 1.00 34.31 737 VAL A O 1
ATOM 5710 N N . GLY A 1 738 ? 2.906 49.145 -8.948 1.00 29.81 738 GLY A N 1
ATOM 5711 C CA . GLY A 1 738 ? 1.592 49.767 -9.131 1.00 29.81 738 GLY A CA 1
ATOM 5712 C C . GLY A 1 738 ? 1.028 50.508 -7.925 1.00 29.81 738 GLY A C 1
ATOM 5713 O O . GLY A 1 738 ? 0.032 50.079 -7.354 1.00 29.81 738 GLY A O 1
ATOM 5714 N N . ASP A 1 739 ? 1.592 51.680 -7.624 1.00 37.59 739 ASP A N 1
ATOM 5715 C CA . ASP A 1 739 ? 0.730 52.820 -7.306 1.00 37.59 739 ASP A CA 1
ATOM 5716 C C . ASP A 1 739 ? -0.254 53.015 -8.474 1.00 37.59 739 ASP A C 1
ATOM 5718 O O . ASP A 1 739 ? 0.150 52.977 -9.641 1.00 37.59 739 ASP A O 1
ATOM 5722 N N . ASN A 1 740 ? -1.518 53.271 -8.133 1.00 35.75 740 ASN A N 1
ATOM 5723 C CA . ASN A 1 740 ? -2.690 53.451 -8.998 1.00 35.75 740 ASN A CA 1
ATOM 5724 C C . ASN A 1 740 ? -3.315 52.156 -9.531 1.00 35.75 740 ASN A C 1
ATOM 5726 O O . ASN A 1 740 ? -2.804 51.554 -10.465 1.00 35.75 740 ASN A O 1
ATOM 5730 N N . PHE A 1 741 ? -4.493 51.810 -9.010 1.00 27.55 741 PHE A N 1
ATOM 5731 C CA . PHE A 1 741 ? -5.737 51.880 -9.787 1.00 27.55 741 PHE A CA 1
ATOM 5732 C C . PHE A 1 741 ? -6.939 51.758 -8.836 1.00 27.55 741 PHE A C 1
ATOM 5734 O O . PHE A 1 741 ? -7.183 50.703 -8.257 1.00 27.55 741 PHE A O 1
ATOM 5741 N N . ASP A 1 742 ? -7.672 52.865 -8.692 1.00 29.83 742 ASP A N 1
ATOM 5742 C CA . ASP A 1 742 ? -9.095 52.863 -8.353 1.00 29.83 742 ASP A CA 1
ATOM 5743 C C . ASP A 1 742 ? -9.857 52.102 -9.450 1.00 29.83 742 ASP A C 1
ATOM 5745 O O . ASP A 1 742 ? -9.804 52.513 -10.615 1.00 29.83 742 ASP A O 1
ATOM 5749 N N . GLN A 1 743 ? -10.556 51.024 -9.077 1.00 28.73 743 GLN A N 1
ATOM 5750 C CA . GLN A 1 743 ? -11.870 50.604 -9.593 1.00 28.73 743 GLN A CA 1
ATOM 5751 C C . GLN A 1 743 ? -12.421 49.409 -8.814 1.00 28.73 743 GLN A C 1
ATOM 5753 O O . GLN A 1 743 ? -11.675 48.420 -8.632 1.00 28.73 743 GLN A O 1
#